Protein AF-A0A7I8V8T7-F1 (afdb_monomer)

Foldseek 3Di:
DDDDDDDPPPPPPPPPPPPDDPFKDWLDLQVCPQPQVQKDKPAFDPCVVPVLADSNQLAAPRPDQHFHFGNDQDLQIKMKGFSLFKFFFFWKKKAARNPFFKEFQKWWKWFALPVPDIDTQAAPVRHRDIDGIDPTHGDIDIGTRPGTDIHRMMMIRGHGMGRGYTMHMTTIGDGFFWAWLQDPPQKDKQKPAWDADDPPDDPDATLGRVQQAPPHLAWNWHDLPDPWIKMKIQSFAFFWWFKKKKAARNDDPDWKAFQKKWKWFARDPPDDIDTDDDPPDGDIDGHDPGHNDMDMHTDSDTDIGRMMMITRPGMPDSTHIMHMIITGDQDPDDGDWQWDAQDPPGGIHGQLLAPFWKFKLDCPQDDPPDQDPDPSGTPPAAAHPDLDQDLVRWDKFKPPHHQKMKMKTFSPFWDWFFWKKWFFHQQPPPPPPDPDPDVQVVQQVQWFKKWKFFAADDDGRDCPPVRPDPVGTQFMDGPVPPQLNDRMHIGGGPDTDIYRMMMIIIHGDPPDPDRIHMTITNHMTTGD

Nearest PDB structures (foldseek):
  4bxs-assembly1_V  TM=7.378E-01  e=4.459E-24  Pseudonaja textilis
  6mf0-assembly1_B  TM=5.450E-01  e=2.405E-25  Sus scrofa
  4pt6-assembly2_B  TM=8.985E-01  e=7.735E-14  Homo sapiens
  7azb-assembly1_A  TM=8.913E-01  e=7.912E-13  Homo sapiens
  4ag4-assembly1_A  TM=4.663E-01  e=6.635E-16  Homo sapiens

Solvent-accessible surface area (backbone atoms only — not comparable to full-atom values): 28378 Å² total; per-residue (Å²): 140,82,86,81,81,81,78,80,79,78,79,75,75,75,73,74,77,72,85,83,66,96,61,72,40,78,71,16,43,69,77,52,74,44,48,59,91,38,42,48,52,75,47,46,36,54,51,93,82,37,77,44,25,30,57,73,32,31,21,41,88,45,72,70,54,27,9,19,25,44,59,56,92,49,58,84,33,33,43,32,41,47,66,62,43,61,21,46,37,37,30,35,39,37,20,18,19,46,70,81,54,25,14,31,39,24,31,35,47,34,37,14,78,77,81,75,64,74,44,64,46,50,44,99,83,70,44,77,34,75,43,81,46,33,93,47,15,66,55,76,38,80,46,76,45,94,67,63,44,79,27,20,29,40,32,46,30,38,59,41,52,41,89,40,48,16,39,10,35,34,46,24,16,44,57,79,53,75,43,79,44,43,40,86,86,68,25,47,54,43,52,72,47,52,30,76,53,71,92,75,90,60,98,55,69,52,14,34,40,79,26,15,33,66,86,47,59,37,14,18,20,38,34,76,85,55,89,76,42,36,43,35,40,33,53,50,49,60,16,42,39,32,31,40,32,34,25,11,27,50,50,89,87,59,74,26,15,32,34,25,30,38,44,35,35,21,66,47,97,89,49,74,77,43,73,48,54,60,96,88,38,84,44,76,43,78,48,33,96,50,33,77,55,78,34,75,46,51,42,95,68,64,44,75,29,13,35,40,33,43,32,64,75,40,55,41,61,92,41,47,18,34,10,41,36,36,20,14,36,77,66,80,77,82,57,56,95,48,35,38,56,90,44,96,90,46,70,50,38,59,23,64,29,43,75,40,59,34,30,46,72,57,59,94,45,65,66,97,84,56,101,57,96,56,88,62,39,49,46,91,52,32,26,67,77,53,81,53,48,49,71,92,40,34,42,76,39,44,44,90,79,33,88,68,22,38,44,36,37,43,52,84,48,75,40,60,36,32,32,39,41,36,32,30,56,72,72,65,84,62,58,97,86,60,93,67,76,57,69,61,63,63,18,36,72,25,35,33,36,43,37,35,31,45,31,74,71,88,84,74,98,85,59,70,72,74,60,74,36,77,91,25,50,37,34,64,52,37,44,71,91,51,46,72,71,37,55,65,37,77,38,54,24,90,54,72,41,72,20,22,30,43,34,43,36,46,38,53,38,86,91,44,95,61,69,59,23,29,48,52,39,12,22,46,39,29,34,100

InterPro domains:
  IPR000421 Coagulation factor 5/8, C-terminal domain [PF00754] (38-171)
  IPR000421 Coagulation factor 5/8, C-terminal domain [PF00754] (190-323)
  IPR000421 Coagulation factor 5/8, C-terminal domain [PS01285] (67-96)
  IPR000421 Coagulation factor 5/8, C-terminal domain [PS01285] (219-248)
  IPR000421 Coagulation factor 5/8, C-terminal domain [PS01286] (312-329)
  IPR000421 Coagulation factor 5/8, C-terminal domain [PS50022] (21-174)
  IPR000421 Coagulation factor 5/8, C-terminal domain [PS50022] (177-329)
  IPR000421 Coagulation factor 5/8, C-terminal domain [SM00231] (20-174)
  IPR000421 Coagulation factor 5/8, C-terminal domain [SM00231] (176-329)
  IPR000421 Coagulation factor 5/8, C-terminal domain [cd00057] (25-173)
  IPR008979 Galactose-binding-like domain superfamily [SSF49785] (21-175)
  IPR008979 Galactose-binding-like domain superfamily [SSF49785] (185-330)
  IPR008979 Galactose-binding-like domain superfamily [SSF49785] (347-527)

Mean predicted aligned error: 11.51 Å

pLDDT: mean 83.61, std 17.34, range [25.92, 98.44]

Radius of gyration: 31.05 Å; Cα contacts (8 Å, |Δi|>4): 1341; chains: 1; bounding box: 83×81×82 Å

Secondary structure (DSSP, 8-state):
---------------------S--EE-SSSSS-S-GGGEEES----TTT-TTB-GGG-BTT-STT-BEE-SSS-TT-EEEEEEEEEEEEEEEEEE--SSSS-EEEEEEEEEESSSSS-EEPB-TTSSBPEEE--SSSS--EEEEEEEEEEEEEEEEEEEEEESS-EEEEEEEEE----EE-S-TTTSEEEES--BPPPSSSS----B-GGGGBTTSSS-EE--TT-SS--EEEEEEEEEEEEEEEEE----SS---EEEEEEEEEESSTTSPPEE-EETTEE--EE--SSSSS-EEEEEEEEEEEEEEEEEEEEEESSS-EEEEEEEEEPPPSSPPTTEEESSTTSPEEE-TTTT-EEEE--GGG--TT--S--GGGB--SS-SS-----GGGSEEEESSS-SS-EEEEEEEEEEEEEEEEEEE--STTS-TT-----HHHHHHHTEEEEEEEEESSPPPTT-GGGT--GGGEEEEEESGGGGGGSSEEEEEEEEEEEEEEEEEEEEE-TTSS----EEEEEEEEEE-

Organism: NCBI:txid2664684

Sequence (528 aa):
MSCARITLILMLFSSSKAWHCSRSEPLGLITEDIRSWQISASSSYPNRWDRYCSTNYARVYETGTKAWCAKRKSPSEWIQVDLGVAASISGVMTQGRCDGREWVTSFKISYSHDAFHWKYVNDAYDNHRLFEGNIDSCSVRHSYIDKPVIGRFLRFHTISWKGHPSMRVEILGCQPCKQPLALPPYAKTTASSESSPNKRNSPSISGTAQDSYLLTKGAWCAQKSDKQPWLQIDVGPPTILTAVSTKGLGEFRKKRWVTHFNISYANSTTGPWYNYSESGNDYSFTANTDKYTERRHYFASPFKARFIRFYPTKWKGKQPCMRAGVFGCPQNGICQKGYLRVAEDSPCVENIAYGRKSYVNNKRHFKRHVGEWSGSNQAQRAVDGDENQSIHHCTILDNFYVSRPFWMVDLGHSTPISGVVIVTWQGKNLKTNSPVKSSYYDYMRNLRKLTVYVSSEKRRSKKVEKIAKESNKCGYVTSVNEALFQRRIHIECMKPMNGRYLYIEAEGAEDRWSKVFSAVLCEVMAYS

Structure (mmCIF, N/CA/C/O backbone):
data_AF-A0A7I8V8T7-F1
#
_entry.id   AF-A0A7I8V8T7-F1
#
loop_
_atom_site.group_PDB
_atom_site.id
_atom_site.type_symbol
_atom_site.label_atom_id
_atom_site.label_alt_id
_atom_site.label_comp_id
_atom_site.label_asym_id
_atom_site.label_entity_id
_atom_site.label_seq_id
_atom_site.pdbx_PDB_ins_code
_atom_site.Cartn_x
_atom_site.Cartn_y
_atom_site.Cartn_z
_atom_site.occupancy
_atom_site.B_iso_or_equiv
_atom_site.auth_seq_id
_atom_site.auth_comp_id
_atom_site.auth_asym_id
_atom_site.auth_atom_id
_atom_site.pdbx_PDB_model_num
ATOM 1 N N . MET A 1 1 ? -15.351 -61.390 -12.505 1.00 35.72 1 MET A N 1
ATOM 2 C CA . MET A 1 1 ? -14.767 -60.379 -13.415 1.00 35.72 1 MET A CA 1
ATOM 3 C C . MET A 1 1 ? -15.515 -59.074 -13.191 1.00 35.72 1 MET A C 1
ATOM 5 O O . MET A 1 1 ? -16.643 -58.947 -13.642 1.00 35.72 1 MET A O 1
ATOM 9 N N . SER A 1 2 ? -14.958 -58.181 -12.368 1.00 26.83 2 SER A N 1
ATOM 10 C CA . SER A 1 2 ? -15.607 -56.933 -11.944 1.00 26.83 2 SER A CA 1
ATOM 11 C C . SER A 1 2 ? -14.996 -55.765 -12.712 1.00 26.83 2 SER A C 1
ATOM 13 O O . SER A 1 2 ? -13.783 -55.566 -12.677 1.00 26.83 2 SER A O 1
ATOM 15 N N . CYS A 1 3 ? -15.831 -55.041 -13.453 1.00 27.02 3 CYS A N 1
ATOM 16 C CA . CYS A 1 3 ? -15.436 -53.912 -14.284 1.00 27.02 3 CYS A CA 1
ATOM 17 C C . CYS A 1 3 ? -15.387 -52.649 -13.410 1.00 27.02 3 CYS A C 1
ATOM 19 O O . CYS A 1 3 ? -16.426 -52.101 -13.040 1.00 27.02 3 CYS A O 1
ATOM 21 N N . ALA A 1 4 ? -14.185 -52.199 -13.045 1.00 29.31 4 ALA A N 1
ATOM 22 C CA . ALA A 1 4 ? -13.990 -50.963 -12.295 1.00 29.31 4 ALA A CA 1
ATOM 23 C C . ALA A 1 4 ? -14.262 -49.747 -13.199 1.00 29.31 4 ALA A C 1
ATOM 25 O O . ALA A 1 4 ? -13.554 -49.508 -14.177 1.00 29.31 4 ALA A O 1
ATOM 26 N N . ARG A 1 5 ? -15.298 -48.968 -12.870 1.00 30.55 5 ARG A N 1
ATOM 27 C CA . ARG A 1 5 ? -15.533 -47.639 -13.448 1.00 30.55 5 ARG A CA 1
ATOM 28 C C . ARG A 1 5 ? -14.485 -46.674 -12.893 1.00 30.55 5 ARG A C 1
ATOM 30 O O . ARG A 1 5 ? -14.544 -46.297 -11.726 1.00 30.55 5 ARG A O 1
ATOM 37 N N . ILE A 1 6 ? -13.533 -46.280 -13.732 1.00 30.00 6 ILE A N 1
ATOM 38 C CA . ILE A 1 6 ? -12.607 -45.180 -13.453 1.00 30.00 6 ILE A CA 1
ATOM 39 C C . ILE A 1 6 ? -13.384 -43.877 -13.656 1.00 30.00 6 ILE A C 1
ATOM 41 O O . ILE A 1 6 ? -13.611 -43.437 -14.781 1.00 30.00 6 ILE A O 1
ATOM 45 N N . THR A 1 7 ? -13.835 -43.274 -12.559 1.00 27.88 7 THR A N 1
ATOM 46 C CA . THR A 1 7 ? -14.384 -41.917 -12.568 1.00 27.88 7 THR A CA 1
ATOM 47 C C . THR A 1 7 ? -13.218 -40.942 -12.702 1.00 27.88 7 THR A C 1
ATOM 49 O O . THR A 1 7 ? -12.490 -40.692 -11.743 1.00 27.88 7 THR A O 1
ATOM 52 N N . LEU A 1 8 ? -13.019 -40.418 -13.911 1.00 28.06 8 LEU A N 1
ATOM 53 C CA . LEU A 1 8 ? -12.062 -39.354 -14.190 1.00 28.06 8 LEU A CA 1
ATOM 54 C C . LEU A 1 8 ? -12.538 -38.080 -13.468 1.00 28.06 8 LEU A C 1
ATOM 56 O O . LEU A 1 8 ? -13.461 -37.403 -13.920 1.00 28.06 8 LEU A O 1
ATOM 60 N N . ILE A 1 9 ? -11.947 -37.770 -12.313 1.00 30.27 9 ILE A N 1
ATOM 61 C CA . ILE A 1 9 ? -12.146 -36.480 -11.646 1.00 30.27 9 ILE A CA 1
ATOM 62 C C . ILE A 1 9 ? -11.435 -35.438 -12.510 1.00 30.27 9 ILE A C 1
ATOM 64 O O . ILE A 1 9 ? -10.222 -35.253 -12.419 1.00 30.27 9 ILE A O 1
ATOM 68 N N . LEU A 1 10 ? -12.196 -34.776 -13.382 1.00 27.17 10 LEU A N 1
ATOM 69 C CA . LEU A 1 10 ? -11.792 -33.522 -14.005 1.00 27.17 10 LEU A CA 1
ATOM 70 C C . LEU A 1 10 ? -11.503 -32.527 -12.877 1.00 27.17 10 LEU A C 1
ATOM 72 O O . LEU A 1 10 ? -12.419 -31.959 -12.280 1.00 27.17 10 LEU A O 1
ATOM 76 N N . MET A 1 11 ? -10.220 -32.322 -12.572 1.00 27.72 11 MET A N 1
ATOM 77 C CA . MET A 1 11 ? -9.787 -31.132 -11.858 1.00 27.72 11 MET A CA 1
ATOM 78 C C . MET A 1 11 ? -10.148 -29.939 -12.738 1.00 27.72 11 MET A C 1
ATOM 80 O O . MET A 1 11 ? -9.448 -29.610 -13.695 1.00 27.72 11 MET A O 1
ATOM 84 N N . LEU A 1 12 ? -11.277 -29.308 -12.429 1.00 26.08 12 LEU A N 1
ATOM 85 C CA . LEU A 1 12 ? -11.576 -27.965 -12.886 1.00 26.08 12 LEU A CA 1
ATOM 86 C C . LEU A 1 12 ? -10.472 -27.066 -12.328 1.00 26.08 12 LEU A C 1
ATOM 88 O O . LEU A 1 12 ? -10.529 -26.623 -11.181 1.00 26.08 12 LEU A O 1
ATOM 92 N N . PHE A 1 13 ? -9.447 -26.808 -13.140 1.00 27.56 13 PHE A N 1
ATOM 93 C CA . PHE A 1 13 ? -8.621 -25.629 -12.966 1.00 27.56 13 PHE A CA 1
ATOM 94 C C . PHE A 1 13 ? -9.580 -24.444 -13.025 1.00 27.56 13 PHE A C 1
ATOM 96 O O . PHE A 1 13 ? -10.044 -24.051 -14.093 1.00 27.56 13 PHE A O 1
ATOM 103 N N . SER A 1 14 ? -9.928 -23.913 -11.854 1.00 25.92 14 SER A N 1
ATOM 104 C CA . SER A 1 14 ? -10.534 -22.598 -11.730 1.00 25.92 14 SER A CA 1
ATOM 105 C C . SER A 1 14 ? -9.605 -21.636 -12.456 1.00 25.92 14 SER A C 1
ATOM 107 O O . SER A 1 14 ? -8.581 -21.235 -11.901 1.00 25.92 14 SER A O 1
ATOM 109 N N . SER A 1 15 ? -9.947 -21.276 -13.694 1.00 30.14 15 SER A N 1
ATOM 110 C CA . SER A 1 15 ? -9.340 -20.149 -14.381 1.00 30.14 15 SER A CA 1
ATOM 111 C C . SER A 1 15 ? -9.436 -18.975 -13.417 1.00 30.14 15 SER A C 1
ATOM 113 O O . SER A 1 15 ? -10.538 -18.530 -13.083 1.00 30.14 15 SER A O 1
ATOM 115 N N . SER A 1 16 ? -8.294 -18.532 -12.901 1.00 33.91 16 SER A N 1
ATOM 116 C CA . SER A 1 16 ? -8.187 -17.304 -12.129 1.00 33.91 16 SER A CA 1
ATOM 117 C C . SER A 1 16 ? -8.916 -16.227 -12.921 1.00 33.91 16 SER A C 1
ATOM 119 O O . SER A 1 16 ? -8.462 -15.875 -14.010 1.00 33.91 16 SER A O 1
ATOM 121 N N . LYS A 1 17 ? -10.079 -15.776 -12.433 1.00 35.00 17 LYS A N 1
ATOM 122 C CA . LYS A 1 17 ? -10.824 -14.677 -13.050 1.00 35.00 17 LYS A CA 1
ATOM 123 C C . LYS A 1 17 ? -9.824 -13.548 -13.268 1.00 35.00 17 LYS A C 1
ATOM 125 O O . LYS A 1 17 ? -9.291 -13.013 -12.297 1.00 35.00 17 LYS A O 1
ATOM 130 N N . ALA A 1 18 ? -9.514 -13.267 -14.533 1.00 42.12 18 ALA A N 1
ATOM 131 C CA . ALA A 1 18 ? -8.630 -12.178 -14.898 1.00 42.12 18 ALA A CA 1
ATOM 132 C C . ALA A 1 18 ? -9.197 -10.912 -14.259 1.00 42.12 18 ALA A C 1
ATOM 134 O O . ALA A 1 18 ? -10.388 -10.629 -14.409 1.00 42.12 18 ALA A O 1
ATOM 135 N N . TRP A 1 19 ? -8.365 -10.208 -13.496 1.00 52.81 19 TRP A N 1
ATOM 136 C CA . TRP A 1 19 ? -8.691 -8.927 -12.886 1.00 52.81 19 TRP A CA 1
ATOM 137 C C . TRP A 1 19 ? -9.287 -8.020 -13.970 1.00 52.81 19 TRP A C 1
ATOM 139 O O . TRP A 1 19 ? -8.574 -7.570 -14.861 1.00 52.81 19 TRP A O 1
ATOM 149 N N . HIS A 1 20 ? -10.608 -7.835 -13.958 1.00 50.84 20 HIS A N 1
ATOM 150 C CA . HIS A 1 20 ? -11.289 -7.005 -14.945 1.00 50.84 20 HIS A CA 1
ATOM 151 C C . HIS A 1 20 ? -11.125 -5.556 -14.524 1.00 50.84 20 HIS A C 1
ATOM 153 O O . HIS A 1 20 ? -11.703 -5.111 -13.532 1.00 50.84 20 HIS A O 1
ATOM 159 N N . CYS A 1 21 ? -10.295 -4.837 -15.262 1.00 60.91 21 CYS A N 1
ATOM 160 C CA . CYS A 1 21 ? -10.074 -3.424 -15.036 1.00 60.91 21 CYS A CA 1
ATOM 161 C C . CYS A 1 21 ? -11.045 -2.620 -15.881 1.00 60.91 21 CYS A C 1
ATOM 163 O O . CYS A 1 21 ? -11.159 -2.828 -17.085 1.00 60.91 21 CYS A O 1
ATOM 165 N N . SER A 1 22 ? -11.738 -1.691 -15.237 1.00 66.69 22 SER A N 1
ATOM 166 C CA . SER A 1 22 ? -12.709 -0.807 -15.875 1.00 66.69 22 SER A CA 1
ATOM 167 C C . SER A 1 22 ? -12.056 0.267 -16.754 1.00 66.69 22 SER A C 1
ATOM 169 O O . SER A 1 22 ? -12.744 0.842 -17.593 1.00 66.69 22 SER A O 1
ATOM 171 N N . ARG A 1 23 ? -10.750 0.539 -16.586 1.00 75.75 23 ARG A N 1
ATOM 172 C CA . ARG A 1 23 ? -9.958 1.471 -17.409 1.00 75.75 23 ARG A CA 1
ATOM 173 C C . ARG A 1 23 ? -8.513 1.002 -17.583 1.00 75.75 23 ARG A C 1
ATOM 175 O O . ARG A 1 23 ? -7.972 0.299 -16.730 1.00 75.75 23 ARG A O 1
ATOM 182 N N . SER A 1 24 ? -7.923 1.411 -18.703 1.00 85.69 24 SER A N 1
ATOM 183 C CA . SER A 1 24 ? -6.522 1.203 -19.069 1.00 85.69 24 SER A CA 1
ATOM 184 C C . SER A 1 24 ? -5.754 2.505 -18.849 1.00 85.69 24 SER A C 1
ATOM 186 O O . SER A 1 24 ? -5.989 3.467 -19.572 1.00 85.69 24 SER A O 1
ATOM 188 N N . GLU A 1 25 ? -4.829 2.517 -17.896 1.00 91.50 25 GLU A N 1
ATOM 189 C CA . GLU A 1 25 ? -4.093 3.705 -17.442 1.00 91.50 25 GLU A CA 1
ATOM 190 C C . GLU A 1 25 ? -2.568 3.500 -17.583 1.00 91.50 25 GLU A C 1
ATOM 192 O O . GLU A 1 25 ? -2.113 2.351 -17.671 1.00 91.50 25 GLU A O 1
ATOM 197 N N . PRO A 1 26 ? -1.758 4.577 -17.591 1.00 95.06 26 PRO A N 1
ATOM 198 C CA . PRO A 1 26 ? -0.301 4.487 -17.474 1.00 95.06 26 PRO A CA 1
ATOM 199 C C . PRO A 1 26 ? 0.134 3.713 -16.220 1.00 95.06 26 PRO A C 1
ATOM 201 O O . PRO A 1 26 ? -0.353 3.967 -15.118 1.00 95.06 26 PRO A O 1
ATOM 204 N N . LEU A 1 27 ? 1.069 2.769 -16.367 1.00 94.19 27 LEU A N 1
ATOM 205 C CA . LEU A 1 27 ? 1.514 1.901 -15.267 1.00 94.19 27 LEU A CA 1
ATOM 206 C C . LEU A 1 27 ? 2.687 2.461 -14.456 1.00 94.19 27 LEU A C 1
ATOM 208 O O . LEU A 1 27 ? 3.008 1.894 -13.400 1.00 94.19 27 LEU A O 1
ATOM 212 N N . GLY A 1 28 ? 3.290 3.559 -14.916 1.00 93.75 28 GLY A N 1
ATOM 213 C CA . GLY A 1 28 ? 4.017 4.471 -14.043 1.00 93.75 28 GLY A CA 1
ATOM 214 C C . GLY A 1 28 ? 5.416 4.875 -14.488 1.00 93.75 28 GLY A C 1
ATOM 215 O O . GLY A 1 28 ? 6.216 5.286 -13.645 1.00 93.75 28 GLY A O 1
ATOM 216 N N . LEU A 1 29 ? 5.765 4.750 -15.771 1.00 95.31 29 LEU A N 1
ATOM 217 C CA . LEU A 1 29 ? 7.017 5.334 -16.263 1.00 95.31 29 LEU A CA 1
ATOM 218 C C . LEU A 1 29 ? 6.945 6.865 -16.304 1.00 95.31 29 LEU A C 1
ATOM 220 O O . LEU A 1 29 ? 7.918 7.508 -15.908 1.00 95.31 29 LEU A O 1
ATOM 224 N N . ILE A 1 30 ? 5.801 7.423 -16.703 1.00 93.50 30 ILE A N 1
ATOM 225 C CA . ILE A 1 30 ? 5.504 8.861 -16.746 1.00 93.50 30 ILE A CA 1
ATOM 226 C C . ILE A 1 30 ? 5.320 9.420 -15.329 1.00 93.50 30 ILE A C 1
ATOM 228 O O . ILE A 1 30 ? 5.824 10.496 -15.028 1.00 93.50 30 ILE A O 1
ATOM 232 N N . THR A 1 31 ? 4.640 8.692 -14.435 1.00 91.00 31 THR A N 1
ATOM 233 C CA . THR A 1 31 ? 4.371 9.145 -13.050 1.00 91.00 31 THR A CA 1
ATOM 234 C C . THR A 1 31 ? 5.532 8.905 -12.080 1.00 91.00 31 THR A C 1
ATOM 236 O O . THR A 1 31 ? 5.438 9.252 -10.907 1.00 91.00 31 THR A O 1
ATOM 239 N N . GLU A 1 32 ? 6.617 8.279 -12.544 1.00 90.06 32 GLU A N 1
ATOM 240 C CA . GLU A 1 32 ? 7.743 7.788 -11.736 1.00 90.06 32 GLU A CA 1
ATOM 241 C C . GLU A 1 32 ? 7.411 6.714 -10.681 1.00 90.06 32 GLU A C 1
ATOM 243 O O . GLU A 1 32 ? 8.276 6.352 -9.870 1.00 90.06 32 GLU A O 1
ATOM 248 N N . ASP A 1 33 ? 6.208 6.136 -10.704 1.00 89.94 33 ASP A N 1
ATOM 249 C CA . ASP A 1 33 ? 5.880 4.982 -9.858 1.00 89.94 33 ASP A CA 1
ATOM 250 C C . ASP A 1 33 ? 6.751 3.764 -10.202 1.00 89.94 33 ASP A C 1
ATOM 252 O O . ASP A 1 33 ? 7.115 2.981 -9.318 1.00 89.94 33 ASP A O 1
ATOM 256 N N . ILE A 1 34 ? 7.142 3.623 -11.475 1.00 93.50 34 ILE A N 1
ATOM 257 C CA . ILE A 1 34 ? 8.194 2.703 -11.914 1.00 93.50 34 ILE A CA 1
ATOM 258 C C . ILE A 1 34 ? 9.542 3.393 -11.728 1.00 93.50 34 ILE A C 1
ATOM 260 O O . ILE A 1 34 ? 9.912 4.326 -12.448 1.00 93.50 34 ILE A O 1
ATOM 264 N N . ARG A 1 35 ? 10.313 2.912 -10.754 1.00 92.31 35 ARG A N 1
ATOM 265 C CA . ARG A 1 35 ? 11.612 3.486 -10.390 1.00 92.31 35 ARG A CA 1
ATOM 266 C C . ARG A 1 35 ? 12.711 3.031 -11.344 1.00 92.31 35 ARG A C 1
ATOM 268 O O . ARG A 1 35 ? 12.626 1.974 -11.951 1.00 92.31 35 ARG A O 1
ATOM 275 N N . SER A 1 36 ? 13.792 3.801 -11.431 1.00 92.81 36 SER A N 1
ATOM 276 C CA . SER A 1 36 ? 14.905 3.537 -12.357 1.00 92.81 36 SER A CA 1
ATOM 277 C C . SER A 1 36 ? 15.530 2.144 -12.217 1.00 92.81 36 SER A C 1
ATOM 279 O O . SER A 1 36 ? 15.911 1.545 -13.210 1.00 92.81 36 SER A O 1
ATOM 281 N N . TRP A 1 37 ? 15.572 1.579 -11.005 1.00 91.06 37 TRP A N 1
ATOM 282 C CA . TRP A 1 37 ? 16.083 0.219 -10.774 1.00 91.06 37 TRP A CA 1
ATOM 283 C C . TRP A 1 37 ? 15.199 -0.891 -11.369 1.00 91.06 37 TRP A C 1
ATOM 285 O O . TRP A 1 37 ? 15.642 -2.032 -11.458 1.00 91.06 37 TRP A O 1
ATOM 295 N N . GLN A 1 38 ? 13.965 -0.569 -11.766 1.00 95.06 38 GLN A N 1
ATOM 296 C CA . GLN A 1 38 ? 13.041 -1.473 -12.456 1.00 95.06 38 GLN A CA 1
ATOM 297 C C . GLN A 1 38 ? 13.212 -1.437 -13.981 1.00 95.06 38 GLN A C 1
ATOM 299 O O . GLN A 1 38 ? 12.526 -2.173 -14.687 1.00 95.06 38 GLN A O 1
ATOM 304 N N . ILE A 1 39 ? 14.102 -0.586 -14.501 1.00 97.19 39 ILE A N 1
ATOM 305 C CA . ILE A 1 39 ? 14.359 -0.440 -15.932 1.00 97.19 39 ILE A CA 1
ATOM 306 C C . ILE A 1 39 ? 15.752 -0.998 -16.228 1.00 97.19 39 ILE A C 1
ATOM 308 O O . ILE A 1 39 ? 16.734 -0.666 -15.568 1.00 97.19 39 ILE A O 1
ATOM 312 N N . SER A 1 40 ? 15.845 -1.866 -17.227 1.00 97.06 40 SER A N 1
ATOM 313 C CA . SER A 1 40 ? 17.108 -2.437 -17.707 1.00 97.06 40 SER A CA 1
ATOM 314 C C . SER A 1 40 ? 17.101 -2.489 -19.230 1.00 97.06 40 SER A C 1
ATOM 316 O O . SER A 1 40 ? 16.058 -2.307 -19.843 1.00 97.06 40 SER A O 1
ATOM 318 N N . ALA A 1 41 ? 18.247 -2.691 -19.867 1.00 97.50 41 ALA A N 1
ATOM 319 C CA . ALA A 1 41 ? 18.335 -2.784 -21.322 1.00 97.50 41 ALA A CA 1
ATOM 320 C C . ALA A 1 41 ? 19.412 -3.793 -21.723 1.00 97.50 41 ALA A C 1
ATOM 322 O O . ALA A 1 41 ? 20.311 -4.076 -20.929 1.00 97.50 41 ALA A O 1
ATOM 323 N N . SER A 1 42 ? 19.352 -4.283 -22.960 1.00 97.12 42 SER A N 1
ATOM 324 C CA . SER A 1 42 ? 20.427 -5.064 -23.586 1.00 97.12 42 SER A CA 1
ATOM 325 C C . SER A 1 42 ? 21.743 -4.296 -23.582 1.00 97.12 42 SER A C 1
ATOM 327 O O . SER A 1 42 ? 22.808 -4.846 -23.303 1.00 97.12 42 SER A O 1
ATOM 329 N N . SER A 1 43 ? 21.667 -3.006 -23.899 1.00 96.31 43 SER A N 1
ATOM 330 C CA . SER A 1 43 ? 22.791 -2.091 -23.907 1.00 96.31 43 SER A CA 1
ATOM 331 C C . SER A 1 43 ? 22.304 -0.641 -23.852 1.00 96.31 43 SER A C 1
ATOM 333 O O . SER A 1 43 ? 21.137 -0.348 -24.103 1.00 96.31 43 SER A O 1
ATOM 335 N N . SER A 1 44 ? 23.195 0.287 -23.513 1.00 94.94 44 SER A N 1
ATOM 336 C CA . SER A 1 44 ? 22.919 1.724 -23.554 1.00 94.94 44 SER A CA 1
ATOM 337 C C . SER A 1 44 ? 24.167 2.470 -24.005 1.00 94.94 44 SER A C 1
ATOM 339 O O . SER A 1 44 ? 25.289 2.038 -23.710 1.00 94.94 44 SER A O 1
ATOM 341 N N . TYR A 1 45 ? 23.979 3.606 -24.676 1.00 91.94 45 TYR A N 1
ATOM 342 C CA . TYR A 1 45 ? 25.053 4.567 -24.899 1.00 91.94 45 TYR A CA 1
ATOM 343 C C . TYR A 1 45 ? 25.707 4.925 -23.556 1.00 91.94 45 TYR A C 1
ATOM 345 O O . TYR A 1 45 ? 24.998 5.197 -22.582 1.00 91.94 45 TYR A O 1
ATOM 353 N N . PRO A 1 46 ? 27.046 4.892 -23.461 1.00 88.38 46 PRO A N 1
ATOM 354 C CA . PRO A 1 46 ? 27.752 5.366 -22.284 1.00 88.38 46 PRO A CA 1
ATOM 355 C C . PRO A 1 46 ? 27.476 6.854 -22.057 1.00 88.38 46 PRO A C 1
ATOM 357 O O . PRO A 1 46 ? 27.618 7.652 -22.979 1.00 88.38 46 PRO A O 1
ATOM 360 N N . ASN A 1 47 ? 27.213 7.240 -20.808 1.00 86.81 47 ASN A N 1
ATOM 361 C CA . ASN A 1 47 ? 26.998 8.638 -20.404 1.00 86.81 47 ASN A CA 1
ATOM 362 C C . ASN A 1 47 ? 28.140 9.578 -20.868 1.00 86.81 47 ASN A C 1
ATOM 364 O O . ASN A 1 47 ? 27.912 10.713 -21.265 1.00 86.81 47 ASN A O 1
ATOM 368 N N . ARG A 1 48 ? 29.384 9.077 -20.914 1.00 90.31 48 ARG A N 1
ATOM 369 C CA . ARG A 1 48 ? 30.552 9.820 -21.430 1.00 90.31 48 ARG A CA 1
ATOM 370 C C . ARG A 1 48 ? 30.493 10.165 -22.926 1.00 90.31 48 ARG A C 1
ATOM 372 O O . ARG A 1 48 ? 31.239 11.032 -23.359 1.00 90.31 48 ARG A O 1
ATOM 379 N N . TRP A 1 49 ? 29.705 9.435 -23.716 1.00 90.44 49 TRP A N 1
ATOM 380 C CA . TRP A 1 49 ? 29.519 9.696 -25.148 1.00 90.44 49 TRP A CA 1
ATOM 381 C C . TRP A 1 49 ? 28.334 10.619 -25.369 1.00 90.44 49 TRP A C 1
ATOM 383 O O . TRP A 1 49 ? 28.409 11.535 -26.178 1.00 90.44 49 TRP A O 1
ATOM 393 N N . ASP A 1 50 ? 27.261 10.393 -24.616 1.00 92.50 50 ASP A N 1
ATOM 394 C CA . ASP A 1 50 ? 26.097 11.254 -24.633 1.00 92.50 50 ASP A CA 1
ATOM 395 C C . ASP A 1 50 ? 25.409 11.229 -23.270 1.00 92.50 50 ASP A C 1
ATOM 397 O O . ASP A 1 50 ? 24.839 10.215 -22.856 1.00 92.50 50 ASP A O 1
ATOM 401 N N . ARG A 1 51 ? 25.452 12.365 -22.569 1.00 93.12 51 ARG A N 1
ATOM 402 C CA . ARG A 1 51 ? 24.890 12.476 -21.219 1.00 93.12 51 ARG A CA 1
ATOM 403 C C . ARG A 1 51 ? 23.368 12.407 -21.172 1.00 93.12 51 ARG A C 1
ATOM 405 O O . ARG A 1 51 ? 22.794 12.257 -20.097 1.00 93.12 51 ARG A O 1
ATOM 412 N N . TYR A 1 52 ? 22.715 12.548 -22.322 1.00 94.69 52 TYR A N 1
ATOM 413 C CA . TYR A 1 52 ? 21.266 12.470 -22.454 1.00 94.69 52 TYR A CA 1
ATOM 414 C C . TYR A 1 52 ? 20.801 11.054 -22.819 1.00 94.69 52 TYR A C 1
ATOM 416 O O . TYR A 1 52 ? 19.601 10.798 -22.860 1.00 94.69 52 TYR A O 1
ATOM 424 N N . CYS A 1 53 ? 21.723 10.111 -23.020 1.00 94.81 53 CYS A N 1
ATOM 425 C CA . CYS A 1 53 ? 21.394 8.711 -23.236 1.00 94.81 53 CYS A CA 1
ATOM 426 C C . CYS A 1 53 ? 21.575 7.901 -21.948 1.00 94.81 53 CYS A C 1
ATOM 428 O O . CYS A 1 53 ? 22.673 7.775 -21.405 1.00 94.81 53 CYS A O 1
ATOM 430 N N . SER A 1 54 ? 20.480 7.330 -21.451 1.00 95.25 54 SER A N 1
ATOM 431 C CA . SER A 1 54 ? 20.490 6.417 -20.308 1.00 95.25 54 SER A CA 1
ATOM 432 C C . SER A 1 54 ? 19.241 5.554 -20.314 1.00 95.25 54 SER A C 1
ATOM 434 O O . SER A 1 54 ? 18.149 6.036 -20.604 1.00 95.25 54 SER A O 1
ATOM 436 N N . THR A 1 55 ? 19.370 4.300 -19.889 1.00 95.69 55 THR A N 1
ATOM 437 C CA . THR A 1 55 ? 18.227 3.409 -19.642 1.00 95.69 55 THR A CA 1
ATOM 438 C C . THR A 1 55 ? 17.170 4.052 -18.734 1.00 95.69 55 THR A C 1
ATOM 440 O O . THR A 1 55 ? 15.977 3.859 -18.937 1.00 95.69 55 THR A O 1
ATOM 443 N N . ASN A 1 56 ? 17.588 4.887 -17.776 1.00 94.38 56 ASN A N 1
ATOM 444 C CA . ASN A 1 56 ? 16.680 5.541 -16.826 1.00 94.38 56 ASN A CA 1
ATOM 445 C C . ASN A 1 56 ? 15.797 6.631 -17.455 1.00 94.38 56 ASN A C 1
ATOM 447 O O . ASN A 1 56 ? 14.799 7.014 -16.847 1.00 94.38 56 ASN A O 1
ATOM 451 N N . TYR A 1 57 ? 16.170 7.123 -18.640 1.00 96.00 57 TYR A N 1
ATOM 452 C CA . TYR A 1 57 ? 15.468 8.180 -19.371 1.00 96.00 57 TYR A CA 1
ATOM 453 C C . TYR A 1 57 ? 14.449 7.642 -20.378 1.00 96.00 57 TYR A C 1
ATOM 455 O O . TYR A 1 57 ? 13.899 8.403 -21.168 1.00 96.00 57 TYR A O 1
ATOM 463 N N . ALA A 1 58 ? 14.180 6.337 -20.378 1.00 96.62 58 ALA A N 1
ATOM 464 C CA . ALA A 1 58 ? 13.220 5.714 -21.282 1.00 96.62 58 ALA A CA 1
ATOM 465 C C . ALA A 1 58 ? 11.754 5.970 -20.894 1.00 96.62 58 ALA A C 1
ATOM 467 O O . ALA A 1 58 ? 10.941 5.049 -20.874 1.00 96.62 58 ALA A O 1
ATOM 468 N N . ARG A 1 59 ? 11.412 7.213 -20.564 1.00 97.50 59 ARG A N 1
ATOM 469 C CA . ARG A 1 59 ? 10.104 7.621 -20.051 1.00 97.50 59 ARG A CA 1
ATOM 470 C C . ARG A 1 59 ? 9.475 8.583 -21.041 1.00 97.50 59 ARG A C 1
ATOM 472 O O . ARG A 1 59 ? 10.120 9.543 -21.460 1.00 97.50 59 ARG A O 1
ATOM 479 N N . VAL A 1 60 ? 8.245 8.311 -21.464 1.00 96.81 60 VAL A N 1
ATOM 480 C CA . VAL A 1 60 ? 7.506 9.250 -22.325 1.00 96.81 60 VAL A CA 1
ATOM 481 C C . VAL A 1 60 ? 7.384 10.600 -21.605 1.00 96.81 60 VAL A C 1
ATOM 483 O O . VAL A 1 60 ? 7.279 10.643 -20.383 1.00 96.81 60 VAL A O 1
ATOM 486 N N . TYR A 1 61 ? 7.463 11.697 -22.360 1.00 95.56 61 TYR A N 1
ATOM 487 C CA . TYR A 1 61 ? 7.516 13.075 -21.849 1.00 95.56 61 TYR A CA 1
ATOM 488 C C . TYR A 1 61 ? 8.741 13.428 -20.994 1.00 95.56 61 TYR A C 1
ATOM 490 O O . TYR A 1 61 ? 8.761 14.484 -20.365 1.00 95.56 61 TYR A O 1
ATOM 498 N N . GLU A 1 62 ? 9.800 12.614 -21.014 1.00 94.62 62 GLU A N 1
ATOM 499 C CA . GLU A 1 62 ? 11.060 13.000 -20.382 1.00 94.62 62 GLU A CA 1
ATOM 500 C C . GLU A 1 62 ? 11.599 14.328 -20.956 1.00 94.62 62 GLU A C 1
ATOM 502 O O . GLU A 1 62 ? 11.449 14.666 -22.136 1.00 94.62 62 GLU A O 1
ATOM 507 N N . THR A 1 63 ? 12.234 15.099 -20.080 1.00 91.06 63 THR A N 1
ATOM 508 C CA . THR A 1 63 ? 12.708 16.458 -20.333 1.00 91.06 63 THR A CA 1
ATOM 509 C C . THR A 1 63 ? 13.824 16.529 -21.382 1.00 91.06 63 THR A C 1
ATOM 511 O O . THR A 1 63 ? 14.810 15.787 -21.341 1.00 91.06 63 THR A O 1
ATOM 514 N N . GLY A 1 64 ? 13.716 17.495 -22.299 1.00 91.25 64 GLY A N 1
ATOM 515 C CA . GLY A 1 64 ? 14.740 17.773 -23.310 1.00 91.25 64 GLY A CA 1
ATOM 516 C C . GLY A 1 64 ? 14.956 16.605 -24.273 1.00 91.25 64 GLY A C 1
ATOM 517 O O . GLY A 1 64 ? 13.998 15.975 -24.712 1.00 91.25 64 GLY A O 1
ATOM 518 N N . THR A 1 65 ? 16.221 16.309 -24.585 1.00 93.50 65 THR A N 1
ATOM 519 C CA . THR A 1 65 ? 16.635 15.260 -25.538 1.00 93.50 65 THR A CA 1
ATOM 520 C C . THR A 1 65 ? 17.024 13.938 -24.866 1.00 93.50 65 THR A C 1
ATOM 522 O O . THR A 1 65 ? 17.768 13.129 -25.429 1.00 93.50 65 THR A O 1
ATOM 525 N N . LYS A 1 66 ? 16.578 13.727 -23.622 1.00 96.00 66 LYS A N 1
ATOM 526 C CA . LYS A 1 66 ? 16.898 12.530 -22.839 1.00 96.00 66 LYS A CA 1
ATOM 527 C C . LYS A 1 66 ? 16.103 11.318 -23.324 1.00 96.00 66 LYS A C 1
ATOM 529 O O . LYS A 1 66 ? 14.901 11.428 -23.528 1.00 96.00 66 LYS A O 1
ATOM 534 N N . ALA A 1 67 ? 16.737 10.168 -23.500 1.00 97.12 67 ALA A N 1
ATOM 535 C CA . ALA A 1 67 ? 16.058 8.918 -23.849 1.00 97.12 67 ALA A CA 1
ATOM 536 C C . ALA A 1 67 ? 16.930 7.711 -23.487 1.00 97.12 67 ALA A C 1
ATOM 538 O O . ALA A 1 67 ? 18.110 7.861 -23.152 1.00 97.12 67 ALA A O 1
ATOM 539 N N . TRP A 1 68 ? 16.381 6.501 -23.602 1.00 97.44 68 TRP A N 1
ATOM 540 C CA . TRP A 1 68 ? 17.250 5.348 -23.807 1.00 97.44 68 TRP A CA 1
ATOM 541 C C . TRP A 1 68 ? 17.726 5.341 -25.256 1.00 97.44 68 TRP A C 1
ATOM 543 O O . TRP A 1 68 ? 16.922 5.488 -26.174 1.00 97.44 68 TRP A O 1
ATOM 553 N N . CYS A 1 69 ? 19.030 5.161 -25.436 1.00 96.88 69 CYS A N 1
ATOM 554 C CA . CYS A 1 69 ? 19.678 5.017 -26.731 1.00 96.88 69 CYS A CA 1
ATOM 555 C C . CYS A 1 69 ? 20.509 3.734 -26.669 1.00 96.88 69 CYS A C 1
ATOM 557 O O . CYS A 1 69 ? 21.368 3.607 -25.789 1.00 96.88 69 CYS A O 1
ATOM 559 N N . ALA A 1 70 ? 20.264 2.780 -27.561 1.00 97.12 70 ALA A N 1
ATOM 560 C CA . ALA A 1 70 ? 20.967 1.500 -27.557 1.00 97.12 70 ALA A CA 1
ATOM 561 C C . ALA A 1 70 ? 22.465 1.680 -27.846 1.00 97.12 70 ALA A C 1
ATOM 563 O O . ALA A 1 70 ? 22.849 2.552 -28.603 1.00 97.12 70 ALA A O 1
ATOM 564 N N . LYS A 1 71 ? 23.366 0.859 -27.303 1.00 95.88 71 LYS A N 1
ATOM 565 C CA . LYS A 1 71 ? 24.808 0.991 -27.606 1.00 95.88 71 LYS A CA 1
ATOM 566 C C . LYS A 1 71 ? 25.128 0.723 -29.079 1.00 95.88 71 LYS A C 1
ATOM 568 O O . LYS A 1 71 ? 26.096 1.272 -29.601 1.00 95.88 71 LYS A O 1
ATOM 573 N N . ARG A 1 72 ? 24.384 -0.185 -29.715 1.00 94.38 72 ARG A N 1
ATOM 574 C CA . ARG A 1 72 ? 24.616 -0.627 -31.092 1.00 94.38 72 ARG A CA 1
ATOM 575 C C . ARG A 1 72 ? 23.374 -0.370 -31.935 1.00 94.38 72 ARG A C 1
ATOM 577 O O . ARG A 1 72 ? 22.253 -0.495 -31.460 1.00 94.38 72 ARG A O 1
ATOM 584 N N . LYS A 1 73 ? 23.580 -0.089 -33.220 1.00 95.25 73 LYS A N 1
ATOM 585 C CA . LYS A 1 73 ? 22.518 -0.049 -34.231 1.00 95.25 73 LYS A CA 1
ATOM 586 C C . LYS A 1 73 ? 22.167 -1.480 -34.660 1.00 95.25 73 LYS A C 1
ATOM 588 O O . LYS A 1 73 ? 22.575 -1.910 -35.733 1.00 95.25 73 LYS A O 1
ATOM 593 N N . SER A 1 74 ? 21.496 -2.234 -33.790 1.00 95.19 74 SER A N 1
ATOM 594 C CA . SER A 1 74 ? 21.166 -3.649 -34.010 1.00 95.19 74 SER A CA 1
ATOM 595 C C . SER A 1 74 ?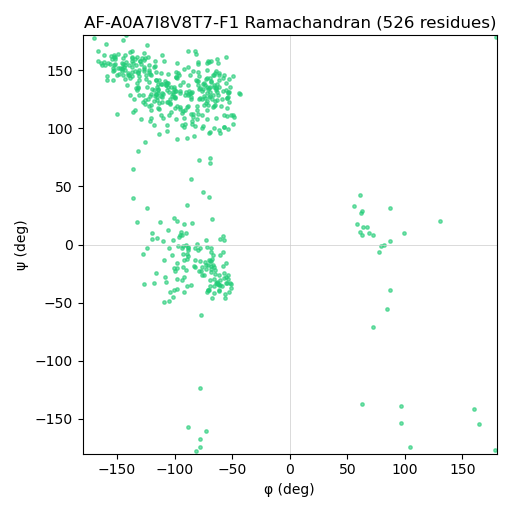 19.685 -3.937 -33.733 1.00 95.19 74 SER A C 1
ATOM 597 O O . SER A 1 74 ? 19.155 -3.425 -32.747 1.00 95.19 74 SER A O 1
ATOM 599 N N . PRO A 1 75 ? 19.024 -4.807 -34.526 1.00 93.31 75 PRO A N 1
ATOM 600 C CA . PRO A 1 75 ? 17.648 -5.238 -34.268 1.00 93.31 75 PRO A CA 1
ATOM 601 C C . PRO A 1 75 ? 17.512 -6.183 -33.056 1.00 93.31 75 PRO A C 1
ATOM 603 O O . PRO A 1 75 ? 16.418 -6.623 -32.718 1.00 93.31 75 PRO A O 1
ATOM 606 N N . SER A 1 76 ? 18.628 -6.531 -32.407 1.00 92.19 76 SER A N 1
ATOM 607 C CA . SER A 1 76 ? 18.666 -7.343 -31.184 1.00 92.19 76 SER A CA 1
ATOM 608 C C . SER A 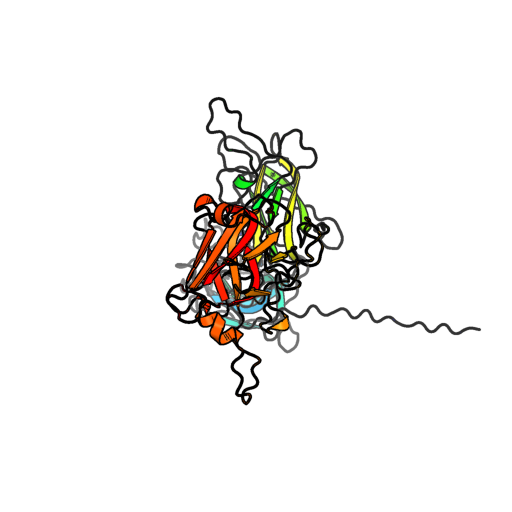1 76 ? 18.601 -6.516 -29.894 1.00 92.19 76 SER A C 1
ATOM 610 O O . SER A 1 76 ? 18.717 -7.078 -28.804 1.00 92.19 76 SER A O 1
ATOM 612 N N . GLU A 1 77 ? 18.529 -5.189 -29.998 1.00 97.75 77 GLU A N 1
ATOM 613 C CA . GLU A 1 77 ? 18.511 -4.300 -28.840 1.00 97.75 77 GLU A CA 1
ATOM 614 C C . GLU A 1 77 ? 17.116 -4.251 -28.215 1.00 97.75 77 GLU A C 1
ATOM 616 O O . GLU A 1 77 ? 16.093 -4.240 -28.904 1.00 97.75 77 GLU A O 1
ATOM 621 N N . TRP A 1 78 ? 17.073 -4.224 -26.888 1.00 97.81 78 TRP A N 1
ATOM 622 C CA . TRP A 1 78 ? 15.836 -4.171 -26.137 1.00 97.81 78 TRP A CA 1
ATOM 623 C C . TRP A 1 78 ? 15.957 -3.327 -24.879 1.00 97.81 78 TRP A C 1
ATOM 625 O O . TRP A 1 78 ? 17.012 -3.250 -24.247 1.00 97.81 78 TRP A O 1
ATOM 635 N N . ILE A 1 79 ? 14.826 -2.765 -24.466 1.00 97.88 79 ILE A N 1
ATOM 636 C CA . ILE A 1 79 ? 14.640 -2.212 -23.128 1.00 97.88 79 ILE A CA 1
ATOM 637 C C . ILE A 1 79 ? 13.585 -3.014 -22.374 1.00 97.88 79 ILE A C 1
ATOM 639 O O . ILE A 1 79 ? 12.554 -3.382 -22.931 1.00 97.88 79 ILE A O 1
ATOM 643 N N . GLN A 1 80 ? 13.867 -3.320 -21.112 1.00 97.94 80 GLN A N 1
ATOM 644 C CA . GLN A 1 80 ? 13.036 -4.108 -20.220 1.00 97.94 80 GLN A CA 1
ATOM 645 C C . GLN A 1 80 ? 12.518 -3.266 -19.061 1.00 97.94 80 GLN A C 1
ATOM 647 O O . GLN A 1 80 ? 13.271 -2.526 -18.427 1.00 97.94 80 GLN A O 1
ATOM 652 N N . VAL A 1 81 ? 11.248 -3.470 -18.728 1.00 98.19 81 VAL A N 1
ATOM 653 C CA . VAL A 1 81 ? 10.571 -2.833 -17.601 1.00 98.19 81 VAL A CA 1
ATOM 654 C C . VAL A 1 81 ? 10.000 -3.912 -16.680 1.00 98.19 81 VAL A C 1
ATOM 656 O O . VAL A 1 81 ? 9.254 -4.779 -17.132 1.00 98.19 81 VAL A O 1
ATOM 659 N N . ASP A 1 82 ? 10.360 -3.866 -15.396 1.00 96.56 82 ASP A N 1
ATOM 660 C CA . ASP A 1 82 ? 9.741 -4.648 -14.319 1.00 96.56 82 ASP A CA 1
ATOM 661 C C . ASP A 1 82 ? 8.598 -3.839 -13.688 1.00 96.56 82 ASP A C 1
ATOM 663 O O . ASP A 1 82 ? 8.828 -2.875 -12.959 1.00 96.56 82 ASP A O 1
ATOM 667 N N . LEU A 1 83 ? 7.350 -4.244 -13.916 1.00 95.06 83 LEU A N 1
ATOM 668 C CA . LEU A 1 83 ? 6.169 -3.592 -13.336 1.00 95.06 83 LEU A CA 1
ATOM 669 C C . LEU A 1 83 ? 6.045 -3.812 -11.815 1.00 95.06 83 LEU A C 1
ATOM 671 O O . LEU A 1 83 ? 5.280 -3.124 -11.129 1.00 95.06 83 LEU A O 1
ATOM 675 N N . GLY A 1 84 ? 6.823 -4.748 -11.269 1.00 92.62 84 GLY A N 1
ATOM 676 C CA . GLY A 1 84 ? 6.818 -5.178 -9.880 1.00 92.62 84 GLY A CA 1
ATOM 677 C C . GLY A 1 84 ? 5.759 -6.238 -9.605 1.00 92.62 84 GLY A C 1
ATOM 678 O O . GLY A 1 84 ? 6.079 -7.337 -9.169 1.00 92.62 84 GLY A O 1
ATOM 679 N N . VAL A 1 85 ? 4.503 -5.938 -9.921 1.00 90.56 85 VAL A N 1
ATOM 680 C CA . VAL A 1 85 ? 3.382 -6.884 -9.829 1.00 90.56 85 VAL A CA 1
ATOM 681 C C . VAL A 1 85 ? 2.904 -7.198 -11.241 1.00 90.56 85 VAL A C 1
ATOM 683 O O . VAL A 1 85 ? 2.982 -6.340 -12.119 1.00 90.56 85 VAL A O 1
ATOM 686 N N . ALA A 1 86 ? 2.422 -8.420 -11.475 1.00 91.81 86 ALA A N 1
ATOM 687 C CA . ALA A 1 86 ? 1.821 -8.763 -12.757 1.00 91.81 86 ALA A CA 1
ATOM 688 C C . ALA A 1 86 ? 0.644 -7.824 -13.070 1.00 91.81 86 ALA A C 1
ATOM 690 O O . ALA A 1 86 ? -0.228 -7.593 -12.228 1.00 91.81 86 ALA A O 1
ATOM 691 N N . ALA A 1 87 ? 0.636 -7.299 -14.288 1.00 92.44 87 ALA A N 1
ATOM 692 C CA . ALA A 1 87 ? -0.366 -6.385 -14.803 1.00 92.44 87 ALA A CA 1
ATOM 693 C C . ALA A 1 87 ? -1.082 -7.013 -15.998 1.00 92.44 87 ALA A C 1
ATOM 695 O O . ALA A 1 87 ? -0.496 -7.819 -16.723 1.00 92.44 87 ALA A O 1
ATOM 696 N N . SER A 1 88 ? -2.330 -6.609 -16.219 1.00 94.12 88 SER A N 1
ATOM 697 C CA . SER A 1 88 ? -2.997 -6.797 -17.504 1.00 94.12 88 SER A CA 1
ATOM 698 C C . SER A 1 88 ? -2.590 -5.643 -18.411 1.00 94.12 88 SER A C 1
ATOM 700 O O . SER A 1 88 ? -2.946 -4.496 -18.148 1.00 94.12 88 SER A O 1
ATOM 702 N N . ILE A 1 89 ? -1.826 -5.945 -19.453 1.00 95.62 89 ILE A N 1
ATOM 703 C CA . ILE A 1 89 ? -1.232 -4.987 -20.384 1.00 95.62 89 ILE A CA 1
ATOM 704 C C . ILE A 1 89 ? -2.117 -4.918 -21.624 1.00 95.62 89 ILE A C 1
ATOM 706 O O . ILE A 1 89 ? -2.292 -5.914 -22.322 1.00 95.62 89 ILE A O 1
ATOM 710 N N . SER A 1 90 ? -2.659 -3.739 -21.903 1.00 95.50 90 SER A N 1
ATOM 711 C CA . SER A 1 90 ? -3.586 -3.466 -23.012 1.00 95.50 90 SER A CA 1
ATOM 712 C C . SER A 1 90 ? -2.956 -2.623 -24.119 1.00 95.50 90 SER A C 1
ATOM 714 O O . SER A 1 90 ? -3.524 -2.508 -25.202 1.00 95.50 90 SER A O 1
ATOM 716 N N . GLY A 1 91 ? -1.799 -2.010 -23.874 1.00 96.00 91 GLY A N 1
ATOM 717 C CA . GLY A 1 91 ? -1.140 -1.164 -24.858 1.00 96.00 91 GLY A CA 1
ATOM 718 C C . GLY A 1 91 ? 0.142 -0.538 -24.342 1.00 96.00 91 GLY A C 1
ATOM 719 O O . GLY A 1 91 ? 0.578 -0.790 -23.220 1.00 96.00 91 GLY A O 1
ATOM 720 N N . VAL A 1 92 ? 0.746 0.291 -25.181 1.00 97.94 92 VAL A N 1
ATOM 721 C CA . VAL A 1 92 ? 1.964 1.042 -24.883 1.00 97.94 92 VAL A CA 1
ATOM 722 C C . VAL A 1 92 ? 1.921 2.413 -25.550 1.00 97.94 92 VAL A C 1
ATOM 724 O O . VAL A 1 92 ? 1.254 2.601 -26.571 1.00 97.94 92 VAL A O 1
ATOM 727 N N . MET A 1 93 ? 2.667 3.358 -24.991 1.00 98.19 93 MET A N 1
ATOM 728 C CA . MET A 1 93 ? 3.014 4.613 -25.648 1.00 98.19 93 MET A CA 1
ATOM 729 C C . MET A 1 93 ? 4.511 4.622 -25.943 1.00 98.19 93 MET A C 1
ATOM 731 O O . MET A 1 93 ? 5.310 4.229 -25.090 1.00 98.19 93 MET A O 1
ATOM 735 N N . THR A 1 94 ? 4.899 5.093 -27.124 1.00 98.31 94 THR A N 1
ATOM 736 C CA . THR A 1 94 ? 6.305 5.285 -27.492 1.00 98.31 94 THR A CA 1
ATOM 737 C C . THR A 1 94 ? 6.559 6.716 -27.934 1.00 98.31 94 THR A C 1
ATOM 739 O O . THR A 1 94 ? 5.713 7.358 -28.557 1.00 98.31 94 THR A O 1
ATOM 742 N N . GLN A 1 95 ? 7.742 7.228 -27.629 1.00 98.12 95 GLN A N 1
ATOM 743 C CA . GLN A 1 95 ? 8.226 8.524 -28.091 1.00 98.12 95 GLN A CA 1
ATOM 744 C C . GLN A 1 95 ? 9.690 8.377 -28.522 1.00 98.12 95 GLN A C 1
ATOM 746 O O . GLN A 1 95 ? 10.421 7.541 -27.983 1.00 98.12 95 GLN A O 1
ATOM 751 N N . GLY A 1 96 ? 10.114 9.163 -29.511 1.00 97.06 96 GLY A N 1
ATOM 752 C CA . GLY A 1 96 ? 11.522 9.262 -29.889 1.00 97.06 96 GLY A CA 1
ATOM 753 C C . GLY A 1 96 ? 12.349 10.043 -28.863 1.00 97.06 96 GLY A C 1
ATOM 754 O O . GLY A 1 96 ? 11.962 10.219 -27.706 1.00 97.06 96 GLY A O 1
ATOM 755 N N . ARG A 1 97 ? 13.516 10.523 -29.291 1.00 95.25 97 ARG A N 1
ATOM 756 C CA . ARG A 1 97 ? 14.456 11.241 -28.421 1.00 95.25 97 ARG A CA 1
ATOM 757 C C . ARG A 1 97 ? 14.145 12.731 -28.224 1.00 95.25 97 ARG A C 1
ATOM 759 O O . ARG A 1 97 ? 14.697 13.356 -27.324 1.00 95.25 97 ARG A O 1
ATOM 766 N N . CYS A 1 98 ? 13.266 13.293 -29.041 1.00 93.88 98 CYS A N 1
ATOM 767 C CA . CYS A 1 98 ? 12.955 14.719 -29.131 1.00 93.88 98 CYS A CA 1
ATOM 768 C C . CYS A 1 98 ? 14.113 15.634 -29.576 1.00 93.88 98 CYS A C 1
ATOM 770 O O . CYS A 1 98 ? 14.165 16.799 -29.195 1.00 93.88 98 CYS A O 1
ATOM 772 N N . ASP A 1 99 ? 15.048 15.125 -30.380 1.00 92.44 99 ASP A N 1
ATOM 773 C CA . ASP A 1 99 ? 16.215 15.859 -30.898 1.00 92.44 99 ASP A CA 1
ATOM 774 C C . ASP A 1 99 ? 16.151 16.151 -32.413 1.00 92.44 99 ASP A C 1
ATOM 776 O O . ASP A 1 99 ? 17.097 16.682 -32.996 1.00 92.44 99 ASP A O 1
ATOM 780 N N . GLY A 1 100 ? 15.050 15.771 -33.065 1.00 91.19 100 GLY A N 1
ATOM 781 C CA . GLY A 1 100 ? 14.845 15.871 -34.510 1.00 91.19 100 GLY A CA 1
ATOM 782 C C . GLY A 1 100 ? 15.512 14.766 -35.336 1.00 91.19 100 GLY A C 1
ATOM 783 O O . GLY A 1 100 ? 15.373 14.770 -36.560 1.00 91.19 100 GLY A O 1
ATOM 784 N N . ARG A 1 101 ? 16.238 13.821 -34.721 1.00 94.00 101 ARG A N 1
ATOM 785 C CA . ARG A 1 101 ? 17.145 12.910 -35.444 1.00 94.00 101 ARG A CA 1
ATOM 786 C C . ARG A 1 101 ? 16.906 11.433 -35.166 1.00 94.00 101 ARG A C 1
ATOM 788 O O . ARG A 1 101 ? 17.094 10.630 -36.081 1.00 94.00 101 ARG A O 1
ATOM 795 N N . GLU A 1 102 ? 16.511 11.076 -33.946 1.00 96.31 102 GLU A N 1
ATOM 796 C CA . GLU A 1 102 ? 16.538 9.682 -33.494 1.00 96.31 102 GLU A CA 1
ATOM 797 C C . GLU A 1 102 ? 15.189 9.193 -32.955 1.00 96.31 102 GLU A C 1
ATOM 799 O O . GLU A 1 102 ? 14.608 9.778 -32.033 1.00 96.31 102 GLU A O 1
ATOM 804 N N . TRP A 1 103 ? 14.695 8.095 -33.532 1.00 98.12 103 TRP A N 1
ATOM 805 C CA . TRP A 1 103 ? 13.514 7.375 -33.052 1.00 98.12 103 TRP A CA 1
ATOM 806 C C . TRP A 1 103 ? 13.419 5.970 -33.646 1.00 98.12 103 TRP A C 1
ATOM 808 O O . TRP A 1 103 ? 13.919 5.690 -34.737 1.00 98.12 103 TRP A O 1
ATOM 818 N N . VAL A 1 104 ? 12.721 5.081 -32.945 1.00 98.38 104 VAL A N 1
ATOM 819 C CA . VAL A 1 104 ? 12.399 3.731 -33.423 1.00 98.38 104 VAL A CA 1
ATOM 820 C C . VAL A 1 104 ? 11.118 3.761 -34.259 1.00 98.38 104 VAL A C 1
ATOM 822 O O . VAL A 1 104 ? 10.104 4.302 -33.823 1.00 98.38 104 VAL A O 1
ATOM 825 N N . THR A 1 105 ? 11.160 3.160 -35.449 1.00 98.12 105 THR A N 1
ATOM 826 C CA . THR A 1 105 ? 10.057 3.127 -36.425 1.00 98.12 105 THR A CA 1
ATOM 827 C C . THR A 1 105 ? 9.283 1.813 -36.417 1.00 98.12 105 THR A C 1
ATOM 829 O O . THR A 1 105 ? 8.137 1.792 -36.851 1.00 98.12 105 THR A O 1
ATOM 832 N N . SER A 1 106 ? 9.857 0.722 -35.902 1.00 98.12 106 SER A N 1
ATOM 833 C CA . SER A 1 106 ? 9.113 -0.510 -35.615 1.00 98.12 106 SER A CA 1
ATOM 834 C C . SER A 1 106 ? 9.753 -1.315 -34.486 1.00 98.12 106 SER A C 1
ATOM 836 O O . SER A 1 106 ? 10.970 -1.261 -34.270 1.00 98.12 106 SER A O 1
ATOM 838 N N . PHE A 1 107 ? 8.932 -2.051 -33.739 1.00 98.25 107 PHE A N 1
ATOM 839 C CA . PHE A 1 107 ? 9.377 -2.837 -32.590 1.00 98.25 107 PHE A CA 1
ATOM 840 C C . PHE A 1 107 ? 8.474 -4.050 -32.329 1.00 98.25 107 PHE A C 1
ATOM 842 O O . PHE A 1 107 ? 7.344 -4.122 -32.807 1.00 98.25 107 PHE A O 1
ATOM 849 N N . LYS A 1 108 ? 8.969 -5.016 -31.552 1.00 98.00 108 LYS A N 1
ATOM 850 C CA . LYS A 1 108 ? 8.182 -6.140 -31.014 1.00 98.00 108 LYS A CA 1
ATOM 851 C C . LYS A 1 108 ? 8.158 -6.082 -29.493 1.00 98.00 108 LYS A C 1
ATOM 853 O O . LYS A 1 108 ? 9.098 -5.581 -28.880 1.00 98.00 108 LYS A O 1
ATOM 858 N N . ILE A 1 109 ? 7.118 -6.637 -28.877 1.00 98.31 109 ILE A N 1
ATOM 859 C CA . ILE A 1 109 ? 7.017 -6.735 -27.416 1.00 98.31 109 ILE A CA 1
ATOM 860 C C . ILE A 1 109 ? 7.049 -8.202 -27.006 1.00 98.31 109 ILE A C 1
ATOM 862 O O . ILE A 1 109 ? 6.283 -9.009 -27.532 1.00 98.31 109 ILE A O 1
ATOM 866 N N . SER A 1 110 ? 7.898 -8.538 -26.036 1.00 98.06 110 SER A N 1
ATOM 867 C CA . SER A 1 110 ? 7.791 -9.799 -25.299 1.00 98.06 110 SER A CA 1
ATOM 868 C C . SER A 1 110 ? 7.488 -9.543 -23.829 1.00 98.06 110 SER A C 1
ATOM 870 O O . SER A 1 110 ? 7.960 -8.558 -23.266 1.00 98.06 110 SER A O 1
ATOM 872 N N . TYR A 1 111 ? 6.759 -10.446 -23.187 1.00 98.00 111 TYR A N 1
ATOM 873 C CA . TYR A 1 111 ? 6.370 -10.353 -21.787 1.00 98.00 111 TYR A CA 1
ATOM 874 C C . TYR A 1 111 ? 6.679 -11.647 -21.027 1.00 98.00 111 TYR A C 1
ATOM 876 O O . TYR A 1 111 ? 6.838 -12.718 -21.618 1.00 98.00 111 TYR A O 1
ATOM 884 N N . SER A 1 112 ? 6.804 -11.534 -19.706 1.00 96.44 112 SER A N 1
ATOM 885 C CA . SER A 1 112 ? 7.127 -12.648 -18.815 1.00 96.44 112 SER A CA 1
ATOM 886 C C . SER A 1 112 ? 6.564 -12.431 -17.406 1.00 96.44 112 SER A C 1
ATOM 888 O O . SER A 1 112 ? 6.365 -11.294 -16.966 1.00 96.44 112 SER A O 1
ATOM 890 N N . HIS A 1 113 ? 6.326 -13.525 -16.682 1.00 91.75 113 HIS A N 1
ATOM 891 C CA . HIS A 1 113 ? 5.998 -13.504 -15.253 1.00 91.75 113 HIS A CA 1
ATOM 892 C C . HIS A 1 113 ? 7.237 -13.622 -14.352 1.00 91.75 113 HIS A C 1
ATOM 894 O O . HIS A 1 113 ? 7.214 -13.107 -13.237 1.00 91.75 113 HIS A O 1
ATOM 900 N N . ASP A 1 114 ? 8.306 -14.263 -14.833 1.00 88.38 114 ASP A N 1
ATOM 901 C CA . ASP A 1 114 ? 9.477 -14.688 -14.049 1.00 88.38 114 ASP A CA 1
ATOM 902 C C . ASP A 1 114 ? 10.818 -14.137 -14.580 1.00 88.38 114 ASP A C 1
ATOM 904 O O . ASP A 1 114 ? 11.863 -14.365 -13.979 1.00 88.38 114 ASP A O 1
ATOM 908 N N . ALA A 1 115 ? 10.788 -13.398 -15.695 1.00 92.38 115 ALA A N 1
ATOM 909 C CA . ALA A 1 115 ? 11.944 -12.907 -16.451 1.00 92.38 115 ALA A CA 1
ATOM 910 C C . ALA A 1 115 ? 12.844 -14.000 -17.067 1.00 92.38 115 ALA A C 1
ATOM 912 O O . ALA A 1 115 ? 13.879 -13.667 -17.656 1.00 92.38 115 ALA A O 1
ATOM 913 N N . PHE A 1 116 ? 12.436 -15.270 -17.013 1.00 92.19 116 PHE A N 1
ATOM 914 C CA . PHE A 1 116 ? 13.148 -16.408 -17.597 1.00 92.19 116 PHE A CA 1
ATOM 915 C C . PHE A 1 116 ? 12.411 -16.957 -18.823 1.00 92.19 116 PHE A C 1
ATOM 917 O O . PHE A 1 116 ? 13.001 -17.069 -19.898 1.00 92.19 116 PHE A O 1
ATOM 924 N N . HIS A 1 117 ? 11.106 -17.207 -18.703 1.00 94.94 117 HIS A N 1
ATOM 925 C CA . HIS A 1 117 ? 10.259 -17.655 -19.803 1.00 94.94 117 HIS A CA 1
ATOM 926 C C . HIS A 1 117 ? 9.561 -16.460 -20.447 1.00 94.94 117 HIS A C 1
ATOM 928 O O . HIS A 1 117 ? 8.750 -15.778 -19.815 1.00 94.94 117 HIS A O 1
ATOM 934 N N . TRP A 1 118 ? 9.865 -16.210 -21.718 1.00 97.12 118 TRP A N 1
ATOM 935 C CA . TRP A 1 118 ? 9.348 -15.067 -22.466 1.00 97.12 118 TRP A CA 1
ATOM 936 C C . TRP A 1 118 ? 8.376 -15.513 -23.553 1.00 97.12 118 TRP A C 1
ATOM 938 O O . TRP A 1 118 ? 8.626 -16.485 -24.262 1.00 97.12 118 TRP A O 1
ATOM 948 N N . LYS A 1 119 ? 7.279 -14.769 -23.699 1.00 97.56 119 LYS A N 1
ATOM 949 C CA . LYS A 1 119 ? 6.307 -14.913 -24.788 1.00 97.56 119 LYS A CA 1
ATOM 950 C C . LYS A 1 119 ? 6.224 -13.608 -25.563 1.00 97.56 119 LYS A C 1
ATOM 952 O O . LYS A 1 119 ? 6.367 -12.542 -24.968 1.00 97.56 119 LYS A O 1
ATOM 957 N N . TYR A 1 120 ? 6.005 -13.674 -26.869 1.00 97.50 120 TYR A N 1
ATOM 958 C CA . TYR A 1 120 ? 5.736 -12.478 -27.665 1.00 97.50 120 TYR A CA 1
ATOM 959 C C . TYR A 1 120 ? 4.258 -12.109 -27.596 1.00 97.50 120 TYR A C 1
ATOM 961 O O . TYR A 1 120 ? 3.396 -12.968 -27.425 1.00 97.50 120 TYR A O 1
ATOM 969 N N . VAL A 1 121 ? 3.977 -10.812 -27.696 1.00 97.25 121 VAL A N 1
ATOM 970 C CA . VAL A 1 121 ? 2.617 -10.342 -27.952 1.00 97.25 121 VAL A CA 1
ATOM 971 C C . VAL A 1 121 ? 2.255 -10.727 -29.380 1.00 97.25 121 VAL A C 1
ATOM 973 O O . VAL A 1 121 ? 2.995 -10.399 -30.310 1.00 97.25 121 VAL A O 1
ATOM 976 N N . ASN A 1 122 ? 1.120 -11.399 -29.537 1.00 95.38 122 ASN A N 1
ATOM 977 C CA . ASN A 1 122 ? 0.632 -11.831 -30.836 1.00 95.38 122 ASN A CA 1
ATOM 978 C C . ASN A 1 122 ? -0.422 -10.866 -31.388 1.00 95.38 122 ASN A C 1
ATOM 980 O O . ASN A 1 122 ? -1.045 -10.103 -30.643 1.00 95.38 122 ASN A O 1
ATOM 984 N N . ASP A 1 123 ? -0.576 -10.868 -32.705 1.00 92.31 123 ASP A N 1
ATOM 985 C CA . ASP A 1 123 ? -1.667 -10.186 -33.392 1.00 92.31 123 ASP A CA 1
ATOM 986 C C . ASP A 1 123 ? -2.957 -11.028 -33.367 1.00 92.31 123 ASP A C 1
ATOM 988 O O . ASP A 1 123 ? -3.023 -12.109 -32.769 1.00 92.31 123 ASP A O 1
ATOM 992 N N . ALA A 1 124 ? -4.013 -10.527 -34.008 1.00 90.62 124 ALA A N 1
ATOM 993 C CA . ALA A 1 124 ? -5.284 -11.237 -34.130 1.00 90.62 124 ALA A CA 1
ATOM 994 C C . ALA A 1 124 ? -5.174 -12.617 -34.820 1.00 90.62 124 ALA A C 1
ATOM 996 O O . ALA A 1 124 ? -6.067 -13.445 -34.636 1.00 90.62 124 ALA A O 1
ATOM 997 N N . TYR A 1 125 ? -4.088 -12.870 -35.560 1.00 91.12 125 TYR A N 1
ATOM 998 C CA . TYR A 1 125 ? -3.819 -14.081 -36.340 1.00 91.12 125 TYR A CA 1
ATOM 999 C C . TYR A 1 125 ? -2.759 -14.992 -35.697 1.00 91.12 125 TYR A C 1
ATOM 1001 O O . TYR A 1 125 ? -2.275 -15.917 -36.343 1.00 91.12 125 TYR A O 1
ATOM 1009 N N . ASP A 1 126 ? -2.410 -14.740 -34.433 1.00 89.50 126 ASP A N 1
ATOM 1010 C CA . ASP A 1 126 ? -1.446 -15.506 -33.633 1.00 89.50 126 ASP A CA 1
ATOM 1011 C C . ASP A 1 126 ? 0.024 -15.426 -34.098 1.00 89.50 126 ASP A C 1
ATOM 1013 O O . ASP A 1 126 ? 0.878 -16.183 -33.637 1.00 89.50 126 ASP A O 1
ATOM 1017 N N . ASN A 1 127 ? 0.363 -14.458 -34.956 1.00 93.38 127 ASN A N 1
ATOM 1018 C CA . ASN A 1 127 ? 1.753 -14.174 -35.313 1.00 93.38 127 ASN A CA 1
ATOM 1019 C C . ASN A 1 127 ? 2.371 -13.176 -34.331 1.00 93.38 127 ASN A C 1
ATOM 1021 O O . ASN A 1 127 ? 1.680 -12.320 -33.779 1.00 93.38 127 ASN A O 1
ATOM 1025 N N . HIS A 1 128 ? 3.698 -13.222 -34.155 1.00 95.25 128 HIS A N 1
ATOM 1026 C CA . HIS A 1 128 ? 4.416 -12.228 -33.350 1.00 95.25 128 HIS A CA 1
ATOM 1027 C C . HIS A 1 128 ? 4.167 -10.816 -33.889 1.00 95.25 128 HIS A C 1
ATOM 1029 O O . HIS A 1 128 ? 4.693 -10.444 -34.945 1.00 95.25 128 HIS A O 1
ATOM 1035 N N . ARG A 1 129 ? 3.437 -10.009 -33.121 1.00 95.75 129 ARG A N 1
ATOM 1036 C CA . ARG A 1 129 ? 2.983 -8.691 -33.545 1.00 95.75 129 ARG A CA 1
ATOM 1037 C C . ARG A 1 129 ? 4.160 -7.746 -33.761 1.00 95.75 129 ARG A C 1
ATOM 1039 O O . ARG A 1 129 ? 4.951 -7.500 -32.847 1.00 95.75 129 ARG A O 1
ATOM 1046 N N . LEU A 1 130 ? 4.249 -7.191 -34.967 1.00 96.81 130 LEU A N 1
ATOM 1047 C CA . LEU A 1 130 ? 5.121 -6.062 -35.277 1.00 96.81 130 LEU A CA 1
ATOM 1048 C C . LEU A 1 130 ? 4.345 -4.766 -35.028 1.00 96.81 130 LEU A C 1
ATOM 1050 O O . LEU A 1 130 ? 3.314 -4.524 -35.649 1.00 96.81 130 LEU A O 1
ATOM 1054 N N . PHE A 1 131 ? 4.829 -3.946 -34.103 1.00 97.50 131 PHE A N 1
ATOM 1055 C CA . PHE A 1 131 ? 4.254 -2.641 -33.813 1.00 97.50 131 PHE A CA 1
ATOM 1056 C C . PHE A 1 131 ? 4.916 -1.583 -34.686 1.00 97.50 131 PHE A C 1
ATOM 1058 O O . PHE A 1 131 ? 6.145 -1.487 -34.743 1.00 97.50 131 PHE A O 1
ATOM 1065 N N . GLU A 1 132 ? 4.098 -0.756 -35.325 1.00 97.00 132 GLU A N 1
ATOM 1066 C CA . GLU A 1 132 ? 4.569 0.469 -35.953 1.00 97.00 132 GLU A CA 1
ATOM 1067 C C . GLU A 1 132 ? 4.938 1.492 -34.870 1.00 97.00 132 GLU A C 1
ATOM 1069 O O . GLU A 1 132 ? 4.129 1.836 -34.008 1.00 97.00 132 GLU A O 1
ATOM 1074 N N . GLY A 1 133 ? 6.181 1.960 -34.908 1.00 95.62 133 GLY A N 1
ATOM 1075 C CA . GLY A 1 133 ? 6.750 2.933 -33.982 1.00 95.62 133 GLY A CA 1
ATOM 1076 C C . GLY A 1 133 ? 6.536 4.380 -34.420 1.00 95.62 133 GLY A C 1
ATOM 1077 O O . GLY A 1 133 ? 5.611 4.711 -35.163 1.00 95.62 133 GLY A O 1
ATOM 1078 N N . ASN A 1 134 ? 7.389 5.272 -33.932 1.00 98.19 134 ASN A N 1
ATOM 1079 C CA . ASN A 1 134 ? 7.255 6.708 -34.141 1.00 98.19 134 ASN A CA 1
ATOM 1080 C C . ASN A 1 134 ? 7.582 7.114 -35.590 1.00 98.19 134 ASN A C 1
ATOM 1082 O O . ASN A 1 134 ? 8.406 6.489 -36.261 1.00 98.19 134 ASN A O 1
ATOM 1086 N N . ILE A 1 135 ? 6.938 8.185 -36.062 1.00 96.88 135 ILE A N 1
ATOM 1087 C CA . ILE A 1 135 ? 7.187 8.787 -37.386 1.00 96.88 135 ILE A CA 1
ATOM 1088 C C . ILE A 1 135 ? 8.125 9.997 -37.313 1.00 96.88 135 ILE A C 1
ATOM 1090 O O . ILE A 1 135 ? 8.694 10.401 -38.324 1.00 96.88 135 ILE A O 1
ATOM 1094 N N . ASP A 1 136 ? 8.314 10.543 -36.113 1.00 95.88 136 ASP A N 1
ATOM 1095 C CA . ASP A 1 136 ? 9.204 11.654 -35.810 1.00 95.88 136 ASP A CA 1
ATOM 1096 C C . ASP A 1 136 ? 9.831 11.477 -34.412 1.00 95.88 136 ASP A C 1
ATOM 1098 O O . ASP A 1 136 ? 9.538 10.519 -33.690 1.00 95.88 136 ASP A O 1
ATOM 1102 N N . SER A 1 137 ? 10.732 12.384 -34.027 1.00 94.44 137 SER A N 1
ATOM 1103 C CA . SER A 1 137 ? 11.456 12.271 -32.759 1.00 94.44 137 SER A CA 1
ATOM 1104 C C . SER A 1 137 ? 10.635 12.649 -31.524 1.00 94.44 137 SER A C 1
ATOM 1106 O O . SER A 1 137 ? 11.055 12.299 -30.426 1.00 94.44 137 SER A O 1
ATOM 1108 N N . CYS A 1 138 ? 9.537 13.399 -31.657 1.00 94.81 138 CYS A N 1
ATOM 1109 C CA . CYS A 1 138 ? 8.869 14.091 -30.549 1.00 94.81 138 CYS A CA 1
ATOM 1110 C C . CYS A 1 138 ? 7.431 13.641 -30.278 1.00 94.81 138 CYS A C 1
ATOM 1112 O O . CYS A 1 138 ? 6.996 13.678 -29.127 1.00 94.81 138 CYS A O 1
ATOM 1114 N N . SER A 1 139 ? 6.670 13.259 -31.298 1.00 96.44 139 SER A N 1
ATOM 1115 C CA . SER A 1 139 ? 5.275 12.867 -31.152 1.00 96.44 139 SER A CA 1
ATOM 1116 C C . SER A 1 139 ? 5.163 11.551 -30.388 1.00 96.44 139 SER A C 1
ATOM 1118 O O . SER A 1 139 ? 5.968 10.627 -30.545 1.00 96.44 139 SER A O 1
ATOM 1120 N N . VAL A 1 140 ? 4.159 11.478 -29.516 1.00 97.62 140 VAL A N 1
ATOM 1121 C CA . VAL A 1 140 ? 3.838 10.258 -28.776 1.00 97.62 140 VAL A CA 1
ATOM 1122 C C . VAL A 1 140 ? 2.917 9.404 -29.631 1.00 97.62 140 VAL A C 1
ATOM 1124 O O . VAL A 1 140 ? 1.860 9.861 -30.065 1.00 97.62 140 VAL A O 1
ATOM 1127 N N . ARG A 1 141 ? 3.292 8.143 -29.836 1.00 97.31 141 ARG A N 1
ATOM 1128 C CA . ARG A 1 141 ? 2.475 7.157 -30.538 1.00 97.31 141 ARG A CA 1
ATOM 1129 C C . ARG A 1 141 ? 1.857 6.183 -29.548 1.00 97.31 141 ARG A C 1
ATOM 1131 O O . ARG A 1 141 ? 2.562 5.614 -28.723 1.00 97.31 141 ARG A O 1
ATOM 1138 N N . HIS A 1 142 ? 0.554 5.956 -29.677 1.00 96.94 142 HIS A N 1
ATOM 1139 C CA . HIS A 1 142 ? -0.173 4.936 -28.925 1.00 96.94 142 HIS A CA 1
ATOM 1140 C C . HIS A 1 142 ? -0.272 3.657 -29.754 1.00 96.94 142 HIS A C 1
ATOM 1142 O O . HIS A 1 142 ? -0.531 3.709 -30.955 1.00 96.94 142 HIS A O 1
ATOM 1148 N N . SER A 1 143 ? -0.065 2.509 -29.117 1.00 96.19 143 SER A N 1
ATOM 1149 C CA . SER A 1 143 ? -0.212 1.191 -29.733 1.00 96.19 143 SER A CA 1
ATOM 1150 C C . SER A 1 143 ? -0.962 0.260 -28.790 1.00 96.19 143 SER A C 1
ATOM 1152 O O . SER A 1 143 ? -0.455 -0.083 -27.724 1.00 96.19 143 SER A O 1
ATOM 1154 N N . TYR A 1 144 ? -2.166 -0.152 -29.178 1.00 94.62 144 TYR A N 1
ATOM 1155 C CA . TYR A 1 144 ? -3.005 -1.057 -28.390 1.00 94.62 144 TYR A CA 1
ATOM 1156 C C . TYR A 1 144 ? -2.768 -2.513 -28.769 1.00 94.62 144 TYR A C 1
ATOM 1158 O O . TYR A 1 144 ? -2.421 -2.806 -29.908 1.00 94.62 144 TYR A O 1
ATOM 1166 N N . ILE A 1 145 ? -2.959 -3.414 -27.813 1.00 94.06 145 ILE A N 1
ATOM 1167 C CA . ILE A 1 145 ? -2.859 -4.860 -27.990 1.00 94.06 145 ILE A CA 1
ATOM 1168 C C . ILE A 1 145 ? -4.278 -5.419 -28.113 1.00 94.06 145 ILE A C 1
ATOM 1170 O O . ILE A 1 145 ? -5.104 -5.183 -27.236 1.00 94.06 145 ILE A O 1
ATOM 1174 N N . ASP A 1 146 ? -4.544 -6.186 -29.173 1.00 88.50 146 ASP A N 1
ATOM 1175 C CA . ASP A 1 146 ? -5.898 -6.673 -29.495 1.00 88.50 146 ASP A CA 1
ATOM 1176 C C . ASP A 1 146 ? -6.462 -7.556 -28.375 1.00 88.50 146 ASP A C 1
ATOM 1178 O O . ASP A 1 146 ? -7.639 -7.479 -28.028 1.00 88.50 146 ASP A O 1
ATOM 1182 N N . LYS A 1 147 ? -5.592 -8.383 -27.784 1.00 89.81 147 LYS A N 1
ATOM 1183 C CA . LYS A 1 147 ? -5.884 -9.225 -26.624 1.00 89.81 147 LYS A CA 1
ATOM 1184 C C . LYS A 1 147 ? -4.935 -8.851 -25.487 1.00 89.81 147 LYS A C 1
ATOM 1186 O O . LYS A 1 147 ? -3.748 -9.168 -25.590 1.00 89.81 147 LYS A O 1
ATOM 1191 N N . PRO A 1 148 ? -5.416 -8.199 -24.413 1.00 92.44 148 PRO A N 1
ATOM 1192 C CA . PRO A 1 148 ? -4.567 -7.856 -23.284 1.00 92.44 148 PRO A CA 1
ATOM 1193 C C . PRO A 1 148 ? -3.803 -9.070 -22.753 1.00 92.44 148 PRO A C 1
ATOM 1195 O O . PRO A 1 148 ? -4.367 -10.153 -22.589 1.00 92.44 148 PRO A O 1
ATOM 1198 N N . VAL A 1 149 ? -2.514 -8.885 -22.483 1.00 94.56 149 VAL A N 1
ATOM 1199 C CA . VAL A 1 149 ? -1.632 -9.946 -21.983 1.00 94.56 149 VAL A CA 1
ATOM 1200 C C . VAL A 1 149 ? -1.346 -9.735 -20.506 1.00 94.56 149 VAL A C 1
ATOM 1202 O O . VAL A 1 149 ? -1.255 -8.602 -20.042 1.00 94.56 149 VAL A O 1
ATOM 1205 N N . ILE A 1 150 ? -1.181 -10.819 -19.750 1.00 93.69 150 ILE A N 1
ATOM 1206 C CA . ILE A 1 150 ? -0.817 -10.732 -18.334 1.00 93.69 150 ILE A CA 1
ATOM 1207 C C . ILE A 1 150 ? 0.684 -10.980 -18.203 1.00 93.69 150 ILE A C 1
ATOM 1209 O O . ILE A 1 150 ? 1.193 -11.996 -18.673 1.00 93.69 150 ILE A O 1
ATOM 1213 N N . GLY A 1 151 ? 1.397 -10.054 -17.567 1.00 93.88 151 GLY A N 1
ATOM 1214 C CA . GLY A 1 151 ? 2.839 -10.163 -17.358 1.00 93.88 151 GLY A CA 1
ATOM 1215 C C . GLY A 1 151 ? 3.354 -9.157 -16.337 1.00 93.88 151 GLY A C 1
ATOM 1216 O O . GLY A 1 151 ? 2.715 -8.145 -16.063 1.00 93.88 151 GLY A O 1
ATOM 1217 N N . ARG A 1 152 ? 4.514 -9.445 -15.745 1.00 94.56 152 ARG A N 1
ATOM 1218 C CA . ARG A 1 152 ? 5.223 -8.536 -14.829 1.00 94.56 152 ARG A CA 1
ATOM 1219 C C . ARG A 1 152 ? 6.365 -7.816 -15.537 1.00 94.56 152 ARG A C 1
ATOM 1221 O O . ARG A 1 152 ? 6.602 -6.640 -15.286 1.00 94.56 152 ARG A O 1
ATOM 1228 N N . PHE A 1 153 ? 7.076 -8.525 -16.403 1.00 97.44 153 PHE A N 1
ATOM 1229 C CA . PHE A 1 153 ? 8.205 -7.994 -17.148 1.00 97.44 153 PHE A CA 1
ATOM 1230 C C . PHE A 1 153 ? 7.805 -7.801 -18.603 1.00 97.44 153 PHE A C 1
ATOM 1232 O O . PHE A 1 153 ? 7.188 -8.689 -19.189 1.00 97.44 153 PHE A O 1
ATOM 1239 N N . LEU A 1 154 ? 8.198 -6.676 -19.194 1.00 98.12 154 LEU A N 1
ATOM 1240 C CA . LEU A 1 154 ? 8.051 -6.411 -20.624 1.00 98.12 154 LEU A CA 1
ATOM 1241 C C . LEU A 1 154 ? 9.404 -6.067 -21.219 1.00 98.12 154 LEU A C 1
ATOM 1243 O O . LEU A 1 154 ? 10.181 -5.366 -20.580 1.00 98.12 154 LEU A O 1
ATOM 1247 N N . ARG A 1 155 ? 9.661 -6.519 -22.445 1.00 98.31 155 ARG A N 1
ATOM 1248 C CA . ARG A 1 155 ? 10.788 -6.112 -23.285 1.00 98.31 155 ARG A CA 1
ATOM 1249 C C . ARG A 1 155 ? 10.273 -5.515 -24.582 1.00 98.31 155 ARG A C 1
ATOM 1251 O O . ARG A 1 155 ? 9.479 -6.151 -25.271 1.00 98.31 155 ARG A O 1
ATOM 1258 N N . PHE A 1 156 ? 10.780 -4.339 -24.918 1.00 98.44 156 PHE A N 1
ATOM 1259 C CA . PHE A 1 156 ? 10.583 -3.672 -26.198 1.00 98.44 156 PHE A CA 1
ATOM 1260 C C . PHE A 1 156 ? 11.810 -3.941 -27.060 1.00 98.44 156 PHE A C 1
ATOM 1262 O O . PHE A 1 156 ? 12.881 -3.418 -26.769 1.00 98.44 156 PHE A O 1
ATOM 1269 N N . HIS A 1 157 ? 11.660 -4.772 -28.085 1.00 98.06 157 HIS A N 1
ATOM 1270 C CA . HIS A 1 157 ? 12.720 -5.144 -29.021 1.00 98.06 157 HIS A CA 1
ATOM 1271 C C . HIS A 1 157 ? 12.682 -4.208 -30.222 1.00 98.06 157 HIS A C 1
ATOM 1273 O O . HIS A 1 157 ? 11.701 -4.211 -30.968 1.00 98.06 157 HIS A O 1
ATOM 1279 N N . THR A 1 158 ? 13.719 -3.399 -30.412 1.00 97.25 158 THR A N 1
ATOM 1280 C CA . THR A 1 158 ? 13.783 -2.439 -31.521 1.00 97.25 158 THR A CA 1
ATOM 1281 C C . THR A 1 158 ? 14.097 -3.166 -32.821 1.00 97.25 158 THR A C 1
ATOM 1283 O O . THR A 1 158 ? 15.109 -3.852 -32.882 1.00 97.25 158 THR A O 1
ATOM 1286 N N . ILE A 1 159 ? 13.278 -3.004 -33.864 1.00 97.56 159 ILE A N 1
ATOM 1287 C CA . ILE A 1 159 ? 13.461 -3.712 -35.143 1.00 97.56 159 ILE A CA 1
ATOM 1288 C C . ILE A 1 159 ? 14.013 -2.778 -36.220 1.00 97.56 159 ILE A C 1
ATOM 1290 O O . ILE A 1 159 ? 15.003 -3.106 -36.869 1.00 97.56 159 ILE A O 1
ATOM 1294 N N . SER A 1 160 ? 13.417 -1.595 -36.380 1.00 98.00 160 SER A N 1
ATOM 1295 C CA . SER A 1 160 ? 13.887 -0.561 -37.309 1.00 98.00 160 SER A CA 1
ATOM 1296 C C . SER A 1 160 ? 13.832 0.822 -36.664 1.00 98.00 160 SER A C 1
ATOM 1298 O O . SER A 1 160 ? 13.018 1.070 -35.775 1.00 98.00 160 SER A O 1
ATOM 1300 N N . TRP A 1 161 ? 14.692 1.742 -37.098 1.00 98.19 161 TRP A N 1
ATOM 1301 C CA . TRP A 1 161 ? 14.818 3.087 -36.528 1.00 98.19 161 TRP A CA 1
ATOM 1302 C C . TRP A 1 161 ? 15.303 4.091 -37.573 1.00 98.19 161 TRP A C 1
ATOM 1304 O O . TRP A 1 161 ? 15.908 3.717 -38.579 1.00 98.19 161 TRP A O 1
ATOM 1314 N N . LYS A 1 162 ? 15.093 5.381 -37.303 1.00 97.88 162 LYS A N 1
ATOM 1315 C CA . LYS A 1 162 ? 15.739 6.479 -38.024 1.00 97.88 162 LYS A CA 1
ATOM 1316 C C . LYS A 1 162 ? 16.913 7.008 -37.207 1.00 97.88 162 LYS A C 1
ATOM 1318 O O . LYS A 1 162 ? 16.779 7.246 -36.011 1.00 97.88 162 LYS A O 1
ATOM 1323 N N . GLY A 1 163 ? 18.063 7.182 -37.860 1.00 96.19 163 GLY A N 1
ATOM 1324 C CA . GLY A 1 163 ? 19.292 7.688 -37.241 1.00 96.19 163 GLY A CA 1
ATOM 1325 C C . GLY A 1 163 ? 19.947 6.659 -36.318 1.00 96.19 163 GLY A C 1
ATOM 1326 O O . GLY A 1 163 ? 20.989 6.087 -36.662 1.00 96.19 163 GLY A O 1
ATOM 1327 N N . HIS A 1 164 ? 19.323 6.398 -35.171 1.00 95.94 164 HIS A N 1
ATOM 1328 C CA . HIS A 1 164 ? 19.809 5.512 -34.120 1.00 95.94 164 HIS A CA 1
ATOM 1329 C C . HIS A 1 164 ? 18.637 4.931 -33.292 1.00 95.94 164 HIS A C 1
ATOM 1331 O O . HIS A 1 164 ? 17.616 5.611 -33.163 1.00 95.94 164 HIS A O 1
ATOM 1337 N N . PRO A 1 165 ? 18.734 3.700 -32.737 1.00 97.38 165 PRO A N 1
ATOM 1338 C CA . PRO A 1 165 ? 17.684 3.150 -31.885 1.00 97.38 165 PRO A CA 1
ATOM 1339 C C . PRO A 1 165 ? 17.630 3.912 -30.557 1.00 97.38 165 PRO A C 1
ATOM 1341 O O . PRO A 1 165 ? 18.392 3.639 -29.626 1.00 97.38 165 PRO A O 1
ATOM 1344 N N . SER A 1 166 ? 16.717 4.877 -30.499 1.00 97.12 166 SER A N 1
ATOM 1345 C CA . SER A 1 166 ? 16.456 5.711 -29.330 1.00 97.12 166 SER A CA 1
ATOM 1346 C C . SER A 1 166 ? 14.948 5.738 -29.065 1.00 97.12 166 SER A C 1
ATOM 1348 O O . SER A 1 166 ? 14.157 5.961 -29.986 1.00 97.12 166 SER A O 1
ATOM 1350 N N . MET A 1 167 ? 14.531 5.451 -27.831 1.00 96.62 167 MET A N 1
ATOM 1351 C CA . MET A 1 167 ? 13.115 5.299 -27.479 1.00 96.62 167 MET A CA 1
ATOM 1352 C C . MET A 1 167 ? 12.837 5.692 -26.022 1.00 96.62 167 MET A C 1
ATOM 1354 O O . MET A 1 167 ? 13.634 5.457 -25.111 1.00 96.62 167 MET A O 1
ATOM 1358 N N . ARG A 1 168 ? 11.651 6.256 -25.812 1.00 98.12 168 ARG A N 1
ATOM 1359 C CA . ARG A 1 168 ? 10.970 6.458 -24.534 1.00 98.12 168 ARG A CA 1
ATOM 1360 C C . ARG A 1 168 ? 9.683 5.642 -24.534 1.00 98.12 168 ARG A C 1
ATOM 1362 O O . ARG A 1 168 ? 9.019 5.585 -25.570 1.00 98.12 168 ARG A O 1
ATOM 1369 N N . VAL A 1 169 ? 9.322 5.038 -23.403 1.00 98.19 169 VAL A N 1
ATOM 1370 C CA . VAL A 1 169 ? 8.155 4.148 -23.327 1.00 98.19 169 VAL A CA 1
ATOM 1371 C C . VAL A 1 169 ? 7.265 4.443 -22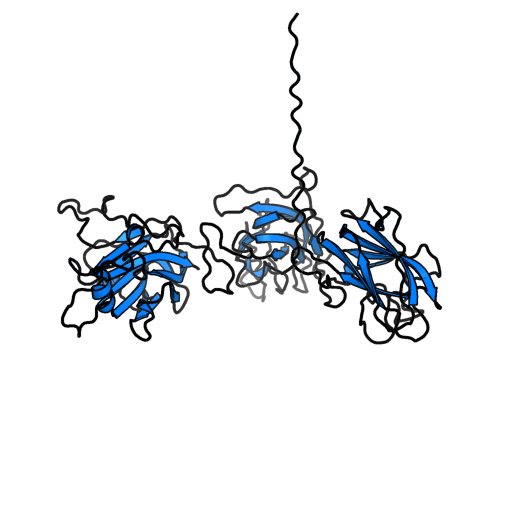.119 1.00 98.19 169 VAL A C 1
ATOM 1373 O O . VAL A 1 169 ? 7.709 4.993 -21.113 1.00 98.19 169 VAL A O 1
ATOM 1376 N N . GLU A 1 170 ? 5.989 4.097 -22.246 1.00 98.00 170 GLU A N 1
ATOM 1377 C CA . GLU A 1 170 ? 5.023 3.940 -21.157 1.00 98.00 170 GLU A CA 1
ATOM 1378 C C . GLU A 1 170 ? 4.171 2.702 -21.446 1.00 98.00 170 GLU A C 1
ATOM 1380 O O . GLU A 1 170 ? 3.847 2.416 -22.600 1.00 98.00 170 GLU A O 1
ATOM 1385 N N . ILE A 1 171 ? 3.820 1.954 -20.404 1.00 97.94 171 ILE A N 1
ATOM 1386 C CA . ILE A 1 171 ? 2.962 0.775 -20.508 1.00 97.94 171 ILE A CA 1
ATOM 1387 C C . ILE A 1 171 ? 1.552 1.169 -20.083 1.00 97.94 171 ILE A C 1
ATOM 1389 O O . ILE A 1 171 ? 1.368 1.810 -19.051 1.00 97.94 171 ILE A O 1
ATOM 1393 N N . LEU A 1 172 ? 0.559 0.755 -20.866 1.00 96.69 172 LEU A N 1
ATOM 1394 C CA . LEU A 1 172 ? -0.855 0.959 -20.582 1.00 96.69 172 LEU A CA 1
ATOM 1395 C C . LEU A 1 172 ? -1.492 -0.344 -20.126 1.00 96.69 172 LEU A C 1
ATOM 1397 O O . LEU A 1 172 ? -1.239 -1.421 -20.680 1.00 96.69 172 LEU A O 1
ATOM 1401 N N . GLY A 1 173 ? -2.346 -0.235 -19.121 1.00 94.25 173 GLY A N 1
ATOM 1402 C CA . GLY A 1 173 ? -3.102 -1.367 -18.635 1.00 94.25 173 GLY A CA 1
ATOM 1403 C C . GLY A 1 173 ? -3.616 -1.135 -17.238 1.00 94.25 173 GLY A C 1
ATOM 1404 O O . GLY A 1 173 ? -4.024 -0.037 -16.868 1.00 94.25 173 GLY A O 1
ATOM 1405 N N . CYS A 1 174 ? -3.588 -2.191 -16.447 1.00 89.69 174 CYS A N 1
ATOM 1406 C CA . CYS A 1 174 ? -3.913 -2.101 -15.043 1.00 89.69 174 CYS A CA 1
ATOM 1407 C C . CYS A 1 174 ? -3.141 -3.135 -14.235 1.00 89.69 174 CYS A C 1
ATOM 1409 O O . CYS A 1 174 ? -2.796 -4.217 -14.711 1.00 89.69 174 CYS A O 1
ATOM 1411 N N . GLN A 1 175 ? -2.896 -2.802 -12.979 1.00 88.06 175 GLN A N 1
ATOM 1412 C CA . GLN A 1 175 ? -2.170 -3.648 -12.046 1.00 88.06 175 GLN A CA 1
ATOM 1413 C C . GLN A 1 175 ? -2.796 -3.520 -10.657 1.00 88.06 175 GLN A C 1
ATOM 1415 O O . GLN A 1 175 ? -3.370 -2.469 -10.345 1.00 88.06 175 GLN A O 1
ATOM 1420 N N . PRO A 1 176 ? -2.666 -4.542 -9.794 1.00 83.56 176 PRO A N 1
ATOM 1421 C CA . PRO A 1 176 ? -2.897 -4.363 -8.371 1.00 83.56 176 PRO A CA 1
ATOM 1422 C C . PRO A 1 176 ? -2.051 -3.197 -7.854 1.00 83.56 176 PRO A C 1
ATOM 1424 O O . PRO A 1 176 ? -0.913 -2.986 -8.280 1.00 83.56 176 PRO A O 1
ATOM 1427 N N . CYS A 1 177 ? -2.607 -2.419 -6.938 1.00 82.44 177 CYS A N 1
ATOM 1428 C CA . CYS A 1 177 ? -1.939 -1.225 -6.457 1.00 82.44 177 CYS A CA 1
ATOM 1429 C C . CYS A 1 177 ? -0.719 -1.544 -5.565 1.00 82.44 177 CYS A C 1
ATOM 1431 O O . CYS A 1 177 ? -0.557 -2.633 -5.006 1.00 82.44 177 CYS A O 1
ATOM 1433 N N . LYS A 1 178 ? 0.182 -0.563 -5.474 1.00 87.00 178 LYS A N 1
ATOM 1434 C CA . LYS A 1 178 ? 1.495 -0.659 -4.813 1.00 87.00 178 LYS A CA 1
ATOM 1435 C C . LYS A 1 178 ? 1.648 0.418 -3.734 1.00 87.00 178 LYS A C 1
ATOM 1437 O O . LYS A 1 178 ? 2.743 0.935 -3.519 1.00 87.00 178 LYS A O 1
ATOM 1442 N N . GLN A 1 179 ? 0.540 0.802 -3.100 1.00 87.38 179 GLN A N 1
ATOM 1443 C CA . GLN A 1 179 ? 0.523 1.885 -2.120 1.00 87.38 179 GLN A CA 1
ATOM 1444 C C . GLN A 1 179 ? 1.203 1.433 -0.823 1.00 87.38 179 GLN A C 1
ATOM 1446 O O . GLN A 1 179 ? 1.050 0.274 -0.435 1.00 87.38 179 GLN A O 1
ATOM 1451 N N . PRO A 1 180 ? 1.964 2.305 -0.143 1.00 88.69 180 PRO A N 1
ATOM 1452 C CA . PRO A 1 180 ? 2.530 1.979 1.159 1.00 88.69 180 PRO A CA 1
ATOM 1453 C C . PRO A 1 180 ? 1.411 1.834 2.204 1.00 88.69 180 PRO A C 1
ATOM 1455 O O . PRO A 1 180 ? 0.696 2.788 2.488 1.00 88.69 180 PRO A O 1
ATOM 1458 N N . LEU A 1 181 ? 1.281 0.641 2.790 1.00 87.69 181 LEU A N 1
ATOM 1459 C CA . LEU A 1 181 ? 0.320 0.323 3.856 1.00 87.69 181 LEU A CA 1
ATOM 1460 C C . LEU A 1 181 ? 0.937 0.487 5.253 1.00 87.69 181 LEU A C 1
ATOM 1462 O O . LEU A 1 181 ? 0.252 0.832 6.208 1.00 87.69 181 LEU A O 1
ATOM 1466 N N . ALA A 1 182 ? 2.249 0.259 5.378 1.00 77.94 182 ALA A N 1
ATOM 1467 C CA . ALA A 1 182 ? 2.981 0.352 6.641 1.00 77.94 182 ALA A CA 1
ATOM 1468 C C . ALA A 1 182 ? 3.447 1.786 6.957 1.00 77.94 182 ALA A C 1
ATOM 1470 O O . ALA A 1 182 ? 4.647 2.030 7.103 1.00 77.94 182 ALA A O 1
ATOM 1471 N N . LEU A 1 183 ? 2.520 2.745 7.014 1.00 77.06 183 LEU A N 1
ATOM 1472 C CA . LEU A 1 183 ? 2.814 4.130 7.394 1.00 77.06 183 LEU A CA 1
ATOM 1473 C C . LEU A 1 183 ? 2.143 4.489 8.731 1.00 77.06 183 LEU A C 1
ATOM 1475 O O . LEU A 1 183 ? 1.000 4.085 8.965 1.00 77.06 183 LEU A O 1
ATOM 1479 N N . PRO A 1 184 ? 2.812 5.263 9.607 1.00 71.00 184 PRO A N 1
ATOM 1480 C CA . PRO A 1 184 ? 2.161 5.842 10.778 1.00 71.00 184 PRO A CA 1
ATOM 1481 C C . PRO A 1 184 ? 1.027 6.796 10.358 1.00 71.00 184 PRO A C 1
ATOM 1483 O O . PRO A 1 184 ? 1.178 7.480 9.344 1.00 71.00 184 PRO A O 1
ATOM 1486 N N . PRO A 1 185 ? -0.069 6.913 11.132 1.00 64.69 185 PRO A N 1
ATOM 1487 C CA . PRO A 1 185 ? -0.392 6.161 12.351 1.00 64.69 185 PRO A CA 1
ATOM 1488 C C . PRO A 1 185 ? -1.150 4.842 12.095 1.00 64.69 185 PRO A C 1
ATOM 1490 O O . PRO A 1 185 ? -1.480 4.139 13.046 1.00 64.69 185 PRO A O 1
ATOM 1493 N N . TYR A 1 186 ? -1.468 4.526 10.838 1.00 68.19 186 TYR A N 1
ATOM 1494 C CA . TYR A 1 186 ? -2.409 3.459 10.485 1.00 68.19 186 TYR A CA 1
ATOM 1495 C C . TYR A 1 186 ? -1.859 2.060 10.744 1.00 68.19 186 TYR A C 1
ATOM 1497 O O . TYR A 1 186 ? -2.584 1.189 11.222 1.00 68.19 186 TYR A O 1
ATOM 1505 N N . ALA A 1 187 ? -0.576 1.851 10.455 1.00 81.19 187 ALA A N 1
ATOM 1506 C CA . ALA A 1 187 ? 0.068 0.584 10.738 1.00 81.19 187 ALA A CA 1
ATOM 1507 C C . ALA A 1 187 ? 0.568 0.537 12.181 1.00 81.19 187 ALA A C 1
ATOM 1509 O O . ALA A 1 187 ? 1.250 1.454 12.633 1.00 81.19 187 ALA A O 1
ATOM 1510 N N . LYS A 1 188 ? 0.261 -0.546 12.900 1.00 87.69 188 LYS A N 1
ATOM 1511 C CA . LYS A 1 188 ? 0.766 -0.775 14.262 1.00 87.69 188 LYS A CA 1
ATOM 1512 C C . LYS A 1 188 ? 1.896 -1.791 14.212 1.00 87.69 188 LYS A C 1
ATOM 1514 O O . LYS A 1 188 ? 1.740 -2.876 13.653 1.00 87.69 188 LYS A O 1
ATOM 1519 N N . THR A 1 189 ? 3.030 -1.447 14.807 1.00 91.38 189 THR A N 1
ATOM 1520 C CA . THR A 1 189 ? 4.213 -2.305 14.842 1.00 91.38 189 THR A CA 1
ATOM 1521 C C . THR A 1 189 ? 4.398 -2.910 16.228 1.00 91.38 189 THR A C 1
ATOM 1523 O O . THR A 1 189 ? 4.272 -2.232 17.247 1.00 91.38 189 THR A O 1
ATOM 1526 N N . THR A 1 190 ? 4.700 -4.202 16.273 1.00 93.44 190 THR A N 1
ATOM 1527 C CA . THR A 1 190 ? 5.101 -4.916 17.492 1.00 93.44 190 THR A CA 1
ATOM 1528 C C . THR A 1 190 ? 6.273 -5.828 17.172 1.00 93.44 190 THR A C 1
ATOM 1530 O O . THR A 1 190 ? 6.530 -6.132 16.008 1.00 93.44 190 THR A O 1
ATOM 1533 N N . ALA A 1 191 ? 7.017 -6.261 18.181 1.00 95.00 191 ALA A N 1
ATOM 1534 C CA . ALA A 1 191 ? 8.162 -7.135 17.978 1.00 95.00 191 ALA A CA 1
ATOM 1535 C C . ALA A 1 191 ? 8.294 -8.163 19.100 1.00 95.00 191 ALA A C 1
ATOM 1537 O O . ALA A 1 191 ? 7.735 -7.989 20.182 1.00 95.00 191 ALA A O 1
ATOM 1538 N N . SER A 1 192 ? 9.068 -9.217 18.842 1.00 95.31 192 SER A N 1
ATOM 1539 C CA . SER A 1 192 ? 9.427 -10.236 19.836 1.00 95.31 192 SER A CA 1
ATOM 1540 C C . SER A 1 192 ? 10.214 -9.661 21.011 1.00 95.31 192 SER A C 1
ATOM 1542 O O . SER A 1 192 ? 10.017 -10.050 22.160 1.00 95.31 192 SER A O 1
ATOM 1544 N N . SER A 1 193 ? 11.129 -8.742 20.713 1.00 93.00 193 SER A N 1
ATOM 1545 C CA . SER A 1 193 ? 12.001 -8.087 21.674 1.00 93.00 193 SER A CA 1
ATOM 1546 C C . SER A 1 193 ? 12.505 -6.762 21.113 1.00 93.00 193 SER A C 1
ATOM 1548 O O . SER A 1 193 ? 12.581 -6.565 19.899 1.00 93.00 193 SER A O 1
ATOM 1550 N N . GLU A 1 194 ? 12.880 -5.845 22.000 1.00 91.44 194 GLU A N 1
ATOM 1551 C CA . GLU A 1 194 ? 13.339 -4.508 21.629 1.00 91.44 194 GLU A CA 1
ATOM 1552 C C . GLU A 1 194 ? 14.631 -4.165 22.362 1.00 91.44 194 GLU A C 1
ATOM 1554 O O . GLU A 1 194 ? 14.778 -4.399 23.569 1.00 91.44 194 GLU A O 1
ATOM 1559 N N . SER A 1 195 ? 15.596 -3.603 21.637 1.00 84.56 195 SER A N 1
ATOM 1560 C CA . SER A 1 195 ? 16.844 -3.165 22.242 1.00 84.56 195 SER A CA 1
ATOM 1561 C C . SER A 1 195 ? 16.642 -1.817 22.934 1.00 84.56 195 SER A C 1
ATOM 1563 O O . SER A 1 195 ? 16.441 -0.797 22.271 1.00 84.56 195 SER A O 1
ATOM 1565 N N . SER A 1 196 ? 16.720 -1.814 24.264 1.00 66.00 196 SER A N 1
ATOM 1566 C CA . SER A 1 196 ? 16.554 -0.606 25.075 1.00 66.00 196 SER A CA 1
ATOM 1567 C C . SER A 1 196 ? 17.799 0.298 25.004 1.00 66.00 196 SER A C 1
ATOM 1569 O O . SER A 1 196 ? 18.926 -0.216 25.041 1.00 66.00 196 SER A O 1
ATOM 1571 N N . PRO A 1 197 ? 17.653 1.631 24.893 1.00 59.09 197 PRO A N 1
ATOM 1572 C CA . PRO A 1 197 ? 18.784 2.545 24.981 1.00 59.09 197 PRO A CA 1
ATOM 1573 C C . PRO A 1 197 ? 19.308 2.633 26.425 1.00 59.09 197 PRO A C 1
ATOM 1575 O O . PRO A 1 197 ? 18.553 2.846 27.373 1.00 59.09 197 PRO A O 1
ATOM 1578 N N . ASN A 1 198 ? 20.625 2.488 26.610 1.00 52.97 198 ASN A N 1
ATOM 1579 C CA . ASN A 1 198 ? 21.259 2.735 27.908 1.00 52.97 198 ASN A CA 1
ATOM 1580 C C . ASN A 1 198 ? 21.107 4.224 28.266 1.00 52.97 198 ASN A C 1
ATOM 1582 O O . ASN A 1 198 ? 21.635 5.080 27.561 1.00 52.97 198 ASN A O 1
ATOM 1586 N N . LYS A 1 199 ? 20.447 4.529 29.393 1.00 50.78 199 LYS A N 1
ATOM 1587 C CA . LYS A 1 199 ? 20.149 5.891 29.896 1.00 50.78 199 LYS A CA 1
ATOM 1588 C C . LYS A 1 199 ? 21.369 6.787 30.204 1.00 50.78 199 LYS A C 1
ATOM 1590 O O . LYS A 1 199 ? 21.192 7.877 30.732 1.00 50.78 199 LYS A O 1
ATOM 1595 N N . ARG A 1 200 ? 22.607 6.366 29.922 1.00 48.19 200 ARG A N 1
ATOM 1596 C CA . ARG A 1 200 ? 23.822 7.122 30.273 1.00 48.19 200 ARG A CA 1
ATOM 1597 C C . ARG A 1 200 ? 24.445 7.749 29.017 1.00 48.19 200 ARG A C 1
ATOM 1599 O O . ARG A 1 200 ? 25.171 7.092 28.281 1.00 48.19 200 ARG A O 1
ATOM 1606 N N . ASN A 1 201 ? 24.133 9.028 28.797 1.00 43.12 201 ASN A N 1
ATOM 1607 C CA . ASN A 1 201 ? 24.881 10.005 27.988 1.00 43.12 201 ASN A CA 1
ATOM 1608 C C . ASN A 1 201 ? 25.086 9.737 26.486 1.00 43.12 201 ASN A C 1
ATOM 1610 O O . ASN A 1 201 ? 26.142 10.023 25.924 1.00 43.12 201 ASN A O 1
ATOM 1614 N N . SER A 1 202 ? 24.063 9.279 25.770 1.00 45.34 202 SER A N 1
ATOM 1615 C CA . SER A 1 202 ? 24.017 9.459 24.312 1.00 45.34 202 SER A CA 1
ATOM 1616 C C . SER A 1 202 ? 22.579 9.676 23.855 1.00 45.34 202 SER A C 1
ATOM 1618 O O . SER A 1 202 ? 21.690 9.039 24.426 1.00 45.34 202 SER A O 1
ATOM 1620 N N . PRO A 1 203 ? 22.328 10.490 22.808 1.00 48.84 203 PRO A N 1
ATOM 1621 C CA . PRO A 1 203 ? 21.049 10.502 22.103 1.00 48.84 203 PRO A CA 1
ATOM 1622 C C . PRO A 1 203 ? 20.933 9.171 21.344 1.00 48.84 203 PRO A C 1
ATOM 1624 O O . PRO A 1 203 ? 21.144 9.078 20.138 1.00 48.84 203 PRO A O 1
ATOM 1627 N N . SER A 1 204 ? 20.756 8.085 22.093 1.00 52.47 204 SER A N 1
ATOM 1628 C CA . SER A 1 204 ? 20.787 6.725 21.583 1.00 52.47 204 SER A CA 1
ATOM 1629 C C . SER A 1 204 ? 19.369 6.341 21.201 1.00 52.47 204 SER A C 1
ATOM 1631 O O . SER A 1 204 ? 18.507 6.123 22.044 1.00 52.47 204 SER A O 1
ATOM 1633 N N . ILE A 1 205 ? 19.150 6.353 19.891 1.00 57.03 205 ILE A N 1
ATOM 1634 C CA . ILE A 1 205 ? 17.927 5.955 19.201 1.00 57.03 205 ILE A CA 1
ATOM 1635 C C . ILE A 1 205 ? 17.375 4.663 19.814 1.00 57.03 205 ILE A C 1
ATOM 1637 O O . ILE A 1 205 ? 18.112 3.686 19.989 1.00 57.03 205 ILE A O 1
ATOM 1641 N N . SER A 1 206 ? 16.085 4.689 20.149 1.00 66.25 206 SER A N 1
ATOM 1642 C CA . SER A 1 206 ? 15.360 3.537 20.669 1.00 66.25 206 SER A CA 1
ATOM 1643 C C . SER A 1 206 ? 15.326 2.442 19.593 1.00 66.25 206 SER A C 1
ATOM 1645 O O . SER A 1 206 ? 15.152 2.724 18.415 1.00 66.25 206 SER A O 1
ATOM 1647 N N . GLY A 1 207 ? 15.595 1.186 19.951 1.00 81.62 207 GLY A N 1
ATOM 1648 C CA . GLY A 1 207 ? 15.495 0.060 19.013 1.00 81.62 207 GLY A CA 1
ATOM 1649 C C . GLY A 1 207 ? 14.099 -0.553 19.002 1.00 81.62 207 GLY A C 1
ATOM 1650 O O . GLY A 1 207 ? 13.991 -1.777 18.928 1.00 81.62 207 GLY A O 1
ATOM 1651 N N . THR A 1 208 ? 13.065 0.268 19.188 1.00 89.38 208 THR A N 1
ATOM 1652 C CA . THR A 1 208 ? 11.682 -0.173 19.415 1.00 89.38 208 THR A CA 1
ATOM 1653 C C . THR A 1 208 ? 10.989 -0.530 18.104 1.00 89.38 208 THR A C 1
ATOM 1655 O O . THR A 1 208 ? 11.450 -0.169 17.016 1.00 89.38 208 THR A O 1
ATOM 1658 N N . ALA A 1 209 ? 9.869 -1.249 18.176 1.00 90.50 209 ALA A N 1
ATOM 1659 C CA . ALA A 1 209 ? 9.088 -1.592 16.992 1.00 90.50 209 ALA A CA 1
ATOM 1660 C C . ALA A 1 209 ? 8.574 -0.343 16.249 1.00 90.50 209 ALA A C 1
ATOM 1662 O O . ALA A 1 209 ? 8.443 -0.357 15.022 1.00 90.50 209 ALA A O 1
ATOM 1663 N N . GLN A 1 210 ? 8.307 0.760 16.951 1.00 88.44 210 GLN A N 1
ATOM 1664 C CA . GLN A 1 210 ? 7.812 2.015 16.373 1.00 88.44 210 GLN A CA 1
ATOM 1665 C C . GLN A 1 210 ? 8.860 2.710 15.499 1.00 88.44 210 GLN A C 1
ATOM 1667 O O . GLN A 1 210 ? 8.507 3.435 14.574 1.00 88.44 210 GLN A O 1
ATOM 1672 N N . ASP A 1 211 ? 10.146 2.440 15.715 1.00 88.44 211 ASP A N 1
ATOM 1673 C CA . ASP A 1 211 ? 11.218 2.971 14.876 1.00 88.44 211 ASP A CA 1
ATOM 1674 C C . ASP A 1 211 ? 11.406 2.182 13.567 1.00 88.44 211 ASP A C 1
ATOM 1676 O O . ASP A 1 211 ? 12.259 2.537 12.753 1.00 88.44 211 ASP A O 1
ATOM 1680 N N . SER A 1 212 ? 10.613 1.132 13.320 1.00 91.00 212 SER A N 1
ATOM 1681 C CA . SER A 1 212 ? 10.764 0.243 12.160 1.00 91.00 212 SER A CA 1
ATOM 1682 C C . SER A 1 212 ? 10.206 0.766 10.833 1.00 91.00 212 SER A C 1
ATOM 1684 O O . SER A 1 212 ? 10.410 0.114 9.816 1.00 91.00 212 SER A O 1
ATOM 1686 N N . TYR A 1 213 ? 9.537 1.916 10.764 1.00 90.81 213 TYR A N 1
ATOM 1687 C CA . TYR A 1 213 ? 9.014 2.400 9.477 1.00 90.81 213 TYR A CA 1
ATOM 1688 C C . TYR A 1 213 ? 10.138 2.783 8.496 1.00 90.81 213 TYR A C 1
ATOM 1690 O O . TYR A 1 213 ? 11.167 3.321 8.894 1.00 90.81 213 TYR A O 1
ATOM 1698 N N . LEU A 1 214 ? 9.947 2.577 7.186 1.00 89.06 214 LEU A N 1
ATOM 1699 C CA . LEU A 1 214 ?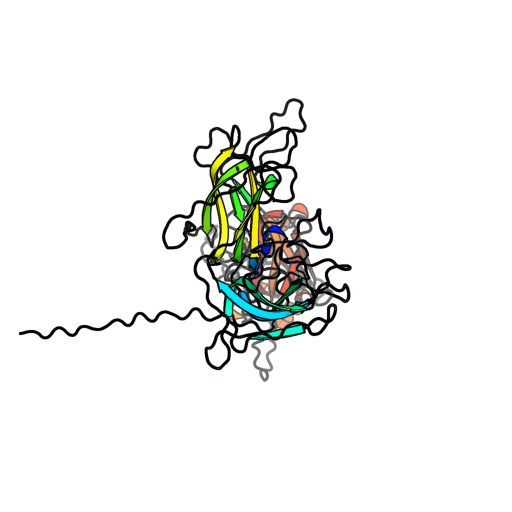 10.985 2.844 6.165 1.00 89.06 214 LEU A CA 1
ATOM 1700 C C . LEU A 1 214 ? 11.570 4.265 6.187 1.00 89.06 214 LEU A C 1
ATOM 1702 O O . LEU A 1 214 ? 12.745 4.448 5.858 1.00 89.06 214 LEU A O 1
ATOM 1706 N N . LEU A 1 215 ? 10.752 5.258 6.537 1.00 85.25 215 LEU A N 1
ATOM 1707 C CA . LEU A 1 215 ? 11.105 6.678 6.477 1.00 85.25 215 LEU A CA 1
ATOM 1708 C C . LEU A 1 215 ? 11.767 7.198 7.763 1.00 85.25 215 LEU A C 1
ATOM 1710 O O . LEU A 1 215 ? 12.292 8.311 7.767 1.00 85.25 215 LEU A O 1
ATOM 1714 N N . THR A 1 216 ? 11.779 6.421 8.850 1.00 85.12 216 THR A N 1
ATOM 1715 C CA . THR A 1 216 ? 12.394 6.852 10.115 1.00 85.12 216 THR A CA 1
ATOM 1716 C C . THR A 1 216 ? 13.919 6.870 9.999 1.00 85.12 216 THR A C 1
ATOM 1718 O O . THR A 1 216 ? 14.522 6.171 9.179 1.00 85.12 216 THR A O 1
ATOM 1721 N N . LYS A 1 217 ? 14.575 7.670 10.850 1.00 82.12 217 LYS A N 1
ATOM 1722 C CA . LYS A 1 217 ? 16.037 7.609 11.035 1.00 82.12 217 LYS A CA 1
ATOM 1723 C C . LYS A 1 217 ? 16.457 6.398 11.883 1.00 82.12 217 LYS A C 1
ATOM 1725 O O . LYS A 1 217 ? 17.591 5.931 11.751 1.00 82.12 217 LYS A O 1
ATOM 1730 N N . GLY A 1 218 ? 15.558 5.926 12.751 1.00 86.94 218 GLY A N 1
ATOM 1731 C CA . GLY A 1 218 ? 15.755 4.757 13.601 1.00 86.94 218 GLY A CA 1
ATOM 1732 C C . GLY A 1 218 ? 15.572 3.428 12.873 1.00 86.94 218 GLY A C 1
ATOM 1733 O O . GLY A 1 218 ? 15.605 3.364 11.646 1.00 86.94 218 GLY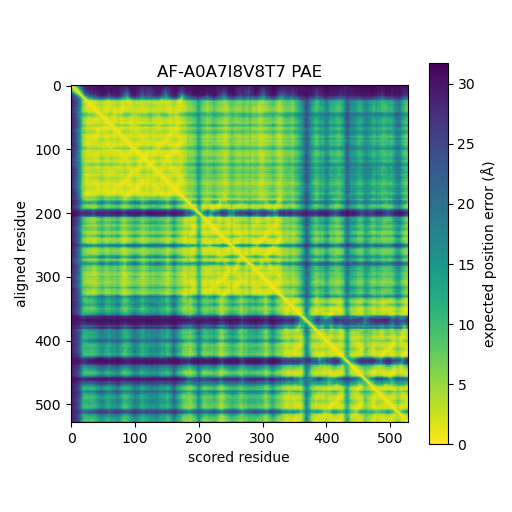 A O 1
ATOM 1734 N N . ALA A 1 219 ? 15.486 2.352 13.645 1.00 91.06 219 ALA A N 1
ATOM 1735 C CA . ALA A 1 219 ? 15.081 1.028 13.188 1.00 91.06 219 ALA A CA 1
ATOM 1736 C C . ALA A 1 219 ? 14.637 0.215 14.403 1.00 91.06 219 ALA A C 1
ATOM 1738 O O . ALA A 1 219 ? 15.172 0.410 15.497 1.00 91.06 219 ALA A O 1
ATOM 1739 N N . TRP A 1 220 ? 13.766 -0.769 14.190 1.00 93.62 220 TRP A N 1
ATOM 1740 C CA . TRP A 1 220 ? 13.621 -1.820 15.186 1.00 93.62 220 TRP A CA 1
ATOM 1741 C C . TRP A 1 220 ? 14.918 -2.616 15.262 1.00 93.62 220 TRP A C 1
ATOM 1743 O O . TRP A 1 220 ? 15.522 -2.937 14.234 1.00 93.62 220 TRP A O 1
ATOM 1753 N N . CYS A 1 221 ? 15.338 -2.937 16.479 1.00 93.25 221 CYS A N 1
ATOM 1754 C CA . CYS A 1 221 ? 16.477 -3.793 16.743 1.00 93.25 221 CYS A CA 1
ATOM 1755 C C . CYS A 1 221 ? 16.108 -4.800 17.832 1.00 93.25 221 CYS A C 1
ATOM 1757 O O . CYS A 1 221 ? 15.766 -4.401 18.944 1.00 93.25 221 CYS A O 1
ATOM 1759 N N . ALA A 1 222 ? 16.271 -6.092 17.555 1.00 94.12 222 ALA A N 1
ATOM 1760 C CA . ALA A 1 222 ? 15.999 -7.129 18.546 1.00 94.12 222 ALA A CA 1
ATOM 1761 C C . ALA A 1 222 ? 17.013 -7.100 19.704 1.00 94.12 222 ALA A C 1
ATOM 1763 O O . ALA A 1 222 ? 18.148 -6.612 19.566 1.00 94.12 222 ALA A O 1
ATOM 1764 N N . GLN A 1 223 ? 16.623 -7.666 20.846 1.00 91.62 223 GLN A N 1
ATOM 1765 C CA . GLN A 1 223 ? 17.560 -7.963 21.926 1.00 91.62 223 GLN A CA 1
ATOM 1766 C C . GLN A 1 223 ? 18.556 -9.036 21.482 1.00 91.62 223 GLN A C 1
ATOM 1768 O O . GLN A 1 223 ? 18.221 -9.958 20.750 1.00 91.62 223 GLN A O 1
ATOM 1773 N N . LYS A 1 224 ? 19.804 -8.947 21.952 1.00 89.00 224 LYS A N 1
ATOM 1774 C CA . LYS A 1 224 ? 20.856 -9.914 21.580 1.00 89.00 224 LYS A CA 1
ATOM 1775 C C . LYS A 1 224 ? 20.584 -11.337 22.074 1.00 89.00 224 LYS A C 1
ATOM 1777 O O . LYS A 1 224 ? 21.131 -12.277 21.516 1.00 89.00 224 LYS A O 1
ATOM 1782 N N . SER A 1 225 ? 19.810 -11.471 23.148 1.00 90.88 225 SER A N 1
ATOM 1783 C CA . SER A 1 225 ? 19.393 -12.748 23.731 1.00 90.88 225 SER A CA 1
ATOM 1784 C C . SER A 1 225 ? 18.251 -13.412 22.960 1.00 90.88 225 SER A C 1
ATOM 1786 O O . SER A 1 225 ? 17.976 -14.587 23.195 1.00 90.88 225 SER A O 1
ATOM 1788 N N . ASP A 1 226 ? 17.585 -12.681 22.064 1.00 93.25 226 ASP A N 1
ATOM 1789 C CA . ASP A 1 226 ? 16.463 -13.193 21.291 1.00 93.25 226 ASP A CA 1
ATOM 1790 C C . ASP A 1 226 ? 16.962 -14.104 20.165 1.00 93.25 226 ASP A C 1
ATOM 1792 O O . ASP A 1 226 ? 17.618 -13.665 19.217 1.00 93.25 226 ASP A O 1
ATOM 1796 N N . LYS A 1 227 ? 16.665 -15.399 20.298 1.00 92.50 227 LYS A N 1
ATOM 1797 C CA . LYS A 1 227 ? 17.071 -16.434 19.341 1.00 92.50 227 LYS A CA 1
ATOM 1798 C C . LYS A 1 227 ? 16.143 -16.521 18.129 1.00 92.50 227 LYS A C 1
ATOM 1800 O O . LYS A 1 227 ? 16.545 -17.098 17.124 1.00 92.50 227 LYS A O 1
ATOM 1805 N N . GLN A 1 228 ? 14.919 -15.996 18.221 1.00 94.06 228 GLN A N 1
ATOM 1806 C CA . GLN A 1 228 ? 13.912 -16.062 17.157 1.00 94.06 228 GLN A CA 1
ATOM 1807 C C . GLN A 1 228 ? 13.224 -14.699 17.000 1.00 94.06 228 GLN A C 1
ATOM 1809 O O . GLN A 1 228 ? 12.023 -14.565 17.260 1.00 94.06 228 GLN A O 1
ATOM 1814 N N . PRO A 1 229 ? 13.987 -13.672 16.586 1.00 96.19 229 PRO A N 1
ATOM 1815 C CA . PRO A 1 229 ? 13.472 -12.323 16.517 1.00 96.19 229 PRO A CA 1
ATOM 1816 C C . PRO A 1 229 ? 12.414 -12.200 15.421 1.00 96.19 229 PRO A C 1
ATOM 1818 O O . PRO A 1 229 ? 12.580 -12.730 14.321 1.00 96.19 229 PRO A O 1
ATOM 1821 N N . TRP A 1 230 ? 11.348 -11.453 15.693 1.00 96.94 230 TRP A N 1
ATOM 1822 C CA . TRP A 1 230 ? 10.357 -11.091 14.685 1.00 96.94 230 TRP A CA 1
ATOM 1823 C C . TRP A 1 230 ? 9.881 -9.650 14.848 1.00 96.94 230 TRP A C 1
ATOM 1825 O O . TRP A 1 230 ? 9.777 -9.135 15.961 1.00 96.94 230 TRP A O 1
ATOM 1835 N N . LEU A 1 231 ? 9.560 -9.022 13.718 1.00 96.81 231 LEU A N 1
ATOM 1836 C CA . LEU A 1 231 ? 8.868 -7.736 13.630 1.00 96.81 231 LEU A CA 1
ATOM 1837 C C . LEU A 1 231 ? 7.515 -7.961 12.971 1.00 96.81 231 LEU A C 1
ATOM 1839 O O . LEU A 1 231 ? 7.449 -8.487 11.864 1.00 96.81 231 LEU A O 1
ATOM 1843 N N . GLN A 1 232 ? 6.445 -7.549 13.633 1.00 95.69 232 GLN A N 1
ATOM 1844 C CA . GLN A 1 232 ? 5.078 -7.639 13.144 1.00 95.69 232 GLN A CA 1
ATOM 1845 C C . GLN A 1 232 ? 4.569 -6.259 12.749 1.00 95.69 232 GLN A C 1
ATOM 1847 O O . GLN A 1 232 ? 4.769 -5.279 13.466 1.00 95.69 232 GLN A O 1
ATOM 1852 N N . ILE A 1 233 ? 3.853 -6.212 11.631 1.00 94.19 233 ILE A N 1
ATOM 1853 C CA . ILE A 1 233 ? 3.124 -5.041 11.161 1.00 94.19 233 ILE A CA 1
ATOM 1854 C C . ILE A 1 233 ? 1.656 -5.444 11.006 1.00 94.19 233 ILE A C 1
ATOM 1856 O O . ILE A 1 233 ? 1.336 -6.358 10.246 1.00 94.19 233 ILE A O 1
ATOM 1860 N N . ASP A 1 234 ? 0.775 -4.787 11.758 1.00 91.12 234 ASP A N 1
ATOM 1861 C CA . ASP A 1 234 ? -0.673 -4.784 11.529 1.00 91.12 234 ASP A CA 1
ATOM 1862 C C . ASP A 1 234 ? -0.971 -3.685 10.508 1.00 91.12 234 ASP A C 1
ATOM 1864 O O . ASP A 1 234 ? -0.768 -2.508 10.806 1.00 91.12 234 ASP A O 1
ATOM 1868 N N . VAL A 1 235 ? -1.395 -4.065 9.303 1.00 87.69 235 VAL A N 1
ATOM 1869 C CA . VAL A 1 235 ? -1.744 -3.127 8.224 1.00 87.69 235 VAL A CA 1
ATOM 1870 C C . VAL A 1 235 ? -3.226 -2.724 8.241 1.00 87.69 235 VAL A C 1
ATOM 1872 O O . VAL A 1 235 ? -3.696 -2.079 7.305 1.00 87.69 235 VAL A O 1
ATOM 1875 N N . GLY A 1 236 ? -3.967 -3.081 9.297 1.00 82.69 236 GLY A N 1
ATOM 1876 C CA . GLY A 1 236 ? -5.378 -2.743 9.468 1.00 82.69 236 GLY A CA 1
ATOM 1877 C C . GLY A 1 236 ? -6.310 -3.873 9.015 1.00 82.69 236 GLY A C 1
ATOM 1878 O O . GLY A 1 236 ? -6.070 -5.032 9.326 1.00 82.69 236 GLY A O 1
ATOM 1879 N N . PRO A 1 237 ? -7.430 -3.606 8.330 1.00 79.06 237 PRO A N 1
ATOM 1880 C CA . PRO A 1 237 ? -8.279 -4.666 7.779 1.00 79.06 237 PRO A CA 1
ATOM 1881 C C . PRO A 1 237 ? -7.513 -5.629 6.861 1.00 79.06 237 PRO A C 1
ATOM 1883 O O . PRO A 1 237 ? -6.456 -5.268 6.349 1.00 79.06 237 PRO A O 1
ATOM 1886 N N . PRO A 1 238 ? -8.036 -6.838 6.588 1.00 82.69 238 PRO A N 1
ATOM 1887 C CA . PRO A 1 238 ? -7.454 -7.714 5.582 1.00 82.69 238 PRO A CA 1
ATOM 1888 C C . PRO A 1 238 ? -7.342 -6.991 4.233 1.00 82.69 238 PRO A C 1
ATOM 1890 O O . PRO A 1 238 ? -8.340 -6.686 3.579 1.00 82.69 238 PRO A O 1
ATOM 1893 N N . THR A 1 239 ? -6.110 -6.710 3.827 1.00 85.00 239 THR A N 1
ATOM 1894 C CA . THR A 1 239 ? -5.754 -5.959 2.619 1.00 85.00 239 THR A CA 1
ATOM 1895 C C . THR A 1 239 ? -4.976 -6.856 1.669 1.00 85.00 239 THR A C 1
ATOM 1897 O O . THR A 1 239 ? -4.419 -7.875 2.078 1.00 85.00 239 THR A O 1
ATOM 1900 N N . ILE A 1 240 ? -4.967 -6.522 0.378 1.00 89.31 240 ILE A N 1
ATOM 1901 C CA . ILE A 1 240 ? -4.164 -7.266 -0.598 1.00 89.31 240 ILE A CA 1
ATOM 1902 C C . ILE A 1 240 ? -2.732 -6.763 -0.488 1.00 89.31 240 ILE A C 1
ATOM 1904 O O . ILE A 1 240 ? -2.476 -5.605 -0.804 1.00 89.31 240 ILE A O 1
ATOM 1908 N N . LEU A 1 241 ? -1.809 -7.627 -0.077 1.00 92.56 241 LEU A N 1
ATOM 1909 C CA . LEU A 1 241 ? -0.385 -7.333 -0.019 1.00 92.56 241 LEU A CA 1
ATOM 1910 C C . LEU A 1 241 ? 0.268 -7.672 -1.356 1.00 92.56 241 LEU A C 1
ATOM 1912 O O . LEU A 1 241 ? 0.113 -8.777 -1.874 1.00 92.56 241 LEU A O 1
ATOM 1916 N N . THR A 1 242 ? 1.015 -6.721 -1.908 1.00 93.88 242 THR A N 1
ATOM 1917 C CA . THR A 1 242 ? 1.682 -6.851 -3.210 1.00 93.88 242 THR A CA 1
ATOM 1918 C C . THR A 1 242 ? 3.199 -6.798 -3.110 1.00 93.88 242 THR A C 1
ATOM 1920 O O . THR A 1 242 ? 3.888 -7.352 -3.968 1.00 93.88 242 THR A O 1
ATOM 1923 N N . ALA A 1 243 ? 3.741 -6.169 -2.065 1.00 93.88 243 ALA A N 1
ATOM 1924 C CA . ALA A 1 243 ? 5.178 -6.117 -1.847 1.00 93.88 243 ALA A CA 1
ATOM 1925 C C . ALA A 1 243 ? 5.542 -5.913 -0.377 1.00 93.88 243 ALA A C 1
ATOM 1927 O O . ALA A 1 243 ? 4.764 -5.392 0.424 1.00 93.88 243 ALA A O 1
ATOM 1928 N N . VAL A 1 244 ? 6.794 -6.218 -0.064 1.00 95.19 244 VAL A N 1
ATOM 1929 C CA . VAL A 1 244 ? 7.473 -5.779 1.154 1.00 95.19 244 VAL A CA 1
ATOM 1930 C C . VAL A 1 244 ? 8.768 -5.077 0.805 1.00 95.19 244 VAL A C 1
ATOM 1932 O O . VAL A 1 244 ? 9.316 -5.232 -0.285 1.00 95.19 244 VAL A O 1
ATOM 1935 N N . SER A 1 245 ? 9.278 -4.291 1.736 1.00 95.19 245 SER A N 1
ATOM 1936 C CA . SER A 1 245 ? 10.546 -3.612 1.561 1.00 95.19 245 SER A CA 1
ATOM 1937 C C . SER A 1 245 ? 11.295 -3.509 2.870 1.00 95.19 245 SER A C 1
ATOM 1939 O O . SER A 1 245 ? 10.679 -3.414 3.931 1.00 95.19 245 SER A O 1
ATOM 1941 N N . THR A 1 246 ? 12.620 -3.512 2.802 1.00 95.81 246 THR A N 1
ATOM 1942 C CA . THR A 1 246 ? 13.486 -3.427 3.973 1.00 95.81 246 THR A CA 1
ATOM 1943 C C . THR A 1 246 ? 14.570 -2.369 3.800 1.00 95.81 246 THR A C 1
ATOM 1945 O O . THR A 1 246 ? 15.043 -2.088 2.694 1.00 95.81 246 THR A O 1
ATOM 1948 N N . LYS A 1 247 ? 14.992 -1.782 4.920 1.00 94.56 247 LYS A N 1
ATOM 1949 C CA . LYS A 1 247 ? 16.190 -0.943 5.060 1.00 94.56 247 LYS A CA 1
ATOM 1950 C C . LYS A 1 247 ? 16.927 -1.304 6.345 1.00 94.56 247 LYS A C 1
ATOM 1952 O O . LYS A 1 247 ? 16.338 -1.810 7.297 1.00 94.56 247 LYS A O 1
ATOM 1957 N N . GLY A 1 248 ? 18.216 -0.991 6.402 1.00 92.69 248 GLY A N 1
ATOM 1958 C CA . GLY A 1 248 ? 18.981 -1.068 7.645 1.00 92.69 248 GLY A CA 1
ATOM 1959 C C . GLY A 1 248 ? 18.734 0.108 8.584 1.00 92.69 248 GLY A C 1
ATOM 1960 O O . GLY A 1 248 ? 17.912 0.988 8.320 1.00 92.69 248 GLY A O 1
ATOM 1961 N N . LEU A 1 249 ? 19.502 0.146 9.671 1.00 90.25 249 LEU A N 1
ATOM 1962 C CA . LEU A 1 249 ? 19.525 1.256 10.622 1.00 90.25 249 LEU A CA 1
ATOM 1963 C C . LEU A 1 249 ? 20.016 2.546 9.943 1.00 90.25 249 LEU A C 1
ATOM 1965 O O . LEU A 1 249 ? 21.114 2.569 9.390 1.00 90.25 249 LEU A O 1
ATOM 1969 N N . GLY A 1 250 ? 19.225 3.621 10.001 1.00 79.62 250 GLY A N 1
ATOM 1970 C CA . GLY A 1 250 ? 19.538 4.884 9.318 1.00 79.62 250 GLY A CA 1
ATOM 1971 C C . GLY A 1 250 ? 20.680 5.701 9.940 1.00 79.62 250 GLY A C 1
ATOM 1972 O O . GLY A 1 250 ? 21.287 6.520 9.254 1.00 79.62 250 GLY A O 1
ATOM 1973 N N . GLU A 1 251 ? 21.013 5.478 11.214 1.00 77.06 251 GLU A N 1
ATOM 1974 C CA . GLU A 1 251 ? 22.023 6.251 11.955 1.00 77.06 251 GLU A CA 1
ATOM 1975 C C . GLU A 1 251 ? 23.441 6.113 11.369 1.00 77.06 251 GLU A C 1
ATOM 1977 O O . GLU A 1 251 ? 23.899 5.011 11.066 1.00 77.06 251 GLU A O 1
ATOM 1982 N N . PHE A 1 252 ? 24.196 7.213 11.289 1.00 63.66 252 PHE A N 1
ATOM 1983 C CA . PHE A 1 252 ? 25.491 7.273 10.599 1.00 63.66 252 PHE A CA 1
ATOM 1984 C C . PHE A 1 252 ? 26.587 6.365 11.182 1.00 63.66 252 PHE A C 1
ATOM 1986 O O . PHE A 1 252 ? 27.361 5.799 10.410 1.00 63.66 252 PHE A O 1
ATOM 1993 N N . ARG A 1 253 ? 26.633 6.131 12.501 1.00 74.38 253 ARG A N 1
ATOM 1994 C CA . ARG A 1 253 ? 27.785 5.459 13.140 1.00 74.38 253 ARG A CA 1
ATOM 1995 C C . ARG A 1 253 ? 27.732 3.931 13.135 1.00 74.38 253 ARG A C 1
ATOM 1997 O O . ARG A 1 253 ? 28.767 3.281 13.012 1.00 74.38 253 ARG A O 1
ATOM 2004 N N . LYS A 1 254 ? 26.550 3.323 13.255 1.00 80.19 254 LYS A N 1
ATOM 2005 C CA . LYS A 1 254 ? 26.413 1.861 13.382 1.00 80.19 254 LYS A CA 1
ATOM 2006 C C . LYS A 1 254 ? 26.052 1.228 12.038 1.00 80.19 254 LYS A C 1
ATOM 2008 O O . LYS A 1 254 ? 25.155 1.684 11.337 1.00 80.19 254 LYS A O 1
ATOM 2013 N N . LYS A 1 255 ? 26.760 0.159 11.669 1.00 88.06 255 LYS A N 1
ATOM 2014 C CA . LYS A 1 255 ? 26.512 -0.634 10.454 1.00 88.06 255 LYS A CA 1
ATOM 2015 C C . LYS A 1 255 ? 25.692 -1.872 10.826 1.00 88.06 255 LYS A C 1
ATOM 2017 O O . LYS A 1 255 ? 26.268 -2.875 11.244 1.00 88.06 255 LYS A O 1
ATOM 2022 N N . ARG A 1 256 ? 24.359 -1.760 10.769 1.00 91.31 256 ARG A N 1
ATOM 2023 C CA . ARG A 1 256 ? 23.425 -2.847 11.110 1.00 91.31 256 ARG A CA 1
ATOM 2024 C C . ARG A 1 256 ? 22.263 -2.920 10.128 1.00 91.31 256 ARG A C 1
ATOM 2026 O O . ARG A 1 256 ? 21.626 -1.897 9.877 1.00 91.31 256 ARG A O 1
ATOM 2033 N N . TRP A 1 257 ? 22.008 -4.107 9.593 1.00 95.00 257 TRP A N 1
ATOM 2034 C CA . TRP A 1 257 ? 20.891 -4.388 8.690 1.00 95.00 257 TRP A CA 1
ATOM 2035 C C . TRP A 1 257 ? 20.646 -5.892 8.591 1.00 95.00 257 TRP A C 1
ATOM 2037 O O . TRP A 1 257 ? 21.562 -6.693 8.793 1.00 95.00 257 TRP A O 1
ATOM 2047 N N . VAL A 1 258 ? 19.418 -6.270 8.258 1.00 96.88 258 VAL A N 1
ATOM 2048 C CA . VAL A 1 258 ? 19.051 -7.650 7.931 1.00 96.88 258 VAL A CA 1
ATOM 2049 C C . VAL A 1 258 ? 19.470 -7.961 6.492 1.00 96.88 258 VAL A C 1
ATOM 2051 O O . VAL A 1 258 ? 19.306 -7.125 5.605 1.00 96.88 258 VAL A O 1
ATOM 2054 N N . THR A 1 259 ? 20.041 -9.147 6.268 1.00 96.88 259 THR A N 1
ATOM 2055 C CA . THR A 1 259 ? 20.464 -9.622 4.938 1.00 96.88 259 THR A CA 1
ATOM 2056 C C . THR A 1 259 ? 19.566 -10.732 4.412 1.00 96.88 259 THR A C 1
ATOM 2058 O O . THR A 1 259 ? 19.431 -10.851 3.201 1.00 96.88 259 THR A O 1
ATOM 2061 N N . HIS A 1 260 ? 18.947 -11.525 5.292 1.00 96.62 260 HIS A N 1
ATOM 2062 C CA . HIS A 1 260 ? 17.965 -12.544 4.919 1.00 96.62 260 HIS A CA 1
ATOM 2063 C C . HIS A 1 260 ? 16.820 -12.589 5.928 1.00 96.62 260 HIS A C 1
ATOM 2065 O O . HIS A 1 260 ? 17.047 -12.367 7.122 1.00 96.62 260 HIS A O 1
ATOM 2071 N N . PHE A 1 261 ? 15.609 -12.875 5.458 1.00 96.38 261 PHE A N 1
ATOM 2072 C CA . PHE A 1 261 ? 14.433 -13.031 6.310 1.00 96.38 261 PHE A CA 1
ATOM 2073 C C . PHE A 1 261 ? 13.371 -13.921 5.666 1.00 96.38 261 PHE A C 1
ATOM 2075 O O . PHE A 1 261 ? 13.325 -14.058 4.446 1.00 96.38 261 PHE A O 1
ATOM 2082 N N . ASN A 1 262 ? 12.487 -14.458 6.503 1.00 95.75 262 ASN A N 1
ATOM 2083 C CA . ASN A 1 262 ? 11.269 -15.145 6.080 1.00 95.75 262 ASN A CA 1
ATOM 2084 C C . ASN A 1 262 ? 10.040 -14.314 6.469 1.00 95.75 262 ASN A C 1
ATOM 2086 O O . ASN A 1 262 ? 10.127 -13.423 7.322 1.00 95.75 262 ASN A O 1
ATOM 2090 N N . ILE A 1 263 ? 8.895 -14.613 5.854 1.00 95.62 263 ILE A N 1
ATOM 2091 C CA . ILE A 1 263 ? 7.621 -13.952 6.146 1.00 95.62 263 ILE A CA 1
ATOM 2092 C C . ILE A 1 263 ? 6.572 -14.970 6.581 1.00 95.62 263 ILE A C 1
ATOM 2094 O O . ILE A 1 263 ? 6.441 -16.028 5.969 1.00 95.62 263 ILE A O 1
ATOM 2098 N N . SER A 1 264 ? 5.766 -14.598 7.575 1.00 95.31 264 SER A N 1
ATOM 2099 C CA . SER A 1 264 ? 4.455 -15.211 7.801 1.00 95.31 264 SER A CA 1
ATOM 2100 C C . SER A 1 264 ? 3.358 -14.151 7.863 1.00 95.31 264 SER A C 1
ATOM 2102 O O . SER A 1 264 ? 3.630 -12.968 8.086 1.00 95.31 264 SER A O 1
ATOM 2104 N N . TYR A 1 265 ? 2.114 -14.555 7.632 1.00 94.81 265 TYR A N 1
ATOM 2105 C CA . TYR A 1 265 ? 0.970 -13.652 7.601 1.00 94.81 265 TYR A CA 1
ATOM 2106 C C . TYR A 1 265 ? -0.279 -14.273 8.228 1.00 94.81 265 TYR A C 1
ATOM 2108 O O . TYR A 1 265 ? -0.415 -15.494 8.306 1.00 94.81 265 TYR A O 1
ATOM 2116 N N . ALA A 1 266 ? -1.199 -13.421 8.677 1.00 92.50 266 ALA A N 1
ATOM 2117 C CA . ALA A 1 266 ? -2.475 -13.832 9.256 1.00 92.50 266 ALA A CA 1
ATOM 2118 C C . ALA A 1 266 ? -3.594 -12.834 8.923 1.00 92.50 266 ALA A C 1
ATOM 2120 O O . ALA A 1 266 ? -3.362 -11.632 8.765 1.00 92.50 266 ALA A O 1
ATOM 2121 N N . ASN A 1 267 ? -4.830 -13.332 8.853 1.00 87.44 267 ASN A N 1
ATOM 2122 C CA . ASN A 1 267 ? -6.021 -12.514 8.579 1.00 87.44 267 ASN A CA 1
ATOM 2123 C C . ASN A 1 267 ? -6.684 -11.960 9.847 1.00 87.44 267 ASN A C 1
ATOM 2125 O O . ASN A 1 267 ? -7.408 -10.972 9.779 1.00 87.44 267 ASN A O 1
ATOM 2129 N N . SER A 1 268 ? -6.448 -12.583 11.000 1.00 78.88 268 SER A N 1
ATOM 2130 C CA . SER A 1 268 ? -7.090 -12.236 12.269 1.00 78.88 268 SER A CA 1
ATOM 2131 C C . SER A 1 268 ? -6.135 -12.436 13.437 1.00 78.88 268 SER A C 1
ATOM 2133 O O . SER A 1 268 ? -5.219 -13.250 13.368 1.00 78.88 268 SER A O 1
ATOM 2135 N N . THR A 1 269 ? -6.386 -11.730 14.538 1.00 76.94 269 THR A N 1
ATOM 2136 C CA . THR A 1 269 ? -5.518 -11.737 15.726 1.00 76.94 269 THR A CA 1
ATOM 2137 C C . THR A 1 269 ? -5.425 -13.121 16.374 1.00 76.94 269 THR A C 1
ATOM 2139 O O . THR A 1 269 ? -4.379 -13.498 16.889 1.00 76.94 269 THR A O 1
ATOM 2142 N N . THR A 1 270 ? -6.514 -13.890 16.326 1.00 75.12 270 THR A N 1
ATOM 2143 C CA . THR A 1 270 ? -6.627 -15.250 16.881 1.00 75.12 270 THR A CA 1
ATOM 2144 C C . THR A 1 270 ? -6.521 -16.350 15.820 1.00 75.12 270 THR A C 1
ATOM 2146 O O . THR A 1 270 ? -6.737 -17.517 16.131 1.00 75.12 270 THR A O 1
ATOM 2149 N N . GLY A 1 271 ? -6.261 -15.988 14.559 1.00 76.31 271 GLY A N 1
ATOM 2150 C CA . GLY A 1 271 ? -6.211 -16.945 13.454 1.00 76.31 271 GLY A CA 1
ATOM 2151 C C . GLY A 1 271 ? -4.867 -17.673 13.358 1.00 76.31 271 GLY A C 1
ATOM 2152 O O . GLY A 1 271 ? -3.886 -17.238 13.967 1.00 76.31 271 GLY A O 1
ATOM 2153 N N . PRO A 1 272 ? -4.798 -18.760 12.570 1.00 91.25 272 PRO A N 1
ATOM 2154 C CA . PRO A 1 272 ? -3.527 -19.392 12.244 1.00 91.25 272 PRO A CA 1
ATOM 2155 C C . PRO A 1 272 ? -2.638 -18.444 11.427 1.00 91.25 272 PRO A C 1
ATOM 2157 O O . PRO A 1 272 ? -3.125 -17.621 10.644 1.00 91.25 272 PRO A O 1
ATOM 2160 N N . TRP A 1 273 ? -1.328 -18.592 11.611 1.00 93.38 273 TRP A N 1
ATOM 2161 C CA . TRP A 1 273 ? -0.311 -17.941 10.791 1.00 93.38 273 TRP A CA 1
ATOM 2162 C C . TRP A 1 273 ? 0.092 -18.861 9.647 1.00 93.38 273 TRP A C 1
ATOM 2164 O O . TRP A 1 273 ? 0.271 -20.061 9.846 1.00 93.38 273 TRP A O 1
ATOM 2174 N N . TYR A 1 274 ? 0.276 -18.282 8.468 1.00 93.06 274 TYR A N 1
ATOM 2175 C CA . TYR A 1 274 ? 0.712 -18.984 7.269 1.00 93.06 274 TYR A CA 1
ATOM 2176 C C . TYR A 1 274 ? 2.091 -18.480 6.864 1.00 93.06 274 TYR A C 1
ATOM 2178 O O . TYR A 1 274 ? 2.315 -17.270 6.808 1.00 93.06 274 TYR A O 1
ATOM 2186 N N . ASN A 1 275 ? 3.015 -19.391 6.571 1.00 92.94 275 ASN A N 1
ATOM 2187 C CA . ASN A 1 275 ? 4.309 -19.019 6.008 1.00 92.94 275 ASN A CA 1
ATOM 2188 C C . ASN A 1 275 ? 4.139 -18.634 4.538 1.00 92.94 275 ASN A C 1
ATOM 2190 O O . ASN A 1 275 ? 3.392 -19.274 3.794 1.00 92.94 275 ASN A O 1
ATOM 2194 N N . TYR A 1 276 ? 4.837 -17.582 4.117 1.00 91.75 276 TYR A N 1
ATOM 2195 C CA . TYR A 1 276 ? 4.920 -17.256 2.703 1.00 91.75 276 TYR A CA 1
ATOM 2196 C C . TYR A 1 276 ? 5.841 -18.257 1.999 1.00 91.75 276 TYR A C 1
ATOM 2198 O O . TYR A 1 276 ? 6.998 -18.436 2.383 1.00 91.75 276 TYR A O 1
ATOM 2206 N N . SER A 1 277 ? 5.321 -18.880 0.949 1.00 87.31 277 SER A N 1
ATOM 2207 C CA . SER A 1 277 ? 6.039 -19.826 0.101 1.00 87.31 277 SER A CA 1
ATOM 2208 C C . SER A 1 277 ? 5.824 -19.467 -1.364 1.00 87.31 277 SER A C 1
ATOM 2210 O O . SER A 1 277 ? 4.766 -18.965 -1.747 1.00 87.31 277 SER A O 1
ATOM 2212 N N . GLU A 1 278 ? 6.829 -19.736 -2.192 1.00 81.38 278 GLU A N 1
ATOM 2213 C CA . GLU A 1 278 ? 6.707 -19.663 -3.648 1.00 81.38 278 GLU A CA 1
ATOM 2214 C C . GLU A 1 278 ? 6.917 -21.066 -4.210 1.00 81.38 278 GLU A C 1
ATOM 2216 O O . GLU A 1 278 ? 7.877 -21.752 -3.860 1.00 81.38 278 GLU A O 1
ATOM 2221 N N . SER A 1 279 ? 5.999 -21.517 -5.069 1.00 73.25 279 SER A N 1
ATOM 2222 C CA . SER A 1 279 ? 6.026 -22.869 -5.653 1.00 73.25 279 SER A CA 1
ATOM 2223 C C . SER A 1 279 ? 6.056 -24.007 -4.616 1.00 73.25 279 SER A C 1
ATOM 2225 O O . SER A 1 279 ? 6.660 -25.049 -4.851 1.00 73.25 279 SER A O 1
ATOM 2227 N N . GLY A 1 280 ? 5.415 -23.809 -3.457 1.00 70.38 280 GLY A N 1
ATOM 2228 C CA . GLY A 1 280 ? 5.292 -24.824 -2.402 1.00 70.38 280 GLY A CA 1
ATOM 2229 C C . GLY A 1 280 ? 6.501 -24.963 -1.471 1.00 70.38 280 GLY A C 1
ATOM 2230 O O . GLY A 1 280 ? 6.439 -25.758 -0.539 1.00 70.38 280 GLY A O 1
ATOM 2231 N N . ASN A 1 281 ? 7.564 -24.179 -1.676 1.00 73.69 281 ASN A N 1
ATOM 2232 C CA . ASN A 1 281 ? 8.738 -24.157 -0.803 1.00 73.69 281 ASN A CA 1
ATOM 2233 C C . ASN A 1 281 ? 8.797 -22.856 0.002 1.00 73.69 281 ASN A C 1
ATOM 2235 O O . ASN A 1 281 ? 8.513 -21.777 -0.530 1.00 73.69 281 ASN A O 1
ATOM 2239 N N . ASP A 1 282 ? 9.204 -22.954 1.270 1.00 74.56 282 ASP A N 1
ATOM 2240 C CA . ASP A 1 282 ? 9.470 -21.789 2.117 1.00 74.56 282 ASP A CA 1
ATOM 2241 C C . ASP A 1 282 ? 10.442 -20.839 1.409 1.00 74.56 282 ASP A C 1
ATOM 2243 O O . ASP A 1 282 ? 11.556 -21.216 1.033 1.00 74.56 282 ASP A O 1
ATOM 2247 N N . TYR A 1 283 ? 10.013 -19.592 1.218 1.00 83.25 283 TYR A N 1
ATOM 2248 C CA . TYR A 1 283 ? 10.794 -18.617 0.470 1.00 83.25 283 TYR A CA 1
ATOM 2249 C C . TYR A 1 283 ? 11.638 -17.756 1.415 1.00 83.25 283 TYR A C 1
ATOM 2251 O O . TYR A 1 283 ? 11.111 -17.010 2.245 1.00 83.25 283 TYR A O 1
ATOM 2259 N N . SER A 1 284 ? 12.963 -17.832 1.265 1.00 90.25 284 SER A N 1
ATOM 2260 C CA . SER A 1 284 ? 13.915 -16.991 1.997 1.00 90.25 284 SER A CA 1
ATOM 2261 C C . SER A 1 284 ? 14.261 -15.745 1.184 1.00 90.25 284 SER A C 1
ATOM 2263 O O . SER A 1 284 ? 14.961 -15.820 0.175 1.00 90.25 284 SER A O 1
ATOM 2265 N N . PHE A 1 285 ? 13.854 -14.575 1.669 1.00 92.81 285 PHE A N 1
ATOM 2266 C CA . PHE A 1 285 ? 14.107 -13.297 1.012 1.00 92.81 285 PHE A CA 1
ATOM 2267 C C . PHE A 1 285 ? 15.538 -12.810 1.251 1.00 92.81 285 PHE A C 1
ATOM 2269 O O . PHE A 1 285 ? 16.004 -12.769 2.390 1.00 92.81 285 PHE A O 1
ATOM 2276 N N . THR A 1 286 ? 16.220 -12.352 0.199 1.00 94.12 286 THR A N 1
ATOM 2277 C CA . THR A 1 286 ? 17.482 -11.599 0.311 1.00 94.12 286 THR A CA 1
ATOM 2278 C C . THR A 1 286 ? 17.193 -10.114 0.536 1.00 94.12 286 THR A C 1
ATOM 2280 O O . THR A 1 286 ? 16.820 -9.422 -0.402 1.00 94.12 286 THR A O 1
ATOM 2283 N N . ALA A 1 287 ? 17.407 -9.612 1.752 1.00 93.00 287 ALA A N 1
ATOM 2284 C CA . ALA A 1 287 ? 17.194 -8.214 2.134 1.00 93.00 287 ALA A CA 1
ATOM 2285 C C . ALA A 1 287 ? 18.334 -7.284 1.664 1.00 93.00 287 ALA A C 1
ATOM 2287 O O . ALA A 1 287 ? 18.624 -7.165 0.475 1.00 93.00 287 ALA A O 1
ATOM 2288 N N . ASN A 1 288 ? 18.969 -6.555 2.584 1.00 95.19 288 ASN A N 1
ATOM 2289 C CA . ASN A 1 288 ? 19.840 -5.440 2.242 1.00 95.19 288 ASN A CA 1
ATOM 2290 C C . ASN A 1 288 ? 21.323 -5.838 2.196 1.00 95.19 288 ASN A C 1
ATOM 2292 O O . ASN A 1 288 ? 21.804 -6.636 3.002 1.00 95.19 288 ASN A O 1
ATOM 2296 N N . THR A 1 289 ? 22.077 -5.208 1.294 1.00 93.75 289 THR A N 1
ATOM 2297 C CA . THR A 1 289 ? 23.551 -5.268 1.233 1.00 93.75 289 THR A CA 1
ATOM 2298 C C . THR A 1 289 ? 24.220 -4.125 2.000 1.00 93.75 289 THR A C 1
ATOM 2300 O O . THR A 1 289 ? 25.383 -4.232 2.382 1.00 93.75 289 THR A O 1
ATOM 2303 N N . ASP A 1 290 ? 23.477 -3.050 2.261 1.00 91.56 290 ASP A N 1
ATOM 2304 C CA . ASP A 1 290 ? 23.889 -1.875 3.024 1.00 91.56 290 ASP A CA 1
ATOM 2305 C C . ASP A 1 290 ? 22.724 -1.348 3.888 1.00 91.56 290 ASP A C 1
ATOM 2307 O O . ASP A 1 290 ? 21.636 -1.920 3.905 1.00 91.56 290 ASP A O 1
ATOM 2311 N N . LYS A 1 291 ? 22.932 -0.271 4.653 1.00 88.62 291 LYS A N 1
ATOM 2312 C CA . LYS A 1 291 ? 21.914 0.231 5.595 1.00 88.62 291 LYS A CA 1
ATOM 2313 C C . LYS A 1 291 ? 20.968 1.305 5.039 1.00 88.62 291 LYS A C 1
ATOM 2315 O O . LYS A 1 291 ? 19.971 1.620 5.689 1.00 88.62 291 LYS A O 1
ATOM 2320 N N . TYR A 1 292 ? 21.277 1.887 3.885 1.00 88.25 292 TYR A N 1
ATOM 2321 C CA . TYR A 1 292 ? 20.604 3.067 3.337 1.00 88.25 292 TYR A CA 1
ATOM 2322 C C . TYR A 1 292 ? 19.648 2.718 2.194 1.00 88.25 292 TYR A C 1
ATOM 2324 O O . TYR A 1 292 ? 18.539 3.268 2.120 1.00 88.25 292 TYR A O 1
ATOM 2332 N N . THR A 1 293 ? 20.078 1.807 1.324 1.00 90.94 293 THR A N 1
ATOM 2333 C CA . THR A 1 293 ? 19.364 1.426 0.110 1.00 90.94 293 THR A CA 1
ATOM 2334 C C . THR A 1 293 ? 18.104 0.654 0.466 1.00 90.94 293 THR A C 1
ATOM 2336 O O . THR A 1 293 ? 18.145 -0.327 1.211 1.00 90.94 293 THR A O 1
ATOM 2339 N N . GLU A 1 294 ? 16.969 1.117 -0.059 1.00 92.56 294 GLU A N 1
ATOM 2340 C CA . GLU A 1 294 ? 15.719 0.372 0.020 1.00 92.56 294 GLU A CA 1
ATOM 2341 C C . GLU A 1 294 ? 15.828 -0.906 -0.806 1.00 92.56 294 GLU A C 1
ATOM 2343 O O . GLU A 1 294 ? 16.166 -0.842 -1.988 1.00 92.56 294 GLU A O 1
ATOM 2348 N N . ARG A 1 295 ? 15.494 -2.053 -0.212 1.00 93.00 295 ARG A N 1
ATOM 2349 C CA . ARG A 1 295 ? 15.328 -3.293 -0.962 1.00 93.00 295 ARG A CA 1
ATOM 2350 C C . ARG A 1 295 ? 13.863 -3.695 -0.959 1.00 93.00 295 ARG A C 1
ATOM 2352 O O . ARG A 1 295 ? 13.350 -4.092 0.080 1.00 93.00 295 ARG A O 1
ATOM 2359 N N . ARG A 1 296 ? 13.216 -3.623 -2.123 1.00 93.00 296 ARG A N 1
ATOM 2360 C CA . ARG A 1 296 ? 11.812 -4.003 -2.308 1.00 93.00 296 ARG A CA 1
ATOM 2361 C C . ARG A 1 296 ? 11.692 -5.369 -2.979 1.00 93.00 296 ARG A C 1
ATOM 2363 O O . ARG A 1 296 ? 12.373 -5.633 -3.966 1.00 93.00 296 ARG A O 1
ATOM 2370 N N . HIS A 1 297 ? 10.798 -6.197 -2.452 1.00 92.00 297 HIS A N 1
ATOM 2371 C CA . HIS A 1 297 ? 10.416 -7.496 -2.992 1.00 92.00 297 HIS A CA 1
ATOM 2372 C C . HIS A 1 297 ? 8.924 -7.495 -3.282 1.00 92.00 297 HIS A C 1
ATOM 2374 O O . HIS A 1 297 ? 8.115 -7.308 -2.375 1.00 92.00 297 HIS A O 1
ATOM 2380 N N . TYR A 1 298 ? 8.571 -7.712 -4.542 1.00 91.25 298 TYR A N 1
ATOM 2381 C CA . TYR A 1 298 ? 7.191 -7.937 -4.946 1.00 91.25 298 TYR A CA 1
ATOM 2382 C C . TYR A 1 298 ? 6.864 -9.421 -4.845 1.00 91.25 298 TYR A C 1
ATOM 2384 O O . TYR A 1 298 ? 7.676 -10.250 -5.258 1.00 91.25 298 TYR A O 1
ATOM 2392 N N . PHE A 1 299 ? 5.688 -9.737 -4.315 1.00 89.75 299 PHE A N 1
ATOM 2393 C CA . PHE A 1 299 ? 5.225 -11.115 -4.217 1.00 89.75 299 PHE A CA 1
ATOM 2394 C C . PHE A 1 299 ? 4.858 -11.647 -5.601 1.00 89.75 299 PHE A C 1
ATOM 2396 O O . PHE A 1 299 ? 4.167 -10.965 -6.362 1.00 89.75 299 PHE A O 1
ATOM 2403 N N . ALA A 1 300 ? 5.282 -12.872 -5.918 1.00 82.62 300 ALA A N 1
ATOM 2404 C CA . ALA A 1 300 ? 4.901 -13.533 -7.165 1.00 82.62 300 ALA A CA 1
ATOM 2405 C C . ALA A 1 300 ? 3.373 -13.670 -7.289 1.00 82.62 300 ALA A C 1
ATOM 2407 O O . ALA A 1 300 ? 2.813 -13.521 -8.373 1.00 82.62 300 ALA A O 1
ATOM 2408 N N . SER A 1 301 ? 2.697 -13.908 -6.162 1.00 83.62 301 SER A N 1
ATOM 2409 C CA . SER A 1 301 ? 1.239 -13.930 -6.050 1.00 83.62 301 SER A CA 1
ATOM 2410 C C . SER A 1 301 ? 0.792 -13.042 -4.887 1.00 83.62 301 SER A C 1
ATOM 2412 O O . SER A 1 301 ? 1.003 -13.412 -3.731 1.00 83.62 301 SER A O 1
ATOM 2414 N N . PRO A 1 302 ? 0.185 -11.871 -5.157 1.00 88.81 302 PRO A N 1
ATOM 2415 C CA . PRO A 1 302 ? -0.423 -11.050 -4.117 1.00 88.81 302 PRO A CA 1
ATOM 2416 C C . PRO A 1 302 ? -1.454 -11.834 -3.299 1.00 88.81 302 PRO A C 1
ATOM 2418 O O . PRO A 1 302 ? -2.259 -12.581 -3.856 1.00 88.81 302 PRO A O 1
ATOM 2421 N N . PHE A 1 303 ? -1.469 -11.637 -1.983 1.00 88.25 303 PHE A N 1
ATOM 2422 C CA . PHE A 1 303 ? -2.344 -12.370 -1.063 1.00 88.25 303 PHE A CA 1
ATOM 2423 C C . PHE A 1 303 ? -3.008 -11.431 -0.057 1.00 88.25 303 PHE A C 1
ATOM 2425 O O . PHE A 1 303 ? -2.558 -10.308 0.158 1.00 88.25 303 PHE A O 1
ATOM 2432 N N . LYS A 1 304 ? -4.111 -11.877 0.551 1.00 88.88 304 LYS A N 1
ATOM 2433 C CA . LYS A 1 304 ? -4.824 -11.095 1.567 1.00 88.88 304 LYS A CA 1
ATOM 2434 C C . LYS A 1 304 ? -4.237 -11.363 2.947 1.00 88.88 304 LYS A C 1
ATOM 2436 O O . LYS A 1 304 ? -4.067 -12.526 3.305 1.00 88.88 304 LYS A O 1
ATOM 2441 N N . ALA A 1 305 ? -3.962 -10.305 3.703 1.00 91.12 305 ALA A N 1
ATOM 2442 C CA . ALA A 1 305 ? -3.531 -10.393 5.094 1.00 91.12 305 ALA A CA 1
ATOM 2443 C C . ALA A 1 305 ? -3.848 -9.108 5.870 1.00 91.12 305 ALA A C 1
ATOM 2445 O O . ALA A 1 305 ? -3.954 -8.027 5.293 1.00 91.12 305 ALA A O 1
ATOM 2446 N N . ARG A 1 306 ? -3.975 -9.236 7.193 1.00 89.38 306 ARG A N 1
ATOM 2447 C CA . ARG A 1 306 ? -3.995 -8.110 8.142 1.00 89.38 306 ARG A CA 1
ATOM 2448 C C . ARG A 1 306 ? -2.647 -7.955 8.832 1.00 89.38 306 ARG A C 1
ATOM 2450 O O . ARG A 1 306 ? -2.128 -6.855 8.975 1.00 89.38 306 ARG A O 1
ATOM 2457 N N . PHE A 1 307 ? -2.092 -9.072 9.279 1.00 92.81 307 PHE A N 1
ATOM 2458 C CA . PHE A 1 307 ? -0.814 -9.101 9.962 1.00 92.81 307 PHE A CA 1
ATOM 2459 C C . PHE A 1 307 ? 0.233 -9.706 9.049 1.00 92.81 307 PHE A C 1
ATOM 2461 O O . PHE A 1 307 ? -0.014 -10.719 8.394 1.00 92.81 307 PHE A O 1
ATOM 2468 N N . ILE A 1 308 ? 1.419 -9.115 9.066 1.00 95.31 308 ILE A N 1
ATOM 2469 C CA . ILE A 1 308 ? 2.608 -9.667 8.433 1.00 95.31 308 ILE A CA 1
ATOM 2470 C C . ILE A 1 308 ? 3.767 -9.621 9.423 1.00 95.31 308 ILE A C 1
ATOM 2472 O O . ILE A 1 308 ? 3.970 -8.621 10.114 1.00 95.31 308 ILE A O 1
ATOM 2476 N N . ARG A 1 309 ? 4.514 -10.720 9.519 1.00 96.12 309 ARG A N 1
ATOM 2477 C CA . ARG A 1 309 ? 5.713 -10.843 10.345 1.00 96.12 309 ARG A CA 1
ATOM 2478 C C . ARG A 1 309 ? 6.937 -11.046 9.479 1.00 96.12 309 ARG A C 1
ATOM 2480 O O . ARG A 1 309 ? 6.939 -11.889 8.590 1.00 96.12 309 ARG A O 1
ATOM 2487 N N . PHE A 1 310 ? 7.982 -10.304 9.804 1.00 97.44 310 PHE A N 1
ATOM 2488 C CA . PHE A 1 310 ? 9.326 -10.458 9.278 1.00 97.44 310 PHE A CA 1
ATOM 2489 C C . PHE A 1 310 ? 10.150 -11.233 10.302 1.00 97.44 310 PHE A C 1
ATOM 2491 O O . PHE A 1 310 ? 10.235 -10.814 11.456 1.00 97.44 310 PHE A O 1
ATOM 2498 N N . TYR A 1 311 ? 10.784 -12.319 9.872 1.00 96.94 311 TYR A N 1
ATOM 2499 C CA . TYR A 1 311 ? 11.672 -13.146 10.689 1.00 96.94 311 TYR A CA 1
ATOM 2500 C C . TYR A 1 311 ? 13.099 -13.034 10.156 1.00 96.94 311 TYR A C 1
ATOM 2502 O O . TYR A 1 311 ? 13.439 -13.735 9.199 1.00 96.94 311 TYR A O 1
ATOM 2510 N N . PRO A 1 312 ? 13.947 -12.146 10.706 1.00 96.81 312 PRO A N 1
ATOM 2511 C CA . PRO A 1 312 ? 15.349 -12.073 10.319 1.00 96.81 312 PRO A CA 1
ATOM 2512 C C . PRO A 1 312 ? 16.066 -13.405 10.554 1.00 96.81 312 PRO A C 1
ATOM 2514 O O . PRO A 1 312 ? 16.088 -13.912 11.671 1.00 96.81 312 PRO A O 1
ATOM 2517 N N . THR A 1 313 ? 16.704 -13.941 9.515 1.00 95.50 313 THR A N 1
ATOM 2518 C CA . THR A 1 313 ? 17.475 -15.195 9.587 1.00 95.50 313 THR A CA 1
ATOM 2519 C C . THR A 1 313 ? 18.980 -14.947 9.532 1.00 95.50 313 THR A C 1
ATOM 2521 O O . THR A 1 313 ? 19.754 -15.661 10.165 1.00 95.50 313 THR A O 1
ATOM 2524 N N . LYS A 1 314 ? 19.417 -13.910 8.805 1.00 96.00 314 LYS A N 1
ATOM 2525 C CA . LYS A 1 314 ? 20.820 -13.471 8.732 1.00 96.00 314 LYS A CA 1
ATOM 2526 C C . LYS A 1 314 ? 20.900 -11.946 8.743 1.00 96.00 314 LYS A C 1
ATOM 2528 O O . LYS A 1 314 ? 20.043 -11.265 8.178 1.00 96.00 314 LYS A O 1
ATOM 2533 N N . TRP A 1 315 ? 21.940 -11.386 9.362 1.00 95.75 315 TRP A N 1
ATOM 2534 C CA . TRP A 1 315 ? 22.119 -9.934 9.484 1.00 95.75 315 TRP A CA 1
ATOM 2535 C C . TRP A 1 315 ? 23.587 -9.524 9.611 1.00 95.75 315 TRP A C 1
ATOM 2537 O O . TRP A 1 315 ? 24.458 -10.313 9.975 1.00 95.75 315 TRP A O 1
ATOM 2547 N N . LYS A 1 316 ? 23.862 -8.245 9.339 1.00 94.81 316 LYS A N 1
ATOM 2548 C CA . LYS A 1 316 ? 25.147 -7.599 9.615 1.00 94.81 316 LYS A CA 1
ATOM 2549 C C . LYS A 1 316 ? 25.095 -6.881 10.962 1.00 94.81 316 LYS A C 1
ATOM 2551 O O . LYS A 1 316 ? 24.197 -6.081 11.215 1.00 94.81 316 LYS A O 1
ATOM 2556 N N . GLY A 1 317 ? 26.116 -7.097 11.791 1.00 89.31 317 GLY A N 1
ATOM 2557 C CA . GLY A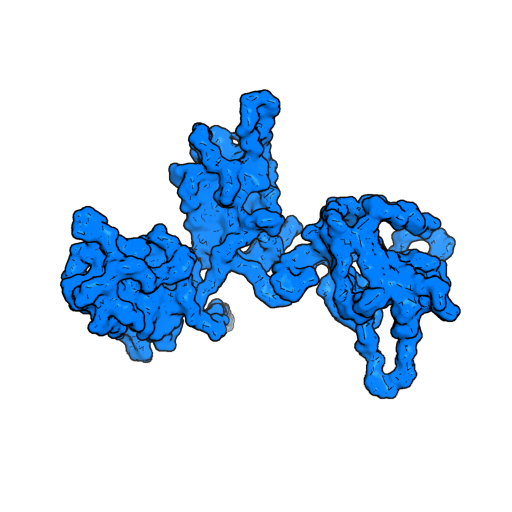 1 317 ? 26.280 -6.444 13.093 1.00 89.31 317 GLY A CA 1
ATOM 2558 C C . GLY A 1 317 ? 25.957 -7.366 14.271 1.00 89.31 317 GLY A C 1
ATOM 2559 O O . GLY A 1 317 ? 25.733 -8.555 14.096 1.00 89.31 317 GLY A O 1
ATOM 2560 N N . LYS A 1 318 ? 25.960 -6.815 15.493 1.00 88.19 318 LYS A N 1
ATOM 2561 C CA . LYS A 1 318 ? 25.826 -7.599 16.741 1.00 88.19 318 LYS A CA 1
ATOM 2562 C C . LYS A 1 318 ? 24.409 -8.139 17.018 1.00 88.19 318 LYS A C 1
ATOM 2564 O O . LYS A 1 318 ? 24.261 -8.946 17.922 1.00 88.19 318 LYS A O 1
ATOM 2569 N N . GLN A 1 319 ? 23.391 -7.637 16.323 1.00 90.69 319 GLN A N 1
ATOM 2570 C CA . GLN A 1 319 ? 21.976 -8.016 16.459 1.00 90.69 319 GLN A CA 1
ATOM 2571 C C . GLN A 1 319 ? 21.227 -7.564 15.193 1.00 90.69 319 GLN A C 1
ATOM 2573 O O . GLN A 1 319 ? 21.714 -6.628 14.536 1.00 90.69 319 GLN A O 1
ATOM 2578 N N . PRO A 1 320 ? 20.079 -8.170 14.846 1.00 93.69 320 PRO A N 1
ATOM 2579 C CA . PRO A 1 320 ? 19.310 -7.737 13.694 1.00 93.69 320 PRO A CA 1
ATOM 2580 C C . PRO A 1 320 ? 18.679 -6.379 13.982 1.00 93.69 320 PRO A C 1
ATOM 2582 O O . PRO A 1 320 ? 18.130 -6.141 15.058 1.00 93.69 320 PRO A O 1
ATOM 2585 N N . CYS A 1 321 ? 18.782 -5.492 13.000 1.00 94.00 321 CYS A N 1
ATOM 2586 C CA . CYS A 1 321 ? 18.056 -4.236 12.976 1.00 94.00 321 CYS A CA 1
ATOM 2587 C C . CYS A 1 321 ? 17.453 -4.058 11.589 1.00 94.00 321 CYS A C 1
ATOM 2589 O O . CYS A 1 321 ? 18.160 -4.251 10.595 1.00 94.00 321 CYS A O 1
ATOM 2591 N N . MET A 1 322 ? 16.188 -3.664 11.512 1.00 94.06 322 MET A N 1
ATOM 2592 C CA . MET A 1 322 ? 15.534 -3.386 10.239 1.00 94.06 322 MET A CA 1
ATOM 2593 C C . MET A 1 322 ? 14.484 -2.292 10.364 1.00 94.06 322 MET A C 1
ATOM 2595 O O . MET A 1 322 ? 13.789 -2.160 11.370 1.00 94.06 322 MET A O 1
ATOM 2599 N N . ARG A 1 323 ? 14.371 -1.532 9.282 1.00 94.44 323 ARG A N 1
ATOM 2600 C CA . ARG A 1 323 ? 13.144 -0.850 8.913 1.00 94.44 323 ARG A CA 1
ATOM 2601 C C . ARG A 1 323 ? 12.430 -1.690 7.865 1.00 94.44 323 ARG A C 1
ATOM 2603 O O . ARG A 1 323 ? 13.089 -2.283 7.010 1.00 94.44 323 ARG A O 1
ATOM 2610 N N . ALA A 1 324 ? 11.113 -1.726 7.924 1.00 95.06 324 ALA A N 1
ATOM 2611 C CA . ALA A 1 324 ? 10.262 -2.504 7.053 1.00 95.06 324 ALA A CA 1
ATOM 2612 C C . ALA A 1 324 ? 9.120 -1.642 6.510 1.00 95.06 324 ALA A C 1
ATOM 2614 O O . ALA A 1 324 ? 8.643 -0.710 7.158 1.00 95.06 324 ALA A O 1
ATOM 2615 N N . GLY A 1 325 ? 8.696 -1.961 5.295 1.00 94.12 325 GLY A N 1
ATOM 2616 C CA . GLY A 1 325 ? 7.498 -1.422 4.676 1.00 94.12 325 GLY A CA 1
ATOM 2617 C C . GLY A 1 325 ? 6.698 -2.535 4.028 1.00 94.12 325 GLY A C 1
ATOM 2618 O O . GLY A 1 325 ? 7.255 -3.529 3.563 1.00 94.12 325 GLY A O 1
ATOM 2619 N N . VAL A 1 326 ? 5.388 -2.347 3.994 1.00 94.69 326 VAL A N 1
ATOM 2620 C CA . VAL A 1 326 ? 4.421 -3.259 3.387 1.00 94.69 326 VAL A CA 1
ATOM 2621 C C . VAL A 1 326 ? 3.635 -2.449 2.375 1.00 94.69 326 VAL A C 1
ATOM 2623 O O . VAL A 1 326 ? 3.261 -1.312 2.669 1.00 94.69 326 VAL A O 1
ATOM 2626 N N . PHE A 1 327 ? 3.421 -3.010 1.191 1.00 93.19 327 PHE A N 1
ATOM 2627 C CA . PHE A 1 327 ? 2.746 -2.352 0.082 1.00 93.19 327 PHE A CA 1
ATOM 2628 C C . PHE A 1 327 ? 1.598 -3.209 -0.418 1.00 93.19 327 PHE A C 1
ATOM 2630 O O . PHE A 1 327 ? 1.658 -4.440 -0.357 1.00 93.19 327 PHE A O 1
ATOM 2637 N N . GLY A 1 328 ? 0.563 -2.555 -0.924 1.00 91.81 328 GLY A N 1
ATOM 2638 C CA . GLY A 1 328 ? -0.651 -3.233 -1.323 1.00 91.81 328 GLY A CA 1
ATOM 2639 C C . GLY A 1 328 ? -1.812 -2.280 -1.511 1.00 91.81 328 GLY A C 1
ATOM 2640 O O . GLY A 1 328 ? -1.606 -1.095 -1.773 1.00 91.81 328 GLY A O 1
ATOM 2641 N N . CYS A 1 329 ? -3.015 -2.827 -1.354 1.00 83.50 329 CYS A N 1
ATOM 2642 C CA . CYS A 1 329 ? -4.276 -2.113 -1.484 1.00 83.50 329 CYS A CA 1
ATOM 2643 C C . CYS A 1 329 ? -5.158 -2.319 -0.263 1.00 83.50 329 CYS A C 1
ATOM 2645 O O . CYS A 1 329 ? -5.464 -3.477 0.060 1.00 83.50 329 CYS A O 1
ATOM 2647 N N . PRO A 1 330 ? -5.665 -1.230 0.340 1.00 75.44 330 PRO A N 1
ATOM 2648 C CA . PRO A 1 330 ? -6.856 -1.304 1.163 1.00 75.44 330 PRO A CA 1
ATOM 2649 C C . PRO A 1 330 ? -7.968 -2.044 0.420 1.00 75.44 330 PRO A C 1
ATOM 2651 O O . PRO A 1 330 ? -8.093 -1.951 -0.804 1.00 75.44 330 PRO A O 1
ATOM 2654 N N . GLN A 1 331 ? -8.778 -2.806 1.147 1.00 68.50 331 GLN A N 1
ATOM 2655 C CA . GLN A 1 331 ? -9.952 -3.410 0.541 1.00 68.50 331 GLN A CA 1
ATOM 2656 C C . GLN A 1 331 ? -10.935 -2.308 0.125 1.00 68.50 331 GLN A C 1
ATOM 2658 O O . GLN A 1 331 ? -11.453 -1.576 0.968 1.00 68.50 331 GLN A O 1
ATOM 2663 N N . ASN A 1 332 ? -11.221 -2.226 -1.174 1.00 61.94 332 ASN A N 1
ATOM 2664 C CA . ASN A 1 332 ? -12.294 -1.388 -1.697 1.00 61.94 332 ASN A CA 1
ATOM 2665 C C . ASN A 1 332 ? -13.655 -2.074 -1.488 1.00 61.94 332 ASN A C 1
ATOM 2667 O O . ASN A 1 332 ? -13.766 -3.297 -1.595 1.00 61.94 332 ASN A O 1
ATOM 2671 N N . GLY A 1 333 ? -14.693 -1.280 -1.211 1.00 69.81 333 GLY A N 1
ATOM 2672 C CA . GLY A 1 333 ? -16.068 -1.754 -1.021 1.00 69.81 333 GLY A CA 1
ATOM 2673 C C . GLY A 1 333 ? -16.482 -1.963 0.443 1.00 69.81 333 GLY A C 1
ATOM 2674 O O . GLY A 1 333 ? -15.982 -1.293 1.352 1.00 69.81 333 GLY A O 1
ATOM 2675 N N . ILE A 1 334 ? -17.447 -2.869 0.649 1.00 75.94 334 ILE A N 1
ATOM 2676 C CA . ILE A 1 334 ? -18.057 -3.170 1.955 1.00 75.94 334 ILE A CA 1
ATOM 2677 C C . ILE A 1 334 ? -16.994 -3.757 2.895 1.00 75.94 334 ILE A C 1
ATOM 2679 O O . ILE A 1 334 ? -16.242 -4.659 2.509 1.00 75.94 334 ILE A O 1
ATOM 2683 N N . CYS A 1 335 ? -16.931 -3.247 4.128 1.00 80.12 335 CYS A N 1
ATOM 2684 C CA . CYS A 1 335 ? -16.021 -3.771 5.142 1.00 80.12 335 CYS A CA 1
ATOM 2685 C C . CYS A 1 335 ? -16.341 -5.235 5.455 1.00 80.12 335 CYS A C 1
ATOM 2687 O O . CYS A 1 335 ? -17.502 -5.639 5.500 1.00 80.12 335 CYS A O 1
ATOM 2689 N N . GLN A 1 336 ? -15.303 -6.045 5.667 1.00 79.44 336 GLN A N 1
ATOM 2690 C CA . GLN A 1 336 ? -15.502 -7.427 6.100 1.00 79.44 336 GLN A CA 1
ATOM 2691 C C . GLN A 1 336 ? -16.161 -7.473 7.479 1.00 79.44 336 GLN A C 1
ATOM 2693 O O . GLN A 1 336 ? -16.085 -6.526 8.261 1.00 79.44 336 GLN A O 1
ATOM 2698 N N . LYS A 1 337 ? -16.766 -8.617 7.800 1.00 82.31 337 LYS A N 1
ATOM 2699 C CA . LYS A 1 337 ? -17.376 -8.857 9.107 1.00 82.31 337 LYS A CA 1
ATOM 2700 C C . LYS A 1 337 ? -16.361 -8.590 10.232 1.00 82.31 337 LYS A C 1
ATOM 2702 O O . LYS A 1 337 ? -15.236 -9.079 10.170 1.00 82.31 337 LYS A O 1
ATOM 2707 N N . GLY A 1 338 ? -16.753 -7.810 11.240 1.00 84.00 338 GLY A N 1
ATOM 2708 C CA . GLY A 1 338 ? -15.855 -7.358 12.313 1.00 84.00 338 GLY A CA 1
ATOM 2709 C C . GLY A 1 338 ? -15.074 -6.075 12.022 1.00 84.00 338 GLY A C 1
ATOM 2710 O O . GLY A 1 338 ? -14.292 -5.638 12.861 1.00 84.00 338 GLY A O 1
ATOM 2711 N N . TYR A 1 339 ? -15.312 -5.439 10.877 1.00 86.69 339 TYR A N 1
ATOM 2712 C CA . TYR A 1 339 ? -14.768 -4.132 10.524 1.00 86.69 339 TYR A CA 1
ATOM 2713 C C . TYR A 1 339 ? -15.903 -3.159 10.215 1.00 86.69 339 TYR A C 1
ATOM 2715 O O . TYR A 1 339 ? -16.953 -3.562 9.722 1.00 86.69 339 TYR A O 1
ATOM 2723 N N . LEU A 1 340 ? -15.675 -1.875 10.473 1.00 87.44 340 LEU A N 1
ATOM 2724 C CA . LEU A 1 340 ? -16.593 -0.797 10.120 1.00 87.44 340 LEU A CA 1
ATOM 2725 C C . LEU A 1 340 ? -15.880 0.279 9.309 1.00 87.44 340 LEU A C 1
ATOM 2727 O O . LEU A 1 340 ? -14.656 0.362 9.310 1.00 87.44 340 LEU A O 1
ATOM 2731 N N . ARG A 1 341 ? -16.648 1.150 8.663 1.00 87.19 341 ARG A N 1
ATOM 2732 C CA . ARG A 1 341 ? -16.122 2.322 7.966 1.00 87.19 341 ARG A CA 1
ATOM 2733 C C . ARG A 1 341 ? -16.588 3.582 8.674 1.00 87.19 341 ARG A C 1
ATOM 2735 O O . ARG A 1 341 ? -17.786 3.788 8.704 1.00 87.19 341 ARG A O 1
ATOM 2742 N N . VAL A 1 342 ? -15.723 4.422 9.242 1.00 88.31 342 VAL A N 1
ATOM 2743 C CA . VAL A 1 342 ? -16.181 5.580 10.050 1.00 88.31 342 VAL A CA 1
ATOM 2744 C C . VAL A 1 342 ? -16.883 6.641 9.192 1.00 88.31 342 VAL A C 1
ATOM 2746 O O . VAL A 1 342 ? -17.985 7.054 9.534 1.00 88.31 342 VAL A O 1
ATOM 2749 N N . ALA A 1 343 ? -16.312 6.993 8.044 1.00 83.12 343 ALA A N 1
ATOM 2750 C CA . ALA A 1 343 ? -16.875 7.890 7.028 1.00 83.12 343 ALA A CA 1
ATOM 2751 C C . ALA A 1 343 ? -16.806 7.251 5.631 1.00 83.12 343 ALA A C 1
ATOM 2753 O O . ALA A 1 343 ? -15.968 6.384 5.407 1.00 83.12 343 ALA A O 1
ATOM 2754 N N . GLU A 1 344 ? -17.636 7.676 4.682 1.00 78.94 344 GLU A N 1
ATOM 2755 C CA . GLU A 1 344 ? -17.774 7.040 3.356 1.00 78.94 344 GLU A CA 1
ATOM 2756 C C . GLU A 1 344 ? -16.434 6.858 2.609 1.00 78.94 344 GLU A C 1
ATOM 2758 O O . GLU A 1 344 ? -16.130 5.762 2.130 1.00 78.94 344 GLU A O 1
ATOM 2763 N N . ASP A 1 345 ? -15.558 7.862 2.672 1.00 76.62 345 ASP A N 1
ATOM 2764 C CA . ASP A 1 345 ? -14.237 7.836 2.027 1.00 76.62 345 ASP A CA 1
ATOM 2765 C C . ASP A 1 345 ? -13.099 7.329 2.932 1.00 76.62 345 ASP A C 1
ATOM 2767 O O . ASP A 1 345 ? -11.949 7.216 2.509 1.00 76.62 345 ASP A O 1
ATOM 2771 N N . SER A 1 346 ? -13.394 6.998 4.192 1.00 78.31 346 SER A N 1
ATOM 2772 C CA . SER A 1 346 ? -12.388 6.478 5.129 1.00 78.31 346 SER A CA 1
ATOM 2773 C C . SER A 1 346 ? -12.105 4.985 4.899 1.00 78.31 346 SER A C 1
ATOM 2775 O O . SER A 1 346 ? -13.012 4.242 4.518 1.00 78.31 346 SER A O 1
ATOM 2777 N N . PRO A 1 347 ? -10.879 4.489 5.153 1.00 77.25 347 PRO A N 1
ATOM 2778 C CA . PRO A 1 347 ? -10.609 3.054 5.146 1.00 77.25 347 PRO A CA 1
ATOM 2779 C C . PRO A 1 347 ? -11.419 2.331 6.232 1.00 77.25 347 PRO A C 1
ATOM 2781 O O . PRO A 1 347 ? -11.805 2.914 7.247 1.00 77.25 347 PRO A O 1
ATOM 2784 N N . CYS A 1 348 ? -11.652 1.031 6.036 1.00 82.81 348 CYS A N 1
ATOM 2785 C CA . CYS A 1 348 ? -12.236 0.210 7.090 1.00 82.81 348 CYS A CA 1
ATOM 2786 C C . CYS A 1 348 ? -11.308 0.188 8.318 1.00 82.81 348 CYS A C 1
ATOM 2788 O O . CYS A 1 348 ? -10.084 0.185 8.195 1.00 82.81 348 CYS A O 1
ATOM 2790 N N . VAL A 1 349 ? -11.896 0.129 9.504 1.00 83.38 349 VAL A N 1
ATOM 2791 C CA . VAL A 1 349 ? -11.215 0.001 10.793 1.00 83.38 349 VAL A CA 1
ATOM 2792 C C . VAL A 1 349 ? -11.839 -1.145 11.575 1.00 83.38 349 VAL A C 1
ATOM 2794 O O . VAL A 1 349 ? -12.977 -1.542 11.323 1.00 83.38 349 VAL A O 1
ATOM 2797 N N . GLU A 1 350 ? -11.078 -1.735 12.490 1.00 85.44 350 GLU A N 1
ATOM 2798 C CA . GLU A 1 350 ? -11.570 -2.833 13.321 1.00 85.44 350 GLU A CA 1
ATOM 2799 C C . GLU A 1 350 ? -12.745 -2.368 14.191 1.00 85.44 350 GLU A C 1
ATOM 2801 O O . GLU A 1 350 ? -12.637 -1.370 14.906 1.00 85.44 350 GLU A O 1
ATOM 2806 N N . ASN A 1 351 ? -13.855 -3.109 14.146 1.00 90.25 351 ASN A N 1
ATOM 2807 C CA . ASN A 1 351 ? -14.964 -2.922 15.071 1.00 90.25 351 ASN A CA 1
ATOM 2808 C C . ASN A 1 351 ? -14.647 -3.673 16.366 1.00 90.25 351 ASN A C 1
ATOM 2810 O O . ASN A 1 351 ? -14.942 -4.860 16.497 1.00 90.25 351 ASN A O 1
ATOM 2814 N N . ILE A 1 352 ? -14.061 -2.986 17.345 1.00 91.12 352 ILE A N 1
ATOM 2815 C CA . ILE A 1 352 ? -13.648 -3.610 18.615 1.00 91.12 352 ILE A CA 1
ATOM 2816 C C . ILE A 1 352 ? -14.840 -4.092 19.463 1.00 91.12 352 ILE A C 1
ATOM 2818 O O . ILE A 1 352 ? -14.667 -4.925 20.360 1.00 91.12 352 ILE A O 1
ATOM 2822 N N . ALA A 1 353 ? -16.046 -3.598 19.167 1.00 91.94 353 ALA A N 1
ATOM 2823 C CA . ALA A 1 353 ? -17.289 -4.025 19.798 1.00 91.94 353 ALA A CA 1
ATOM 2824 C C . ALA A 1 353 ? -17.868 -5.304 19.160 1.00 91.94 353 ALA A C 1
ATOM 2826 O O . ALA A 1 353 ? -18.650 -5.998 19.800 1.00 91.94 353 ALA A O 1
ATOM 2827 N N . TYR A 1 354 ? -17.458 -5.672 17.945 1.00 91.31 354 TYR A N 1
ATOM 2828 C CA . TYR A 1 354 ? -18.051 -6.780 17.197 1.00 91.31 354 TYR A CA 1
ATOM 2829 C C . TYR A 1 354 ? -18.057 -8.113 17.973 1.00 91.31 354 TYR A C 1
ATOM 2831 O O . TYR A 1 354 ? -17.026 -8.596 18.450 1.00 91.31 354 TYR A O 1
ATOM 2839 N N . GLY A 1 355 ? -19.239 -8.721 18.086 1.00 88.25 355 GLY A N 1
ATOM 2840 C CA . GLY A 1 355 ? -19.483 -9.986 18.781 1.00 88.25 355 GLY A CA 1
ATOM 2841 C C . GLY A 1 355 ? -19.330 -9.915 20.304 1.00 88.25 355 GLY A C 1
ATOM 2842 O O . GLY A 1 355 ? -19.294 -10.956 20.966 1.00 88.25 355 GLY A O 1
ATOM 2843 N N . ARG A 1 356 ? -19.196 -8.716 20.885 1.00 89.31 356 ARG A N 1
ATOM 2844 C CA . ARG A 1 356 ? -19.020 -8.535 22.330 1.00 89.31 356 ARG A CA 1
ATOM 2845 C C . ARG A 1 356 ? -20.341 -8.639 23.082 1.00 89.31 356 ARG A C 1
ATOM 2847 O O . ARG A 1 356 ? -21.421 -8.386 22.557 1.00 89.31 356 ARG A O 1
ATOM 2854 N N . LYS A 1 357 ? -20.247 -9.001 24.365 1.00 88.12 357 LYS A N 1
ATOM 2855 C CA . LYS A 1 357 ? -21.414 -9.049 25.252 1.00 88.12 357 LYS A CA 1
ATOM 2856 C C . LYS A 1 357 ? -21.869 -7.628 25.555 1.00 88.12 357 LYS A C 1
ATOM 2858 O O . LYS A 1 357 ? -21.052 -6.785 25.923 1.00 88.12 357 LYS A O 1
ATOM 2863 N N . SER A 1 358 ? -23.166 -7.382 25.466 1.00 87.44 358 SER A N 1
ATOM 2864 C CA . SER A 1 358 ? -23.745 -6.084 25.787 1.00 87.44 358 SER A CA 1
ATOM 2865 C C . SER A 1 358 ? -25.025 -6.226 26.603 1.00 87.44 358 SER A C 1
ATOM 2867 O O . SER A 1 358 ? -25.597 -7.312 26.710 1.00 87.44 358 SER A O 1
ATOM 2869 N N . TYR A 1 359 ? -25.418 -5.151 27.280 1.00 84.81 359 TYR A N 1
ATOM 2870 C CA . TYR A 1 359 ? -26.400 -5.192 28.355 1.00 84.81 359 TYR A CA 1
ATOM 2871 C C . TYR A 1 359 ? -27.140 -3.869 28.513 1.00 84.81 359 TYR A C 1
ATOM 2873 O O . TYR A 1 359 ? -26.564 -2.806 28.291 1.00 84.81 359 TYR A O 1
ATOM 2881 N N . VAL A 1 360 ? -28.375 -3.926 29.001 1.00 82.19 360 VAL A N 1
ATOM 2882 C CA . VAL A 1 360 ? -29.191 -2.742 29.308 1.00 82.19 360 VAL A CA 1
ATOM 2883 C C . VAL A 1 360 ? -29.626 -2.731 30.770 1.00 82.19 360 VAL A C 1
ATOM 2885 O O . VAL A 1 360 ? -29.734 -3.775 31.411 1.00 82.19 360 VAL A O 1
ATOM 2888 N N . ASN A 1 361 ? -29.888 -1.544 31.318 1.00 76.19 361 ASN A N 1
ATOM 2889 C CA . ASN A 1 361 ? -30.322 -1.372 32.712 1.00 76.19 361 ASN A CA 1
ATOM 2890 C C . ASN A 1 361 ? -31.848 -1.277 32.902 1.00 76.19 361 ASN A C 1
ATOM 2892 O O . ASN A 1 361 ? -32.299 -0.973 34.008 1.00 76.19 361 ASN A O 1
ATOM 2896 N N . ASN A 1 362 ? -32.644 -1.514 31.858 1.00 62.34 362 ASN A N 1
ATOM 2897 C CA . ASN A 1 362 ? -34.096 -1.374 31.925 1.00 62.34 362 ASN A CA 1
ATOM 2898 C C . ASN A 1 362 ? -34.759 -2.586 32.620 1.00 62.34 362 ASN A C 1
ATOM 2900 O O . ASN A 1 362 ? -34.447 -3.742 32.333 1.00 62.34 362 ASN A O 1
ATOM 2904 N N . LYS A 1 363 ? -35.699 -2.330 33.542 1.00 51.88 363 LYS A N 1
ATOM 2905 C CA . LYS A 1 363 ? -36.313 -3.326 34.445 1.00 51.88 363 LYS A CA 1
ATOM 2906 C C . LYS A 1 363 ? -37.220 -4.360 33.767 1.00 51.88 363 LYS A C 1
ATOM 2908 O O . LYS A 1 363 ? -37.651 -5.277 34.462 1.00 51.88 363 LYS A O 1
ATOM 2913 N N . ARG A 1 364 ? -37.470 -4.290 32.451 1.00 55.25 364 ARG A N 1
ATOM 2914 C CA . ARG A 1 364 ? -38.209 -5.340 31.709 1.00 55.25 364 ARG A CA 1
ATOM 2915 C C . ARG A 1 364 ? -37.596 -6.747 31.863 1.00 55.25 364 ARG A C 1
ATOM 2917 O O . ARG A 1 364 ? -38.290 -7.727 31.622 1.00 55.25 364 ARG A O 1
ATOM 2924 N N . HIS A 1 365 ? -36.350 -6.857 32.337 1.00 46.19 365 HIS A N 1
ATOM 2925 C CA . HIS A 1 365 ? -35.628 -8.122 32.524 1.00 46.19 365 HIS A CA 1
ATOM 2926 C C . HIS A 1 365 ? -35.185 -8.434 33.972 1.00 46.19 365 HIS A C 1
ATOM 2928 O O . HIS A 1 365 ? -34.443 -9.394 34.209 1.00 46.19 365 HIS A O 1
ATOM 2934 N N . PHE A 1 366 ? -35.643 -7.664 34.966 1.00 40.66 366 PHE A N 1
ATOM 2935 C CA . PHE A 1 366 ? -35.209 -7.802 36.361 1.00 40.66 366 PHE A CA 1
ATOM 2936 C C . PHE A 1 366 ? -36.121 -8.762 37.151 1.00 40.66 366 PHE A C 1
ATOM 2938 O O . PHE A 1 366 ? -37.189 -8.365 37.616 1.00 40.66 366 PHE A O 1
ATOM 2945 N N . LYS A 1 367 ? -35.705 -10.022 37.372 1.00 38.44 367 LYS A N 1
ATOM 2946 C CA . LYS A 1 367 ? -36.325 -10.866 38.414 1.00 38.44 367 LYS A CA 1
ATOM 2947 C C . LYS A 1 367 ? -35.840 -10.389 39.787 1.00 38.44 367 LYS A C 1
ATOM 2949 O O . LYS A 1 367 ? -34.648 -10.405 40.078 1.00 38.44 367 LYS A O 1
ATOM 2954 N N . ARG A 1 368 ? -36.787 -9.969 40.631 1.00 37.56 368 ARG A N 1
ATOM 2955 C CA . ARG A 1 368 ? -36.619 -9.228 41.900 1.00 37.56 368 ARG A CA 1
ATOM 2956 C C . ARG A 1 368 ? -35.739 -9.901 42.979 1.00 37.56 368 ARG A C 1
ATOM 2958 O O . ARG A 1 368 ? -35.454 -9.250 43.976 1.00 37.56 368 ARG A O 1
ATOM 2965 N N . HIS A 1 369 ? -35.281 -11.142 42.781 1.00 40.34 369 HIS A N 1
ATOM 2966 C CA . HIS A 1 369 ? -34.599 -11.957 43.802 1.00 40.34 369 HIS A CA 1
ATOM 2967 C C . HIS A 1 369 ? -33.163 -12.390 43.476 1.00 40.34 369 HIS A C 1
ATOM 2969 O O . HIS A 1 369 ? -32.563 -13.105 44.270 1.00 40.34 369 HIS A O 1
ATOM 2975 N N . VAL A 1 370 ? -32.568 -11.953 42.362 1.00 37.00 370 VAL A N 1
ATOM 2976 C CA . VAL A 1 370 ? -31.177 -12.312 42.038 1.00 37.00 370 VAL A CA 1
ATOM 2977 C C . VAL A 1 370 ? -30.348 -11.035 41.977 1.00 37.00 370 VAL A C 1
ATOM 2979 O O . VAL A 1 370 ? -30.420 -10.272 41.018 1.00 37.00 370 VAL A O 1
ATOM 2982 N N . GLY A 1 371 ? -29.567 -10.774 43.028 1.00 39.28 371 GLY A N 1
ATOM 2983 C CA . GLY A 1 371 ? -28.637 -9.639 43.146 1.00 39.28 371 GLY A CA 1
ATOM 2984 C C . GLY A 1 371 ? -27.436 -9.696 42.191 1.00 39.28 371 GLY A C 1
ATOM 2985 O O . GLY A 1 371 ? -26.415 -9.052 42.431 1.00 39.28 371 GLY A O 1
ATOM 2986 N N . GLU A 1 372 ? -27.553 -10.449 41.103 1.00 38.75 372 GLU A N 1
ATOM 2987 C CA . GLU A 1 372 ? -26.489 -10.766 40.167 1.00 38.75 372 GLU A CA 1
ATOM 2988 C C . GLU A 1 372 ? -27.004 -10.662 38.730 1.00 38.75 372 GLU A C 1
ATOM 2990 O O . GLU A 1 372 ? -28.167 -10.954 38.447 1.00 38.75 372 GLU A O 1
ATOM 2995 N N . TRP A 1 373 ? -26.138 -10.204 37.821 1.00 43.78 373 TRP A N 1
ATOM 2996 C CA . TRP A 1 373 ? -26.421 -10.096 36.388 1.00 43.78 373 TRP A CA 1
ATOM 2997 C C . TRP A 1 373 ? -26.532 -11.504 35.784 1.00 43.78 373 TRP A C 1
ATOM 2999 O O . TRP A 1 373 ? -25.616 -11.980 35.121 1.00 43.78 373 TRP A O 1
ATOM 3009 N N . SER A 1 374 ? -27.640 -12.188 36.061 1.00 37.34 374 SER A N 1
ATOM 3010 C CA . SER A 1 374 ? -28.027 -13.416 35.371 1.00 37.34 374 SER A CA 1
ATOM 3011 C C . SER A 1 374 ? -28.441 -13.082 33.932 1.00 37.34 374 SER A C 1
ATOM 3013 O O . SER A 1 374 ? -28.768 -11.933 33.624 1.00 37.34 374 SER A O 1
ATOM 3015 N N . GLY A 1 375 ? -28.373 -14.063 33.028 1.00 42.94 375 GLY A N 1
ATOM 3016 C CA . GLY A 1 375 ? -28.474 -13.902 31.567 1.00 42.94 375 GLY A CA 1
ATOM 3017 C C . GLY A 1 375 ? -29.744 -13.242 30.999 1.00 42.94 375 GLY A C 1
ATOM 3018 O O . GLY A 1 375 ? -29.886 -13.195 29.784 1.00 42.94 375 GLY A O 1
ATOM 3019 N N . SER A 1 376 ? -30.649 -12.707 31.824 1.00 44.75 376 SER A N 1
ATOM 3020 C CA . SER A 1 376 ? -31.844 -11.976 31.390 1.00 44.75 376 SER A CA 1
ATOM 3021 C C . SER A 1 376 ? -31.575 -10.536 30.925 1.00 44.75 376 SER A C 1
ATOM 3023 O O . SER A 1 376 ? -32.367 -10.023 30.148 1.00 44.75 376 SER A O 1
ATOM 3025 N N . ASN A 1 377 ? -30.477 -9.886 31.342 1.00 51.31 377 ASN A N 1
ATOM 3026 C CA . ASN A 1 377 ? -30.180 -8.471 31.018 1.00 51.31 377 ASN A CA 1
ATOM 3027 C C . ASN A 1 377 ? -29.246 -8.273 29.810 1.00 51.31 377 ASN A C 1
ATOM 3029 O O . ASN A 1 377 ? -28.778 -7.157 29.563 1.00 51.31 377 ASN A O 1
ATOM 3033 N N . GLN A 1 378 ? -28.904 -9.349 29.102 1.00 61.44 378 GLN A N 1
ATOM 3034 C CA . GLN A 1 378 ? -28.101 -9.254 27.890 1.00 61.44 378 GLN A CA 1
ATOM 3035 C C . GLN A 1 378 ? -28.931 -8.541 26.820 1.00 61.44 378 GLN A C 1
ATOM 3037 O O . GLN A 1 378 ? -30.045 -8.968 26.520 1.00 61.44 378 GLN A O 1
ATOM 3042 N N . ALA A 1 379 ? -28.403 -7.458 26.252 1.00 58.06 379 ALA A N 1
ATOM 3043 C CA . ALA A 1 379 ? -28.993 -6.884 25.056 1.00 58.06 379 ALA A CA 1
ATOM 3044 C C . ALA A 1 379 ? -28.839 -7.953 23.968 1.00 58.06 379 ALA A C 1
ATOM 3046 O O . ALA A 1 379 ? -27.728 -8.328 23.598 1.00 58.06 379 ALA A O 1
ATOM 3047 N N . GLN A 1 380 ? -29.955 -8.569 23.577 1.00 51.91 380 GLN A N 1
ATOM 3048 C CA . GLN A 1 380 ? -29.932 -9.802 22.789 1.00 51.91 380 GLN A CA 1
ATOM 3049 C C . GLN A 1 380 ? -29.393 -9.591 21.362 1.00 51.91 380 GLN A C 1
ATOM 3051 O O . GLN A 1 380 ? -29.153 -10.580 20.674 1.00 51.91 380 GLN A O 1
ATOM 3056 N N . ARG A 1 381 ? -29.248 -8.339 20.895 1.00 63.75 381 ARG A N 1
ATOM 3057 C CA . ARG A 1 381 ? -28.946 -7.958 19.501 1.00 63.75 381 ARG A CA 1
ATOM 3058 C C . ARG A 1 381 ? -28.134 -6.651 19.457 1.00 63.75 381 ARG A C 1
ATOM 3060 O O . ARG A 1 381 ? -28.124 -5.933 20.459 1.00 63.75 381 ARG A O 1
ATOM 3067 N N . ALA A 1 382 ? -27.508 -6.356 18.310 1.00 65.62 382 ALA A N 1
ATOM 3068 C CA . ALA A 1 382 ? -26.952 -5.042 17.941 1.00 65.62 382 ALA A CA 1
ATOM 3069 C C . ALA A 1 382 ? -25.506 -4.695 18.382 1.00 65.62 382 ALA A C 1
ATOM 3071 O O . ALA A 1 382 ? -25.169 -3.532 18.622 1.00 65.62 382 ALA A O 1
ATOM 3072 N N . VAL A 1 383 ? -24.635 -5.705 18.474 1.00 83.69 383 VAL A N 1
ATOM 3073 C CA . VAL A 1 383 ? -23.171 -5.503 18.439 1.00 83.69 383 VAL A CA 1
ATOM 3074 C C . VAL A 1 383 ? -22.527 -6.562 17.535 1.00 83.69 383 VAL A C 1
ATOM 3076 O O . VAL A 1 383 ? -21.530 -7.197 17.880 1.00 83.69 383 VAL A O 1
ATOM 3079 N N . ASP A 1 384 ? -23.178 -6.869 16.420 1.00 83.31 384 ASP A N 1
ATOM 3080 C CA . ASP A 1 384 ? -22.843 -7.984 15.526 1.00 83.31 384 ASP A CA 1
ATOM 3081 C C . ASP A 1 384 ? -22.390 -7.519 14.136 1.00 83.31 384 ASP A C 1
ATOM 3083 O O . ASP A 1 384 ? -22.116 -8.352 13.269 1.00 83.31 384 ASP A O 1
ATOM 3087 N N . GLY A 1 385 ? -22.248 -6.206 13.942 1.00 83.25 385 GLY A N 1
ATOM 3088 C CA . GLY A 1 385 ? -21.861 -5.583 12.683 1.00 83.25 385 GLY A CA 1
ATOM 3089 C C . GLY A 1 385 ? -22.940 -5.603 11.599 1.00 83.25 385 GLY A C 1
ATOM 3090 O O . GLY A 1 385 ? -22.616 -5.253 10.464 1.00 83.25 385 GLY A O 1
ATOM 3091 N N . ASP A 1 386 ? -24.176 -6.019 11.897 1.00 84.50 386 ASP A N 1
ATOM 3092 C CA . ASP A 1 386 ? -25.310 -5.913 10.976 1.00 84.50 386 ASP A CA 1
ATOM 3093 C C . ASP A 1 386 ? -26.004 -4.552 11.145 1.00 84.50 386 ASP A C 1
ATOM 3095 O O . ASP A 1 386 ? -26.531 -4.220 12.201 1.00 84.50 386 ASP A O 1
ATOM 3099 N N . GLU A 1 387 ? -26.046 -3.746 10.082 1.00 86.12 387 GLU A N 1
ATOM 3100 C CA . GLU A 1 387 ? -26.712 -2.436 10.101 1.00 86.12 387 GLU A CA 1
ATOM 3101 C C . GLU A 1 387 ? -28.229 -2.514 9.817 1.00 86.12 387 GLU A C 1
ATOM 3103 O O . GLU A 1 387 ? -28.848 -1.518 9.423 1.00 86.12 387 GLU A O 1
ATOM 3108 N N . ASN A 1 388 ? -28.848 -3.689 9.968 1.00 84.12 388 ASN A N 1
ATOM 3109 C CA . ASN A 1 388 ? -30.274 -3.893 9.734 1.00 84.12 388 ASN A CA 1
ATOM 3110 C C . ASN A 1 388 ? -31.142 -3.006 10.642 1.00 84.12 388 ASN A C 1
ATOM 3112 O O . ASN A 1 388 ? -31.154 -3.120 11.865 1.00 84.12 388 ASN A O 1
ATOM 3116 N N . GLN A 1 389 ? -31.946 -2.149 10.015 1.00 82.75 389 GLN A N 1
ATOM 3117 C CA . GLN A 1 389 ? -32.809 -1.186 10.700 1.00 82.75 389 GLN A CA 1
ATOM 3118 C C . GLN A 1 389 ? -34.218 -1.724 10.977 1.00 82.75 389 GLN A C 1
ATOM 3120 O O . GLN A 1 389 ? -35.146 -0.948 11.187 1.00 82.75 389 GLN A O 1
ATOM 3125 N N . SER A 1 390 ? -34.442 -3.035 10.937 1.00 81.38 390 SER A N 1
ATOM 3126 C CA . SER A 1 390 ? -35.704 -3.602 11.406 1.00 81.38 390 SER A CA 1
ATOM 3127 C C . SER A 1 390 ? -35.794 -3.459 12.922 1.00 81.38 390 SER A C 1
ATOM 3129 O O . SER A 1 390 ? -34.875 -3.854 13.632 1.00 81.38 390 SER A O 1
ATOM 3131 N N . ILE A 1 391 ? -36.917 -2.954 13.441 1.00 77.69 391 ILE A N 1
ATOM 3132 C CA . ILE A 1 391 ? -37.099 -2.699 14.881 1.00 77.69 391 ILE A CA 1
ATOM 3133 C C . ILE A 1 391 ? -36.809 -3.930 15.757 1.00 77.69 391 ILE A C 1
ATOM 3135 O O . ILE A 1 391 ? -36.327 -3.794 16.876 1.00 77.69 391 ILE A O 1
ATOM 3139 N N . HIS A 1 392 ? -37.035 -5.139 15.233 1.00 77.88 392 HIS A N 1
ATOM 3140 C CA . HIS A 1 392 ? -36.747 -6.392 15.931 1.00 77.88 392 HIS A CA 1
ATOM 3141 C C . HIS A 1 392 ? -35.248 -6.651 16.134 1.00 77.88 392 HIS A C 1
ATOM 3143 O O . HIS A 1 392 ? -34.892 -7.484 16.963 1.00 77.88 392 HIS A O 1
ATOM 3149 N N . HIS A 1 393 ? -34.373 -5.989 15.382 1.00 79.50 393 HIS A N 1
ATOM 3150 C CA . HIS A 1 393 ? -32.920 -6.081 15.518 1.00 79.50 393 HIS A CA 1
ATOM 3151 C C . HIS A 1 393 ? -32.352 -4.999 16.442 1.00 79.50 393 HIS A C 1
ATOM 3153 O O . HIS A 1 393 ? -31.191 -5.086 16.822 1.00 79.50 393 HIS A O 1
ATOM 3159 N N . CYS A 1 394 ? -33.167 -4.026 16.863 1.00 84.19 394 CYS A N 1
ATOM 3160 C CA . CYS A 1 394 ? -32.701 -2.874 17.621 1.00 84.19 394 CYS A CA 1
ATOM 3161 C C . CYS A 1 394 ? -32.883 -3.031 19.135 1.00 84.19 394 CYS A C 1
ATOM 3163 O O . CYS A 1 394 ? -33.853 -3.610 19.626 1.00 84.19 394 CYS A O 1
ATOM 3165 N N . THR A 1 395 ? -31.956 -2.441 19.884 1.00 86.62 395 THR A N 1
ATOM 3166 C CA . THR A 1 395 ? -32.030 -2.257 21.331 1.00 86.62 395 THR A CA 1
ATOM 3167 C C . THR A 1 395 ? -32.770 -0.957 21.648 1.00 86.62 395 THR A C 1
ATOM 3169 O O . THR A 1 395 ? -32.454 0.106 21.113 1.00 86.62 395 THR A O 1
ATOM 3172 N N . ILE A 1 396 ? -33.761 -1.032 22.538 1.00 85.75 396 ILE A N 1
ATOM 3173 C CA . ILE A 1 396 ? -34.597 0.109 22.933 1.00 85.75 396 ILE A CA 1
ATOM 3174 C C . ILE A 1 396 ? -34.196 0.572 24.335 1.00 85.75 396 ILE A C 1
ATOM 3176 O O . ILE A 1 396 ? -34.255 -0.195 25.298 1.00 85.75 396 ILE A O 1
ATOM 3180 N N . LEU A 1 397 ? -33.811 1.842 24.449 1.00 86.69 397 LEU A N 1
ATOM 3181 C CA . LEU A 1 397 ? -33.554 2.532 25.709 1.00 86.69 397 LEU A CA 1
ATOM 3182 C C . LEU A 1 397 ? -34.714 3.480 25.998 1.00 86.69 397 LEU A C 1
ATOM 3184 O O . LEU A 1 397 ? -34.869 4.476 25.305 1.00 86.69 397 LEU A O 1
ATOM 3188 N N . ASP A 1 398 ? -35.515 3.190 27.016 1.00 84.75 398 ASP A N 1
ATOM 3189 C CA . ASP A 1 398 ? -36.647 4.021 27.430 1.00 84.75 398 ASP A CA 1
ATOM 3190 C C . ASP A 1 398 ? -36.586 4.328 28.927 1.00 84.75 398 ASP A C 1
ATOM 3192 O O . ASP A 1 398 ? -35.896 3.649 29.695 1.00 84.75 398 ASP A O 1
ATOM 3196 N N . ASN A 1 399 ? -37.300 5.372 29.341 1.00 85.62 399 ASN A N 1
ATOM 3197 C CA . ASN A 1 399 ? -37.313 5.820 30.727 1.00 85.62 399 ASN A CA 1
ATOM 3198 C C . ASN A 1 399 ? -38.542 5.364 31.529 1.00 85.62 399 ASN A C 1
ATOM 3200 O O . ASN A 1 399 ? -38.856 5.968 32.554 1.00 85.62 399 ASN A O 1
ATOM 3204 N N . PHE A 1 400 ? -39.225 4.284 31.122 1.00 78.44 400 PHE A N 1
ATOM 3205 C CA . PHE A 1 400 ? -40.420 3.804 31.837 1.00 78.44 400 PHE A CA 1
ATOM 3206 C C . PHE A 1 400 ? -40.121 3.356 33.275 1.00 78.44 400 PHE A C 1
ATOM 3208 O O . PHE A 1 400 ? -40.955 3.505 34.164 1.00 78.44 400 PHE A O 1
ATOM 3215 N N . TYR A 1 401 ? -38.931 2.796 33.516 1.00 73.25 401 TYR A N 1
ATOM 3216 C CA . TYR A 1 401 ? -38.578 2.185 34.805 1.00 73.25 401 TYR A CA 1
ATOM 3217 C C . TYR A 1 401 ? -37.269 2.692 35.421 1.00 73.25 401 TYR A C 1
ATOM 3219 O O . TYR A 1 401 ? -36.941 2.322 36.561 1.00 73.25 401 TYR A O 1
ATOM 3227 N N . VAL A 1 402 ? -36.519 3.494 34.664 1.00 75.75 402 VAL A N 1
ATOM 3228 C CA . VAL A 1 402 ? -35.225 4.083 35.020 1.00 75.75 402 VAL A CA 1
ATOM 3229 C C . VAL A 1 402 ? -35.162 5.505 34.469 1.00 75.75 402 VAL A C 1
ATOM 3231 O O . VAL A 1 402 ? -35.552 5.736 33.335 1.00 75.75 402 VAL A O 1
ATOM 3234 N N . SER A 1 403 ? -34.664 6.466 35.249 1.00 77.06 403 SER A N 1
ATOM 3235 C CA . SER A 1 403 ? -34.573 7.866 34.803 1.00 77.06 403 SER A CA 1
ATOM 3236 C C . SER A 1 403 ? -33.535 8.072 33.696 1.00 77.06 403 SER A C 1
ATOM 3238 O O . SER A 1 403 ? -33.747 8.877 32.796 1.00 77.06 403 SER A O 1
ATOM 3240 N N . ARG A 1 404 ? -32.423 7.327 33.757 1.00 79.62 404 ARG A N 1
ATOM 3241 C CA . ARG A 1 404 ? -31.320 7.363 32.786 1.00 79.62 404 ARG A CA 1
ATOM 3242 C C . ARG A 1 404 ? -31.041 5.950 32.262 1.00 79.62 404 ARG A C 1
ATOM 3244 O O . ARG A 1 404 ? -30.275 5.200 32.888 1.00 79.62 404 ARG A O 1
ATOM 3251 N N . PRO A 1 405 ? -31.725 5.516 31.191 1.00 86.38 405 PRO A N 1
ATOM 3252 C CA . PRO A 1 405 ? -31.444 4.236 30.563 1.00 86.38 405 PRO A CA 1
ATOM 3253 C C . PRO A 1 405 ? -30.086 4.272 29.855 1.00 86.38 405 PRO A C 1
ATOM 3255 O O . PRO A 1 405 ? -29.700 5.283 29.267 1.00 86.38 405 PRO A O 1
ATOM 3258 N N . PHE A 1 406 ? -29.361 3.157 29.902 1.00 87.06 406 PHE A N 1
ATOM 3259 C CA . PHE A 1 406 ? -28.092 3.013 29.201 1.00 87.06 406 PHE A CA 1
ATOM 3260 C C . PHE A 1 406 ? -27.930 1.637 28.561 1.00 87.06 406 PHE A C 1
ATOM 3262 O O . PHE A 1 406 ? -28.459 0.633 29.050 1.00 87.06 406 PHE A O 1
ATOM 3269 N N . TRP A 1 407 ? -27.111 1.602 27.514 1.00 88.38 407 TRP A N 1
ATOM 3270 C CA . TRP A 1 407 ? -26.589 0.393 26.893 1.00 88.38 407 TRP A CA 1
ATOM 3271 C C . TRP A 1 407 ? -25.091 0.280 27.167 1.00 88.38 407 TRP A C 1
ATOM 3273 O O . TRP A 1 407 ? -24.328 1.191 26.859 1.00 88.38 407 TRP A O 1
ATOM 3283 N N . MET A 1 408 ? -24.669 -0.822 27.781 1.00 88.94 408 MET A N 1
ATOM 3284 C CA . MET A 1 408 ? -23.272 -1.122 28.075 1.00 88.94 408 MET A CA 1
ATOM 3285 C C . MET A 1 408 ? -22.741 -2.222 27.152 1.00 88.94 408 MET A C 1
ATOM 3287 O O . MET A 1 408 ? -23.361 -3.278 27.062 1.00 88.94 408 MET A O 1
ATOM 3291 N N . VAL A 1 409 ? -21.562 -2.034 26.561 1.00 91.19 409 VAL A N 1
ATOM 3292 C CA . VAL A 1 409 ? -20.815 -3.065 25.818 1.00 91.19 409 VAL A CA 1
ATOM 3293 C C . VAL A 1 409 ? -19.546 -3.434 26.596 1.00 91.19 409 VAL A C 1
ATOM 3295 O O . VAL A 1 409 ? -18.783 -2.551 26.979 1.00 91.19 409 VAL A O 1
ATOM 3298 N N . ASP A 1 410 ? -19.319 -4.728 26.849 1.00 90.75 410 ASP A N 1
ATOM 3299 C CA . ASP A 1 410 ? -18.094 -5.262 27.468 1.00 90.75 410 ASP A CA 1
ATOM 3300 C C . ASP A 1 410 ? -17.101 -5.697 26.381 1.00 90.75 410 ASP A C 1
ATOM 3302 O O . ASP A 1 410 ? -17.227 -6.780 25.806 1.00 90.75 410 ASP A O 1
ATOM 3306 N N . LEU A 1 411 ? -16.077 -4.877 26.133 1.00 90.88 411 LEU A N 1
ATOM 3307 C CA . LEU A 1 411 ? -15.021 -5.133 25.144 1.00 90.88 411 LEU A CA 1
ATOM 3308 C C . LEU A 1 411 ? -14.096 -6.305 25.540 1.00 90.88 411 LEU A C 1
ATOM 3310 O O . LEU A 1 411 ? -13.252 -6.749 24.761 1.00 90.88 411 LEU A O 1
ATOM 3314 N N . GLY A 1 412 ? -14.252 -6.846 26.751 1.00 90.25 412 GLY A N 1
ATOM 3315 C CA . GLY A 1 412 ? -13.520 -7.997 27.277 1.00 90.25 412 GLY A CA 1
ATOM 3316 C C . GLY A 1 412 ? -12.193 -7.637 27.946 1.00 90.25 412 GLY A C 1
ATOM 3317 O O . GLY A 1 412 ? -11.875 -8.195 28.994 1.00 90.25 412 GLY A O 1
ATOM 3318 N N . HIS A 1 413 ? -11.446 -6.680 27.396 1.00 89.88 413 HIS A N 1
ATOM 3319 C CA . HIS A 1 413 ? -10.205 -6.147 27.968 1.00 89.88 413 HIS A CA 1
ATOM 3320 C C . HIS A 1 413 ? -10.166 -4.621 27.835 1.00 89.88 413 HIS A C 1
ATOM 3322 O O . HIS A 1 413 ? -10.994 -4.038 27.143 1.00 89.88 413 HIS A O 1
ATOM 3328 N N . SER A 1 414 ? -9.245 -3.970 28.550 1.00 92.25 414 SER A N 1
ATOM 3329 C CA . SER A 1 414 ? -9.060 -2.522 28.433 1.00 92.25 414 SER A CA 1
ATOM 3330 C C . SER A 1 414 ? -8.430 -2.196 27.082 1.00 92.25 414 SER A C 1
ATOM 3332 O O . SER A 1 414 ? -7.317 -2.643 26.805 1.00 92.25 414 SER A O 1
ATOM 3334 N N . THR A 1 415 ? -9.119 -1.400 26.274 1.00 90.25 415 THR A N 1
ATOM 3335 C CA . THR A 1 415 ? -8.720 -1.048 24.907 1.00 90.25 415 THR A CA 1
ATOM 3336 C C . THR A 1 415 ? -8.812 0.475 24.737 1.00 90.25 415 THR A C 1
ATOM 3338 O O . THR A 1 415 ? -9.693 1.089 25.344 1.00 90.25 415 THR A O 1
ATOM 3341 N N . PRO A 1 416 ? -7.915 1.112 23.962 1.00 92.69 416 PRO A N 1
ATOM 3342 C CA . PRO A 1 416 ? -8.109 2.494 23.530 1.00 92.69 416 PRO A CA 1
ATOM 3343 C C . PRO A 1 416 ? -9.344 2.609 22.629 1.00 92.69 416 PRO A C 1
ATOM 3345 O O . PRO A 1 416 ? -9.542 1.799 21.727 1.00 92.69 416 PRO A O 1
ATOM 3348 N N . ILE A 1 417 ? -10.171 3.619 22.880 1.00 93.81 417 ILE A N 1
ATOM 3349 C CA . ILE A 1 417 ? -11.404 3.908 22.147 1.00 93.81 417 ILE A CA 1
ATOM 3350 C C . ILE A 1 417 ? -11.319 5.354 21.671 1.00 93.81 417 ILE A C 1
ATOM 3352 O O . ILE A 1 417 ? -11.197 6.267 22.490 1.00 93.81 417 ILE A O 1
ATOM 3356 N N . SER A 1 418 ? -11.389 5.551 20.358 1.00 94.56 418 SER A N 1
ATOM 3357 C CA . SER A 1 418 ? -11.344 6.873 19.722 1.00 94.56 418 SER A CA 1
ATOM 3358 C C . SER A 1 418 ? -12.732 7.382 19.342 1.00 94.56 418 SER A C 1
ATOM 3360 O O . SER A 1 418 ? -12.942 8.586 19.255 1.00 94.56 418 SER A O 1
ATOM 3362 N N . GLY A 1 419 ? -13.710 6.492 19.174 1.00 95.56 419 GLY A N 1
ATOM 3363 C CA . GLY A 1 419 ? -15.090 6.890 18.931 1.00 95.56 419 GLY A CA 1
ATOM 3364 C C . GLY A 1 419 ? -16.040 5.716 18.751 1.00 95.56 419 GLY A C 1
ATOM 3365 O O . GLY A 1 419 ? -15.652 4.544 18.788 1.00 95.56 419 GLY A O 1
ATOM 3366 N N . VAL A 1 420 ? -17.312 6.059 18.562 1.00 95.69 420 VAL A N 1
ATOM 3367 C CA . VAL A 1 420 ? -18.424 5.120 18.412 1.00 95.69 420 VAL A CA 1
ATOM 3368 C C . VAL A 1 420 ? -19.277 5.529 17.223 1.00 95.69 420 VAL A C 1
ATOM 3370 O O . VAL A 1 420 ? -19.567 6.707 17.019 1.00 95.69 420 VAL A O 1
ATOM 3373 N N . VAL A 1 421 ? -19.713 4.539 16.457 1.00 94.88 421 VAL A N 1
ATOM 3374 C CA . VAL A 1 421 ? -20.742 4.679 15.434 1.00 94.88 421 VAL A CA 1
ATOM 3375 C C . VAL A 1 421 ? -21.975 3.929 15.908 1.00 94.88 421 VAL A C 1
ATOM 3377 O O . VAL A 1 421 ? -21.900 2.748 16.240 1.00 94.88 421 VAL A O 1
ATOM 3380 N N . ILE A 1 422 ? -23.113 4.611 15.914 1.00 94.06 422 ILE A N 1
ATOM 3381 C CA . ILE A 1 422 ? -24.395 4.053 16.325 1.00 94.06 422 ILE A CA 1
ATOM 3382 C C . ILE A 1 422 ? -25.340 4.094 15.128 1.00 94.06 422 ILE A C 1
ATOM 3384 O O . ILE A 1 422 ? -25.580 5.159 14.557 1.00 94.06 422 ILE A O 1
ATOM 3388 N N . VAL A 1 423 ? -25.885 2.942 14.747 1.00 92.69 423 VAL A N 1
ATOM 3389 C CA . VAL A 1 423 ? -26.973 2.866 13.767 1.00 92.69 423 VAL A CA 1
ATOM 3390 C C . VAL A 1 423 ? -28.286 3.033 14.514 1.00 92.69 423 VAL A C 1
ATOM 3392 O O . VAL A 1 423 ? -28.521 2.364 15.518 1.00 92.69 423 VAL A O 1
ATOM 3395 N N . THR A 1 424 ? -29.150 3.922 14.042 1.00 90.44 424 THR A N 1
ATOM 3396 C CA . THR A 1 424 ? -30.458 4.187 14.648 1.00 90.44 424 THR A CA 1
ATOM 3397 C C . THR A 1 424 ? -31.584 3.652 13.774 1.00 90.44 424 THR A C 1
ATOM 3399 O O . THR A 1 424 ? -31.443 3.464 12.559 1.00 90.44 424 THR A O 1
ATOM 3402 N N . TRP A 1 425 ? -32.735 3.417 14.396 1.00 87.75 425 TRP A N 1
ATOM 3403 C CA . TRP A 1 425 ? -33.960 3.112 13.670 1.00 87.75 425 TRP A CA 1
ATOM 3404 C C . TRP A 1 425 ? -34.526 4.369 13.002 1.00 87.75 425 TRP A C 1
ATOM 3406 O O . TRP A 1 425 ? -34.584 5.433 13.609 1.00 87.75 425 TRP A O 1
ATOM 3416 N N . GLN A 1 426 ? -34.978 4.232 11.756 1.00 83.12 426 GLN A N 1
ATOM 3417 C CA . GLN A 1 426 ? -35.427 5.350 10.912 1.00 83.12 426 GLN A CA 1
ATOM 3418 C C . GLN A 1 426 ? -36.930 5.318 10.607 1.00 83.12 426 GLN A C 1
ATOM 3420 O O . GLN A 1 426 ? -37.383 5.885 9.618 1.00 83.12 426 GLN A O 1
ATOM 3425 N N . GLY A 1 427 ? -37.727 4.586 11.387 1.00 70.38 427 GLY A N 1
ATOM 3426 C CA . GLY A 1 427 ? -39.170 4.501 11.139 1.00 70.38 427 GLY A CA 1
ATOM 3427 C C . GLY A 1 427 ? -39.586 3.564 9.995 1.00 70.38 427 GLY A C 1
ATOM 3428 O O . GLY A 1 427 ? -40.780 3.335 9.806 1.00 70.38 427 GLY A O 1
ATOM 3429 N N . LYS A 1 428 ? -38.642 2.991 9.229 1.00 57.66 428 LYS A N 1
ATOM 3430 C CA . LYS A 1 428 ? -38.955 2.040 8.147 1.00 57.66 428 LYS A CA 1
ATOM 3431 C C . LYS A 1 428 ? -39.472 0.714 8.731 1.00 57.66 428 LYS A C 1
ATOM 3433 O O . LYS A 1 428 ? -38.906 0.205 9.697 1.00 57.66 428 LYS A O 1
ATOM 3438 N N . ASN A 1 429 ? -40.552 0.200 8.124 1.00 48.06 429 ASN A N 1
ATOM 3439 C CA . ASN A 1 429 ? -41.468 -0.887 8.542 1.00 48.06 429 ASN A CA 1
ATOM 3440 C C . ASN A 1 429 ? -42.809 -0.474 9.178 1.00 48.06 429 ASN A C 1
ATOM 3442 O O . ASN A 1 429 ? -43.572 -1.344 9.596 1.00 48.06 429 ASN A O 1
ATOM 3446 N N . LEU A 1 430 ? -43.190 0.804 9.147 1.00 48.12 430 LEU A N 1
ATOM 3447 C CA . LEU A 1 430 ? -44.615 1.141 9.123 1.00 48.12 430 LEU A CA 1
ATOM 3448 C C . LEU A 1 430 ? -45.067 1.020 7.667 1.00 48.12 430 LEU A C 1
ATOM 3450 O O . LEU A 1 430 ? -44.717 1.864 6.846 1.00 48.12 430 LEU A O 1
ATOM 3454 N N . LYS A 1 431 ? -45.748 -0.083 7.312 1.00 39.72 431 LYS A N 1
ATOM 3455 C CA . LYS A 1 431 ? -46.359 -0.246 5.981 1.00 39.72 431 LYS A CA 1
ATOM 3456 C C . LYS A 1 431 ? -47.061 1.063 5.619 1.00 39.72 431 LYS A C 1
ATOM 3458 O O . LYS A 1 431 ? -47.838 1.572 6.423 1.00 39.72 431 LYS A O 1
ATOM 3463 N N . THR A 1 432 ? -46.795 1.567 4.421 1.00 39.97 432 THR A N 1
ATOM 3464 C CA . THR A 1 432 ? -47.187 2.878 3.877 1.00 39.97 432 THR A CA 1
ATOM 3465 C C . THR A 1 432 ? -48.694 3.183 3.865 1.00 39.97 432 THR A C 1
ATOM 3467 O O . THR A 1 432 ? -49.063 4.260 3.428 1.00 39.97 432 THR A O 1
ATOM 3470 N N . ASN A 1 433 ? -49.546 2.306 4.411 1.00 40.59 433 ASN A N 1
ATOM 3471 C CA . ASN A 1 433 ? -50.995 2.477 4.557 1.00 40.59 433 ASN A CA 1
ATOM 3472 C C . ASN A 1 433 ? -51.532 2.134 5.968 1.00 40.59 433 ASN A C 1
ATOM 3474 O O . ASN A 1 433 ? -52.720 1.864 6.114 1.00 40.59 433 ASN A O 1
ATOM 3478 N N . SER A 1 434 ? -50.697 2.108 7.016 1.00 41.91 434 SER A N 1
ATOM 3479 C CA . SER A 1 434 ? -51.180 1.906 8.393 1.00 41.91 434 SER A CA 1
ATOM 3480 C C . SER A 1 434 ? -51.172 3.231 9.174 1.00 41.91 434 SER A C 1
ATOM 3482 O O . SER A 1 434 ? -50.102 3.823 9.319 1.00 41.91 434 SER A O 1
ATOM 3484 N N . PRO A 1 435 ? -52.313 3.709 9.713 1.00 42.19 435 PRO A N 1
ATOM 3485 C CA . PRO A 1 435 ? -52.418 5.001 10.405 1.00 42.19 435 PRO A CA 1
ATOM 3486 C C . PRO A 1 435 ? -51.765 5.016 11.800 1.00 42.19 435 PRO A C 1
ATOM 3488 O O . PRO A 1 435 ? -51.818 6.019 12.509 1.00 42.19 435 PRO A O 1
ATOM 3491 N N . VAL A 1 436 ? -51.122 3.921 12.211 1.00 44.28 436 VAL A N 1
ATOM 3492 C CA . VAL A 1 436 ? -50.461 3.811 13.512 1.00 44.28 436 VAL A CA 1
ATOM 3493 C C . VAL A 1 436 ? -49.018 4.293 13.383 1.00 44.28 436 VAL A C 1
ATOM 3495 O O . VAL A 1 436 ? -48.112 3.513 13.092 1.00 44.28 436 VAL A O 1
ATOM 3498 N N . LYS A 1 437 ? -48.776 5.585 13.636 1.00 52.16 437 LYS A N 1
ATOM 3499 C CA . LYS A 1 437 ? -47.442 6.030 14.062 1.00 52.16 437 LYS A CA 1
ATOM 3500 C C . LYS A 1 437 ? -47.069 5.199 15.289 1.00 52.16 437 LYS A C 1
ATOM 3502 O O . LYS A 1 437 ? -47.771 5.219 16.294 1.00 52.16 437 LYS A O 1
ATOM 3507 N N . SER A 1 438 ? -46.005 4.408 15.185 1.00 58.97 438 SER A N 1
ATOM 3508 C CA . SER A 1 438 ? -45.468 3.672 16.330 1.00 58.97 438 SER A CA 1
ATOM 3509 C C . SER A 1 438 ? -45.201 4.655 17.473 1.00 58.97 438 SER A C 1
ATOM 3511 O O . SER A 1 438 ? -44.539 5.667 17.244 1.00 58.97 438 SER A O 1
ATOM 3513 N N . SER A 1 439 ? -45.659 4.356 18.693 1.00 64.12 439 SER A N 1
ATOM 3514 C CA . SER A 1 439 ? -45.421 5.195 19.882 1.00 64.12 439 SER A CA 1
ATOM 3515 C C . SER A 1 439 ? -43.933 5.495 20.100 1.00 64.12 439 SER A C 1
ATOM 3517 O O . SER A 1 439 ? -43.571 6.537 20.636 1.00 64.12 439 SER A O 1
ATOM 3519 N N . TYR A 1 440 ? -43.051 4.609 19.622 1.00 70.50 440 TYR A N 1
ATOM 3520 C CA . TYR A 1 440 ? -41.605 4.810 19.634 1.00 70.50 440 TYR A CA 1
ATOM 3521 C C . TYR A 1 440 ? -41.154 6.024 18.819 1.00 70.50 440 TYR A C 1
ATOM 3523 O O . TYR A 1 440 ? -40.215 6.696 19.228 1.00 70.50 440 TYR A O 1
ATOM 3531 N N . TYR A 1 441 ? -41.818 6.337 17.703 1.00 71.56 441 TYR A N 1
ATOM 3532 C CA . TYR A 1 441 ? -41.486 7.506 16.888 1.00 71.56 441 TYR A CA 1
ATOM 3533 C C . TYR A 1 441 ? -41.761 8.810 17.650 1.00 71.56 441 TYR A C 1
ATOM 3535 O O . TYR A 1 441 ? -40.930 9.719 17.652 1.00 71.56 441 TYR A O 1
ATOM 3543 N N . ASP A 1 442 ? -42.883 8.874 18.371 1.00 73.94 442 ASP A N 1
ATOM 3544 C CA . ASP A 1 442 ? -43.230 10.029 19.202 1.00 73.94 442 ASP A CA 1
ATOM 3545 C C . ASP A 1 442 ? -42.307 10.139 20.427 1.00 73.94 442 ASP A C 1
ATOM 3547 O O . ASP A 1 442 ? -41.838 11.228 20.754 1.00 73.94 442 ASP A O 1
ATOM 3551 N N . TYR A 1 443 ? -41.944 9.018 21.059 1.00 82.44 443 TYR A N 1
ATOM 3552 C CA . TYR A 1 443 ? -40.986 9.016 22.171 1.00 82.44 443 TYR A CA 1
ATOM 3553 C C . TYR A 1 443 ? -39.553 9.352 21.742 1.00 82.44 443 TYR A C 1
ATOM 3555 O O . TYR A 1 443 ? -38.812 9.958 22.517 1.00 82.44 443 TYR A O 1
ATOM 3563 N N . MET A 1 444 ? -39.149 9.020 20.513 1.00 81.94 444 MET A N 1
ATOM 3564 C CA . MET A 1 444 ? -37.856 9.440 19.965 1.00 81.94 444 MET A CA 1
ATOM 3565 C C . MET A 1 444 ? -37.773 10.956 19.781 1.00 81.94 444 MET A C 1
ATOM 3567 O O . MET A 1 444 ? -36.696 11.520 19.942 1.00 81.94 444 MET A O 1
ATOM 3571 N N . ARG A 1 445 ? -38.891 11.649 19.527 1.00 82.12 445 ARG A N 1
ATOM 3572 C CA . ARG A 1 445 ? -38.909 13.125 19.474 1.00 82.12 445 ARG A CA 1
ATOM 3573 C C . ARG A 1 445 ? -38.667 13.791 20.828 1.00 82.12 445 ARG A C 1
ATOM 3575 O O . ARG A 1 445 ? -38.264 14.952 20.867 1.00 82.12 445 ARG A O 1
ATOM 3582 N N . ASN A 1 446 ? -38.892 13.061 21.919 1.00 88.12 446 ASN A N 1
ATOM 3583 C CA . ASN A 1 446 ? -38.577 13.515 23.271 1.00 88.12 446 ASN A CA 1
ATOM 3584 C C . ASN A 1 446 ? -37.141 13.168 23.687 1.00 88.12 446 ASN A C 1
ATOM 3586 O O . ASN A 1 446 ? -36.720 13.580 24.766 1.00 88.12 446 ASN A O 1
ATOM 3590 N N . LEU A 1 447 ? -36.376 12.434 22.868 1.00 89.44 447 LEU A N 1
ATOM 3591 C CA . LEU A 1 447 ? -34.957 12.191 23.114 1.00 89.44 447 LEU A CA 1
ATOM 3592 C C . LEU A 1 447 ? -34.167 13.478 22.849 1.00 89.44 447 LEU A C 1
ATOM 3594 O O . LEU A 1 447 ? -34.180 14.018 21.745 1.00 89.44 447 LEU A O 1
ATOM 3598 N N . ARG A 1 448 ? -33.453 13.959 23.866 1.00 90.56 448 ARG A N 1
ATOM 3599 C CA . ARG A 1 448 ? -32.667 15.196 23.800 1.00 90.56 448 ARG A CA 1
ATOM 3600 C C . ARG A 1 448 ? -31.201 14.926 23.517 1.00 90.56 448 ARG A C 1
ATOM 3602 O O . ARG A 1 448 ? -30.562 15.714 22.821 1.00 90.56 448 ARG A O 1
ATOM 3609 N N . LYS A 1 449 ? -30.642 13.861 24.095 1.00 92.25 449 LYS A N 1
ATOM 3610 C CA . LYS A 1 449 ? -29.195 13.636 24.091 1.00 92.25 449 LYS A CA 1
ATOM 3611 C C . LYS A 1 449 ? -28.838 12.159 24.199 1.00 92.25 449 LYS A C 1
ATOM 3613 O O . LYS A 1 449 ? -29.449 11.416 24.966 1.00 92.25 449 LYS A O 1
ATOM 3618 N N . LEU A 1 450 ? -27.799 11.767 23.465 1.00 94.12 450 LEU A N 1
ATOM 3619 C CA . LEU A 1 450 ? -27.067 10.519 23.670 1.00 94.12 450 LEU A CA 1
ATOM 3620 C C . LEU A 1 450 ? -25.641 10.858 24.088 1.00 94.12 450 LEU A C 1
ATOM 3622 O O . LEU A 1 450 ? -24.964 11.625 23.404 1.00 94.12 450 LEU A O 1
ATOM 3626 N N . THR A 1 451 ? -25.184 10.287 25.199 1.00 94.06 451 THR A N 1
ATOM 3627 C CA . THR A 1 451 ? -23.823 10.497 25.711 1.00 94.06 451 THR A CA 1
ATOM 3628 C C . THR A 1 451 ? -23.078 9.176 25.786 1.00 94.06 451 THR A C 1
ATOM 3630 O O . THR A 1 451 ? -23.604 8.187 26.294 1.00 94.06 451 THR A O 1
ATOM 3633 N N . VAL A 1 452 ? -21.841 9.169 25.295 1.00 95.31 452 VAL A N 1
ATOM 3634 C CA . VAL A 1 452 ? -20.947 8.015 25.340 1.00 95.31 452 VAL A CA 1
ATOM 3635 C C . VAL A 1 452 ? -19.940 8.192 26.471 1.00 95.31 452 VAL A C 1
ATOM 3637 O O . VAL A 1 452 ? -19.241 9.206 26.544 1.00 95.31 452 VAL A O 1
ATOM 3640 N N . TYR A 1 453 ? -19.820 7.171 27.315 1.00 93.31 453 TYR A N 1
ATOM 3641 C CA . TYR A 1 453 ? -18.823 7.083 28.375 1.00 93.31 453 TYR A CA 1
ATOM 3642 C C . TYR A 1 453 ? -17.950 5.838 28.217 1.00 93.31 453 TYR A C 1
ATOM 3644 O O . TYR A 1 453 ? -18.421 4.776 27.809 1.00 93.31 453 TYR A O 1
ATOM 3652 N N . VAL A 1 454 ? -16.686 5.959 28.607 1.00 93.25 454 VAL A N 1
ATOM 3653 C CA . VAL A 1 454 ? -15.694 4.880 28.618 1.00 93.25 454 VAL A CA 1
ATOM 3654 C C . VAL A 1 454 ? -15.239 4.639 30.055 1.00 93.25 454 VAL A C 1
ATOM 3656 O O . VAL A 1 454 ? -14.933 5.580 30.785 1.00 93.25 454 VAL A O 1
ATOM 3659 N N . SER A 1 455 ? -15.197 3.377 30.489 1.00 89.25 455 SER A N 1
ATOM 3660 C CA . SER A 1 455 ? -14.757 3.021 31.843 1.00 89.25 455 SER A CA 1
ATOM 3661 C C . SER A 1 455 ? -14.041 1.673 31.902 1.00 89.25 455 SER A C 1
ATOM 3663 O O . SER A 1 455 ? -14.331 0.757 31.136 1.00 89.25 455 SER A O 1
ATOM 3665 N N . SER A 1 456 ? -13.136 1.516 32.865 1.00 87.19 456 SER A N 1
ATOM 3666 C CA . SER A 1 456 ? -12.512 0.227 33.197 1.00 87.19 456 SER A CA 1
ATOM 3667 C C . SER A 1 456 ? -13.295 -0.566 34.248 1.00 87.19 456 SER A C 1
ATOM 3669 O O . SER A 1 456 ? -13.045 -1.756 34.435 1.00 87.19 456 SER A O 1
ATOM 3671 N N . GLU A 1 457 ? -14.264 0.057 34.920 1.00 79.75 457 GLU A N 1
ATOM 3672 C CA . GLU A 1 457 ? -15.022 -0.561 36.006 1.00 79.75 457 GLU A CA 1
ATOM 3673 C C . GLU A 1 457 ? -16.345 -1.161 35.509 1.00 79.75 457 GLU A C 1
ATOM 3675 O O . GLU A 1 457 ? -17.152 -0.507 34.839 1.00 79.75 457 GLU A O 1
ATOM 3680 N N . LYS A 1 458 ? -16.595 -2.424 35.881 1.00 70.19 458 LYS A N 1
ATOM 3681 C CA . LYS A 1 458 ? -17.878 -3.100 35.641 1.00 70.19 458 LYS A CA 1
ATOM 3682 C C . LYS A 1 458 ? -18.884 -2.635 36.682 1.00 70.19 458 LYS A C 1
ATOM 3684 O O . LYS A 1 458 ? -18.629 -2.779 37.877 1.00 70.19 458 LYS A O 1
ATOM 3689 N N . ARG A 1 459 ? -20.048 -2.128 36.279 1.00 67.00 459 ARG A N 1
ATOM 3690 C CA . ARG A 1 459 ? -20.989 -1.550 37.248 1.00 67.00 459 ARG A CA 1
ATOM 3691 C C . ARG A 1 459 ? -22.139 -2.467 37.697 1.00 67.00 459 ARG A C 1
ATOM 3693 O O . ARG A 1 459 ? -22.728 -3.193 36.906 1.00 67.00 459 ARG A O 1
ATOM 3700 N N . ARG A 1 460 ? -22.516 -2.336 38.985 1.00 53.28 460 ARG A N 1
ATOM 3701 C CA . ARG A 1 460 ? -23.759 -2.825 39.633 1.00 53.28 460 ARG A CA 1
ATOM 3702 C C . ARG A 1 460 ? -24.821 -1.700 39.758 1.00 53.28 460 ARG A C 1
ATOM 3704 O O . ARG A 1 460 ? -24.499 -0.521 39.902 1.00 53.28 460 ARG A O 1
ATOM 3711 N N . SER A 1 461 ? -26.104 -2.060 39.698 1.00 50.75 461 SER A N 1
ATOM 3712 C CA . SER A 1 461 ? -27.249 -1.284 39.168 1.00 50.75 461 SER A CA 1
ATOM 3713 C C . SER A 1 461 ? -27.643 0.082 39.781 1.00 50.75 461 SER A C 1
ATOM 3715 O O . SER A 1 461 ? -28.458 0.764 39.171 1.00 50.75 461 SER A O 1
ATOM 3717 N N . LYS A 1 462 ? -27.104 0.560 40.917 1.00 47.53 462 LYS A N 1
ATOM 3718 C CA . LYS A 1 462 ? -27.763 1.652 41.687 1.00 47.53 462 LYS A CA 1
ATOM 3719 C C . LYS A 1 462 ? -27.220 3.097 41.588 1.00 47.53 462 LYS A C 1
ATOM 3721 O O . LYS A 1 462 ? -27.892 3.983 42.089 1.00 47.53 462 LYS A O 1
ATOM 3726 N N . LYS A 1 463 ? -26.058 3.395 40.978 1.00 53.50 463 LYS A N 1
ATOM 3727 C CA . LYS A 1 463 ? -25.484 4.779 40.977 1.00 53.50 463 LYS A CA 1
ATOM 3728 C C . LYS A 1 463 ? -25.014 5.306 39.605 1.00 53.50 463 LYS A C 1
ATOM 3730 O O . LYS A 1 463 ? -23.825 5.203 39.310 1.00 53.50 463 LYS A O 1
ATOM 3735 N N . VAL A 1 464 ? -25.925 5.805 38.748 1.00 53.56 464 VAL A N 1
ATOM 3736 C CA . VAL A 1 464 ? -25.595 6.253 37.363 1.00 53.56 464 VAL A CA 1
ATOM 3737 C C . VAL A 1 464 ? -24.676 7.460 37.342 1.00 53.56 464 VAL A C 1
ATOM 3739 O O . VAL A 1 464 ? -23.697 7.484 36.597 1.00 53.56 464 VAL A O 1
ATOM 3742 N N . GLU A 1 465 ? -24.871 8.341 38.307 1.00 58.69 465 GLU A N 1
ATOM 3743 C CA . GLU A 1 465 ? -24.067 9.540 38.531 1.00 58.69 465 GLU A CA 1
ATOM 3744 C C . GLU A 1 465 ? -22.565 9.263 38.724 1.00 58.69 465 GLU A C 1
ATOM 3746 O O . GLU A 1 465 ? -21.745 10.126 38.436 1.00 58.69 465 GLU A O 1
ATOM 3751 N N . LYS A 1 466 ? -22.155 8.056 39.159 1.00 58.22 466 LYS A N 1
ATOM 3752 C CA . LYS A 1 466 ? -20.725 7.739 39.351 1.00 58.22 466 LYS A CA 1
ATOM 3753 C C . LYS A 1 466 ? -19.949 7.507 38.048 1.00 58.22 466 LYS A C 1
ATOM 3755 O O . LYS A 1 466 ? -18.733 7.688 38.067 1.00 58.22 466 LYS A O 1
ATOM 3760 N N . ILE A 1 467 ? -20.613 7.084 36.964 1.00 61.25 467 ILE A N 1
ATOM 3761 C CA . ILE A 1 467 ? -19.977 6.891 35.642 1.00 61.25 467 ILE A CA 1
ATOM 3762 C C . ILE A 1 467 ? -20.035 8.170 34.822 1.00 61.25 467 ILE A C 1
ATOM 3764 O O . ILE A 1 467 ? -19.059 8.469 34.139 1.00 61.25 467 ILE A O 1
ATOM 3768 N N . ALA A 1 468 ? -21.128 8.930 34.945 1.00 61.66 468 ALA A N 1
ATOM 3769 C CA . ALA A 1 468 ? -21.345 10.217 34.293 1.00 61.66 468 ALA A CA 1
ATOM 3770 C C . ALA A 1 468 ? -20.455 11.344 34.865 1.00 61.66 468 ALA A C 1
ATOM 3772 O O . ALA A 1 468 ? -20.897 12.470 35.068 1.00 61.66 468 ALA A O 1
ATOM 3773 N N . LYS A 1 469 ? -19.188 11.029 35.146 1.00 70.81 469 LYS A N 1
ATOM 3774 C CA . LYS A 1 469 ? -18.132 11.994 35.427 1.00 70.81 469 LYS A CA 1
ATOM 3775 C C . LYS A 1 469 ? -17.600 12.515 34.102 1.00 70.81 469 LYS A C 1
ATOM 3777 O O . LYS A 1 469 ? -17.392 11.732 33.174 1.00 70.81 469 LYS A O 1
ATOM 3782 N N . GLU A 1 470 ? -17.281 13.802 34.051 1.00 71.06 470 GLU A N 1
ATOM 3783 C CA . GLU A 1 470 ? -16.685 14.411 32.857 1.00 71.06 470 GLU A CA 1
ATOM 3784 C C . GLU A 1 470 ? -15.374 13.709 32.451 1.00 71.06 470 GLU A C 1
ATOM 3786 O O . GLU A 1 470 ? -15.088 13.573 31.268 1.00 71.06 470 GLU A O 1
ATOM 3791 N N . SER A 1 471 ? -14.635 13.134 33.412 1.00 76.62 471 SER A N 1
ATOM 3792 C CA . SER A 1 471 ? -13.411 12.356 33.158 1.00 76.62 471 SER A CA 1
ATOM 3793 C C . SER A 1 471 ? -13.609 11.107 32.292 1.00 76.62 471 SER A C 1
ATOM 3795 O O . SER A 1 471 ? -12.658 10.645 31.670 1.00 76.62 471 SER A O 1
ATOM 3797 N N . ASN A 1 472 ? -14.815 10.534 32.290 1.00 84.25 472 ASN A N 1
ATOM 3798 C CA . ASN A 1 472 ? -15.136 9.286 31.593 1.00 84.25 472 ASN A CA 1
ATOM 3799 C C . ASN A 1 472 ? -15.938 9.534 30.313 1.00 84.25 472 ASN A C 1
ATOM 3801 O O . ASN A 1 472 ? -16.285 8.587 29.611 1.00 84.25 472 ASN A O 1
ATOM 3805 N N . LYS A 1 473 ? -16.286 10.789 30.028 1.00 92.25 473 LYS A N 1
ATOM 3806 C CA . LYS A 1 473 ? -17.109 11.167 28.887 1.00 92.25 473 LYS A CA 1
ATOM 3807 C C . LYS A 1 473 ? -16.251 11.216 27.629 1.00 92.25 473 LYS A C 1
ATOM 3809 O O . LYS A 1 473 ? -15.315 12.002 27.539 1.00 92.25 473 LYS A O 1
ATOM 3814 N N . CYS A 1 474 ? -16.610 10.382 26.663 1.00 93.44 474 CYS A N 1
ATOM 3815 C CA . CYS A 1 474 ? -16.004 10.365 25.338 1.00 93.44 474 CYS A CA 1
ATOM 3816 C C . CYS A 1 474 ? -16.561 11.528 24.511 1.00 93.44 474 CYS A C 1
ATOM 3818 O O . CYS A 1 474 ? -15.831 12.451 24.156 1.00 93.44 474 CYS A O 1
ATOM 3820 N N . GLY A 1 475 ? -17.876 11.532 24.300 1.00 94.44 475 GLY A N 1
ATOM 3821 C CA . GLY A 1 475 ? -18.563 12.527 23.489 1.00 94.44 475 GLY A CA 1
ATOM 3822 C C . GLY A 1 475 ? -20.075 12.410 23.635 1.00 94.44 475 GLY A C 1
ATOM 3823 O O . GLY A 1 475 ? -20.584 11.554 24.363 1.00 94.44 475 GLY A O 1
ATOM 3824 N N . TYR A 1 476 ? -20.808 13.293 22.970 1.00 94.31 476 TYR A N 1
ATOM 3825 C CA . TYR A 1 476 ? -22.265 13.269 22.967 1.00 94.31 476 TYR A CA 1
ATOM 3826 C C . TYR A 1 476 ? -22.817 13.873 21.682 1.00 94.31 476 TYR A C 1
ATOM 3828 O O . TYR A 1 476 ? -22.157 14.668 21.020 1.00 94.31 476 TYR A O 1
ATOM 3836 N N . VAL A 1 477 ? -24.061 13.531 21.381 1.00 94.06 477 VAL A N 1
ATOM 3837 C CA . VAL A 1 477 ? -24.868 14.170 20.345 1.00 94.06 477 VAL A CA 1
ATOM 3838 C C . VAL A 1 477 ? -26.183 14.620 20.970 1.00 94.06 477 VAL A C 1
ATOM 3840 O O . VAL A 1 477 ? -26.644 14.045 21.961 1.00 94.06 477 VAL A O 1
ATOM 3843 N N . THR A 1 478 ? -26.786 15.660 20.412 1.00 92.62 478 THR A N 1
ATOM 3844 C CA . THR A 1 478 ? -28.068 16.187 20.884 1.00 92.62 478 THR A CA 1
ATOM 3845 C C . THR A 1 478 ? -29.085 16.211 19.755 1.00 92.62 478 THR A C 1
ATOM 3847 O O . THR A 1 478 ? -28.750 15.983 18.595 1.00 92.62 478 THR A O 1
ATOM 3850 N N . SER A 1 479 ? -30.336 16.506 20.088 1.00 86.69 479 SER A N 1
ATOM 3851 C CA . SER A 1 479 ? -31.403 16.734 19.114 1.00 86.69 479 SER A CA 1
ATOM 3852 C C . SER A 1 479 ? -31.192 17.997 18.269 1.00 86.69 479 SER A C 1
ATOM 3854 O O . SER A 1 479 ? -31.929 18.206 17.308 1.00 86.69 479 SER A O 1
ATOM 3856 N N . VAL A 1 480 ? -30.210 18.845 18.609 1.00 80.38 480 VAL A N 1
ATOM 3857 C CA . VAL A 1 480 ? -29.850 20.033 17.825 1.00 80.38 480 VAL A CA 1
ATOM 3858 C C . VAL A 1 480 ? -29.356 19.584 16.445 1.00 80.38 480 VAL A C 1
ATOM 3860 O O . VAL A 1 480 ? -28.528 18.680 16.343 1.00 80.38 480 VAL A O 1
ATOM 3863 N N . ASN A 1 481 ? -29.882 20.206 15.386 1.00 76.38 481 ASN A N 1
ATOM 3864 C CA . ASN A 1 481 ? -29.614 19.873 13.977 1.00 76.38 481 ASN A CA 1
ATOM 3865 C C . ASN A 1 481 ? -30.043 18.457 13.553 1.00 76.38 481 ASN A C 1
ATOM 3867 O O . ASN A 1 481 ? -29.447 17.873 12.654 1.00 76.38 481 ASN A O 1
ATOM 3871 N N . GLU A 1 482 ? -31.050 17.884 14.216 1.00 80.56 482 GLU A N 1
ATOM 3872 C CA . GLU A 1 482 ? -31.626 16.574 13.876 1.00 80.56 482 GLU A CA 1
ATOM 3873 C C . GLU A 1 482 ? -30.633 15.397 13.898 1.00 80.56 482 GLU A C 1
ATOM 3875 O O . GLU A 1 482 ? -30.922 14.317 13.382 1.00 80.56 482 GLU A O 1
ATOM 3880 N N . ALA A 1 483 ? -29.472 15.559 14.540 1.00 80.75 483 ALA A N 1
ATOM 3881 C CA . ALA A 1 483 ? -28.411 14.556 14.527 1.00 80.75 483 ALA A CA 1
ATOM 3882 C C . ALA A 1 483 ? -28.859 13.211 15.136 1.00 80.75 483 ALA A C 1
ATOM 3884 O O . ALA A 1 483 ? -28.502 12.150 14.630 1.00 80.75 483 ALA A O 1
ATOM 3885 N N . LEU A 1 484 ? -29.713 13.242 16.167 1.00 85.69 484 LEU A N 1
ATOM 3886 C CA . LEU A 1 484 ? -30.322 12.046 16.770 1.00 85.69 484 LEU A CA 1
ATOM 3887 C C . LEU A 1 484 ? -31.284 11.285 15.847 1.00 85.69 484 LEU A C 1
ATOM 3889 O O . LEU A 1 484 ? -31.573 10.117 16.105 1.00 85.69 484 LEU A O 1
ATOM 3893 N N . PHE A 1 485 ? -31.779 11.930 14.790 1.00 82.62 485 PHE A N 1
ATOM 3894 C CA . PHE A 1 485 ? -32.678 11.326 13.810 1.00 82.62 485 PHE A CA 1
ATOM 3895 C C . PHE A 1 485 ? -31.939 10.834 12.568 1.00 82.62 485 PHE A C 1
ATOM 3897 O O . PHE A 1 485 ? -32.563 10.232 11.703 1.00 82.62 485 PHE A O 1
ATOM 3904 N N . GLN A 1 486 ? -30.620 11.021 12.478 1.00 88.25 486 GLN A N 1
ATOM 3905 C CA . GLN A 1 486 ? -29.823 10.468 11.388 1.00 88.25 486 GLN A CA 1
ATOM 3906 C C . GLN A 1 486 ? -29.685 8.953 11.532 1.00 88.25 486 GLN A C 1
ATOM 3908 O O . GLN A 1 486 ? -29.499 8.443 12.639 1.00 88.25 486 GLN A O 1
ATOM 3913 N N . ARG A 1 487 ? -29.703 8.231 10.399 1.00 89.19 487 ARG A N 1
ATOM 3914 C CA . ARG A 1 487 ? -29.497 6.766 10.348 1.00 89.19 487 ARG A CA 1
ATOM 3915 C C . ARG A 1 487 ? -28.244 6.341 11.103 1.00 89.19 487 ARG A C 1
ATOM 3917 O O . ARG A 1 487 ? -28.215 5.265 11.695 1.00 89.19 487 ARG A O 1
ATOM 3924 N N . ARG A 1 488 ? -27.197 7.151 11.011 1.00 91.25 488 ARG A N 1
ATOM 3925 C CA . ARG A 1 488 ? -25.867 6.815 11.484 1.00 91.25 488 ARG A CA 1
ATOM 3926 C C . ARG A 1 488 ? -25.310 7.995 12.254 1.00 91.25 488 ARG A C 1
ATOM 3928 O O . ARG A 1 488 ? -25.102 9.063 11.691 1.00 91.25 488 ARG A O 1
ATOM 3935 N N . ILE A 1 489 ? -25.092 7.780 13.541 1.00 92.56 489 ILE A N 1
ATOM 3936 C CA . ILE A 1 489 ? -24.560 8.775 14.461 1.00 92.56 489 ILE A CA 1
ATOM 3937 C C . ILE A 1 489 ? -23.105 8.421 14.720 1.00 92.56 489 ILE A C 1
ATOM 3939 O O . ILE A 1 489 ? -22.801 7.309 15.147 1.00 92.56 489 ILE A O 1
ATOM 3943 N N . HIS A 1 490 ? -22.210 9.370 14.485 1.00 94.12 490 HIS A N 1
ATOM 3944 C CA . HIS A 1 490 ? -20.802 9.249 14.837 1.00 94.12 490 HIS A CA 1
ATOM 3945 C C . HIS A 1 490 ? -20.509 10.145 16.042 1.00 94.12 490 HIS A C 1
ATOM 3947 O O . HIS A 1 490 ? -20.794 11.339 16.017 1.00 94.12 490 HIS A O 1
ATOM 3953 N N . ILE A 1 491 ? -19.994 9.547 17.118 1.00 94.81 491 ILE A N 1
ATOM 3954 C CA . ILE A 1 491 ? -19.599 10.243 18.345 1.00 94.81 491 ILE A CA 1
ATOM 3955 C C . ILE A 1 491 ? -18.118 9.962 18.579 1.00 94.81 491 ILE A C 1
ATOM 3957 O O . ILE A 1 491 ? -17.737 8.853 18.959 1.00 94.81 491 ILE A O 1
ATOM 3961 N N . GLU A 1 492 ? -17.288 10.967 18.337 1.00 94.81 492 GLU A N 1
ATOM 3962 C CA . GLU A 1 492 ? -15.846 10.903 18.557 1.00 94.81 492 GLU A CA 1
ATOM 3963 C C . GLU A 1 492 ? -15.490 11.279 20.002 1.00 94.81 492 GLU A C 1
ATOM 3965 O O . GLU A 1 492 ? -16.144 12.124 20.622 1.00 94.81 492 GLU A O 1
ATOM 3970 N N . CYS A 1 493 ? -14.455 10.640 20.550 1.00 94.38 493 CYS A N 1
ATOM 3971 C CA . CYS A 1 493 ? -13.895 11.033 21.833 1.00 94.38 493 CYS A CA 1
ATOM 3972 C C . CYS A 1 493 ? -12.959 12.230 21.650 1.00 94.38 493 CYS A C 1
ATOM 3974 O O . CYS A 1 493 ? -12.139 12.233 20.741 1.00 94.38 493 CYS A O 1
ATOM 3976 N N . MET A 1 494 ? -12.973 13.200 22.572 1.00 89.69 494 MET A N 1
ATOM 3977 C CA . MET A 1 494 ? -12.034 14.342 22.512 1.00 89.69 494 MET A CA 1
ATOM 3978 C C . MET A 1 494 ? -10.553 13.920 22.459 1.00 89.69 494 MET A C 1
ATOM 3980 O O . MET A 1 494 ? -9.702 14.645 21.951 1.00 89.69 494 MET A O 1
ATOM 3984 N N . LYS A 1 495 ? -10.238 12.758 23.034 1.00 89.94 495 LYS A N 1
ATOM 3985 C CA . LYS A 1 495 ? -8.954 12.063 22.926 1.00 89.94 495 LYS A CA 1
ATOM 3986 C C . LYS A 1 495 ? -9.195 10.560 23.079 1.00 89.94 495 LYS A C 1
ATOM 3988 O O . LYS A 1 495 ? -10.162 10.202 23.758 1.00 89.94 495 LYS A O 1
ATOM 3993 N N . PRO A 1 496 ? -8.324 9.686 22.5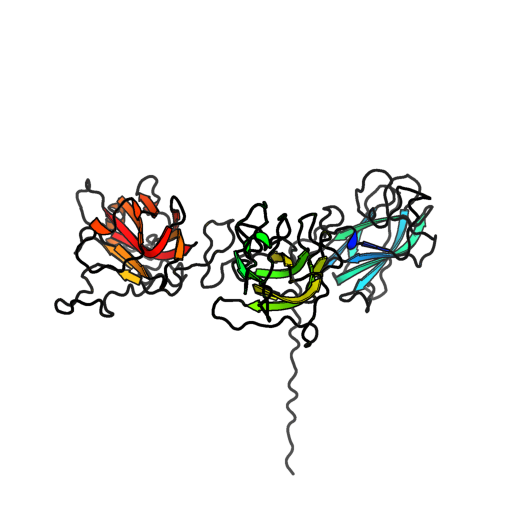45 1.00 91.00 496 PRO A N 1
ATOM 3994 C CA . PRO A 1 496 ? -8.443 8.249 22.764 1.00 91.00 496 PRO A CA 1
ATOM 3995 C C . PRO A 1 496 ? -8.516 7.919 24.261 1.00 91.00 496 PRO A C 1
ATOM 3997 O O . PRO A 1 496 ? -7.667 8.349 25.050 1.00 91.00 496 PRO A O 1
ATOM 4000 N N . MET A 1 497 ? -9.545 7.174 24.662 1.00 93.31 497 MET A N 1
ATOM 4001 C CA . MET A 1 497 ? -9.803 6.806 26.056 1.00 93.31 497 MET A CA 1
ATOM 4002 C C . MET A 1 497 ? -9.572 5.313 26.260 1.00 93.31 497 MET A C 1
ATOM 4004 O O . MET A 1 497 ? -10.119 4.499 25.526 1.00 93.31 497 MET A O 1
ATOM 4008 N N . ASN A 1 498 ? -8.810 4.935 27.285 1.00 93.50 498 ASN A N 1
ATOM 4009 C CA . ASN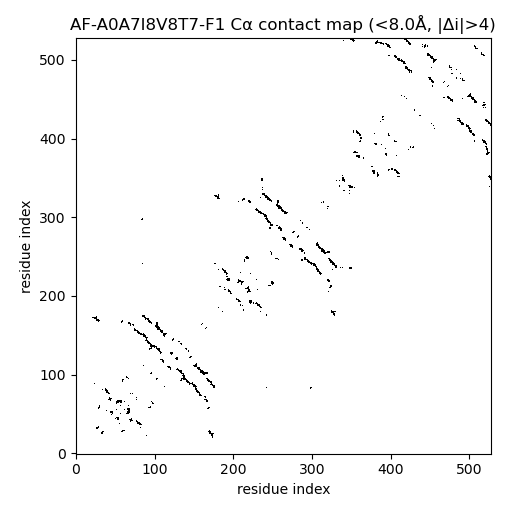 A 1 498 ? -8.636 3.529 27.641 1.00 93.50 498 ASN A CA 1
ATOM 4010 C C . ASN A 1 498 ? -9.769 3.069 28.560 1.00 93.50 498 ASN A C 1
ATOM 4012 O O . ASN A 1 498 ? -9.970 3.638 29.634 1.00 93.50 498 ASN A O 1
ATOM 4016 N N . GLY A 1 499 ? -10.467 2.006 28.172 1.00 92.12 499 GLY A N 1
ATOM 4017 C CA . GLY A 1 499 ? -11.464 1.368 29.023 1.00 92.12 499 GLY A CA 1
ATOM 4018 C C . GLY A 1 499 ? -11.889 0.006 28.500 1.00 92.12 499 GLY A C 1
ATOM 4019 O O . GLY A 1 499 ? -11.597 -0.370 27.369 1.00 92.12 499 GLY A O 1
ATOM 4020 N N . ARG A 1 500 ? -12.570 -0.759 29.352 1.00 92.25 500 ARG A N 1
ATOM 4021 C CA . ARG A 1 500 ? -13.128 -2.075 29.004 1.00 92.25 500 ARG A CA 1
ATOM 4022 C C . ARG A 1 500 ? -14.612 -2.000 28.647 1.00 92.25 500 ARG A C 1
ATOM 4024 O O . ARG A 1 500 ? -15.105 -2.823 27.883 1.00 92.25 500 ARG A O 1
ATOM 4031 N N . TYR A 1 501 ? -15.325 -1.043 29.225 1.00 91.00 501 TYR A N 1
ATOM 4032 C CA . TYR A 1 501 ? -16.767 -0.903 29.104 1.00 91.00 501 TYR A CA 1
ATOM 4033 C C . TYR A 1 501 ? -17.107 0.399 28.392 1.00 91.00 501 TYR A C 1
ATOM 4035 O O . TYR A 1 501 ? -16.649 1.473 28.791 1.00 91.00 501 TYR A O 1
ATOM 4043 N N . LEU A 1 502 ? -17.950 0.283 27.373 1.00 92.94 502 LEU A N 1
ATOM 4044 C CA . LEU A 1 502 ? -18.562 1.403 26.674 1.00 92.94 502 LEU A CA 1
ATOM 4045 C C . LEU A 1 502 ? -19.993 1.571 27.179 1.00 92.94 502 LEU A C 1
ATOM 4047 O O . LEU A 1 502 ? -20.722 0.586 27.220 1.00 92.94 502 LEU A O 1
ATOM 4051 N N . TYR A 1 503 ? -20.402 2.783 27.542 1.00 91.62 503 TYR A N 1
ATOM 4052 C CA . TYR A 1 503 ? -21.765 3.089 27.975 1.00 91.62 503 TYR A CA 1
ATOM 4053 C C . TYR A 1 503 ? -22.377 4.149 27.064 1.00 91.62 503 TYR A C 1
ATOM 4055 O O . TYR A 1 503 ? -21.795 5.214 26.891 1.00 91.62 503 TYR A O 1
ATOM 4063 N N . ILE A 1 504 ? -23.563 3.877 26.530 1.00 93.00 504 ILE A N 1
ATOM 4064 C CA . ILE A 1 504 ? -24.380 4.830 25.778 1.00 93.00 504 ILE A CA 1
ATOM 4065 C C . ILE A 1 504 ? -25.585 5.159 26.644 1.00 93.00 504 ILE A C 1
ATOM 4067 O O . ILE A 1 504 ? -26.442 4.305 26.863 1.00 93.00 504 ILE A O 1
ATOM 4071 N N . GLU A 1 505 ? -25.624 6.373 27.169 1.00 91.69 505 GLU A N 1
ATOM 4072 C CA . GLU A 1 505 ? -26.700 6.872 28.019 1.00 91.69 505 GLU A CA 1
ATOM 4073 C C . GLU A 1 505 ? -27.648 7.754 27.208 1.00 91.69 505 GLU A C 1
ATOM 4075 O O . GLU A 1 505 ? -27.198 8.613 26.445 1.00 91.69 505 GLU A O 1
ATOM 4080 N N . ALA A 1 506 ? -28.951 7.550 27.392 1.00 91.19 506 ALA A N 1
ATOM 4081 C CA . ALA A 1 506 ? -29.992 8.346 26.760 1.00 91.19 506 ALA A CA 1
ATOM 4082 C C . ALA A 1 506 ? -30.674 9.278 27.768 1.00 91.19 506 ALA A C 1
ATOM 4084 O O . ALA A 1 506 ? -30.991 8.880 28.891 1.00 91.19 506 ALA A O 1
ATOM 4085 N N . GLU A 1 507 ? -30.916 10.516 27.342 1.00 90.56 507 GLU A N 1
ATOM 4086 C CA . GLU A 1 507 ? -31.518 11.578 28.146 1.00 90.56 507 GLU A CA 1
ATOM 4087 C C . GLU A 1 507 ? -32.635 12.272 27.356 1.00 90.56 507 GLU A C 1
ATOM 4089 O O . GLU A 1 507 ? -32.477 12.600 26.174 1.00 90.56 507 GLU A O 1
ATOM 4094 N N . GLY A 1 508 ? -33.779 12.467 28.011 1.00 88.69 508 GLY A N 1
ATOM 4095 C CA . GLY A 1 508 ? -34.961 13.102 27.437 1.00 88.69 508 GLY A CA 1
ATOM 4096 C C . GLY A 1 508 ? -34.974 14.620 27.593 1.00 88.69 508 GLY A C 1
ATOM 4097 O O . GLY A 1 508 ? -34.208 15.193 28.361 1.00 88.69 508 GLY A O 1
ATOM 4098 N N . ALA A 1 509 ? -35.864 15.274 26.856 1.00 85.25 509 ALA A N 1
ATOM 4099 C CA . ALA A 1 509 ? -36.137 16.697 26.990 1.00 85.25 509 ALA A CA 1
ATOM 4100 C C . ALA A 1 509 ? -36.950 16.976 28.267 1.00 85.25 509 ALA A C 1
ATOM 4102 O O . ALA A 1 509 ? -37.982 16.346 28.502 1.00 85.25 509 ALA A O 1
ATOM 4103 N N . GLU A 1 510 ? -36.479 17.906 29.100 1.00 76.50 510 GLU A N 1
ATOM 4104 C CA . GLU A 1 510 ? -37.112 18.249 30.384 1.00 76.50 510 GLU A CA 1
ATOM 4105 C C . GLU A 1 510 ? -38.333 19.171 30.221 1.00 76.50 510 GLU A C 1
ATOM 4107 O O . GLU A 1 510 ? -39.220 19.188 31.071 1.00 76.50 510 GLU A O 1
ATOM 4112 N N . ASP A 1 511 ? -38.393 19.892 29.102 1.00 73.31 511 ASP A N 1
ATOM 4113 C CA . ASP A 1 511 ? -39.354 20.938 28.743 1.00 73.31 511 ASP A CA 1
ATOM 4114 C C . ASP A 1 511 ? -40.553 20.429 27.915 1.00 73.31 511 ASP A C 1
ATOM 4116 O O . ASP A 1 511 ? -41.333 21.211 27.373 1.00 73.31 511 ASP A O 1
ATOM 4120 N N . ARG A 1 512 ? -40.730 19.107 27.803 1.00 73.88 512 ARG A N 1
ATOM 4121 C CA . ARG A 1 512 ? -41.839 18.486 27.060 1.00 73.88 512 ARG A CA 1
ATOM 4122 C C . ARG A 1 512 ? -42.971 18.052 27.989 1.00 73.88 512 ARG A C 1
ATOM 4124 O O . ARG A 1 512 ? -42.736 17.533 29.077 1.00 73.88 512 ARG A O 1
ATOM 4131 N N . TRP A 1 513 ? -44.212 18.177 27.505 1.00 67.25 513 TRP A N 1
ATOM 4132 C CA . TRP A 1 513 ? -45.415 17.718 28.218 1.00 67.25 513 TRP A CA 1
ATOM 4133 C C . TRP A 1 513 ? -45.330 16.229 28.579 1.00 67.25 513 TRP A C 1
ATOM 4135 O O . TRP A 1 513 ? -45.609 15.829 29.708 1.00 67.25 513 TRP A O 1
ATOM 4145 N N . SER A 1 514 ? -44.910 15.396 27.621 1.00 74.25 514 SER A N 1
ATOM 4146 C CA . SER A 1 514 ? -44.577 13.998 27.883 1.00 74.25 514 SER A CA 1
ATOM 4147 C C . SER A 1 514 ? -43.098 13.883 28.228 1.00 74.25 514 SER A C 1
ATOM 4149 O O . SER A 1 514 ? -42.238 14.113 27.381 1.00 74.25 514 SER A O 1
ATOM 4151 N N . LYS A 1 515 ? -42.808 13.462 29.462 1.00 80.81 515 LYS A N 1
ATOM 4152 C CA . LYS A 1 515 ? -41.445 13.136 29.909 1.00 80.81 515 LYS A CA 1
ATOM 4153 C C . LYS A 1 515 ? -40.974 11.762 29.422 1.00 80.81 515 LYS A C 1
ATOM 4155 O O . LYS A 1 515 ? -39.843 11.376 29.706 1.00 80.81 515 LYS A O 1
ATOM 4160 N N . VAL A 1 516 ? -41.829 11.000 28.733 1.00 84.62 516 VAL A N 1
ATOM 4161 C CA . VAL A 1 516 ? -41.481 9.677 28.203 1.00 84.62 516 VAL A CA 1
ATOM 4162 C C . VAL A 1 516 ? -40.656 9.844 26.935 1.00 84.62 516 VAL A C 1
ATOM 4164 O O . VAL A 1 516 ? -41.096 10.506 25.993 1.00 84.62 516 VAL A O 1
ATOM 4167 N N . PHE A 1 517 ? -39.487 9.212 26.896 1.00 88.88 517 PHE A N 1
ATOM 4168 C CA . PHE A 1 517 ? -38.618 9.189 25.726 1.00 88.88 517 PHE A CA 1
ATOM 4169 C C . PHE A 1 517 ? -38.121 7.778 25.418 1.00 88.88 517 PHE A C 1
ATOM 4171 O O . PHE A 1 517 ? -38.163 6.868 26.250 1.00 88.88 517 PHE A O 1
ATOM 4178 N N . SER A 1 518 ? -37.650 7.583 24.189 1.00 87.69 518 SER A N 1
ATOM 4179 C CA . SER A 1 518 ? -37.017 6.336 23.766 1.00 87.69 518 SER A CA 1
ATOM 4180 C C . SER A 1 518 ? -35.868 6.615 22.803 1.00 87.69 518 SER A C 1
ATOM 4182 O O . SER A 1 518 ? -35.981 7.483 21.947 1.00 87.69 518 SER A O 1
ATOM 4184 N N . ALA A 1 519 ? -34.780 5.858 22.907 1.00 89.31 519 ALA A N 1
ATOM 4185 C CA . ALA A 1 519 ? -33.744 5.758 21.886 1.00 89.31 519 ALA A CA 1
ATOM 4186 C C . ALA A 1 519 ? -33.759 4.339 21.310 1.00 89.31 519 ALA A C 1
ATOM 4188 O O . ALA A 1 519 ? -33.620 3.367 22.053 1.00 89.31 519 ALA A O 1
ATOM 4189 N N . VAL A 1 520 ? -33.949 4.216 19.996 1.00 89.00 520 VAL A N 1
ATOM 4190 C CA . VAL A 1 520 ? -33.990 2.925 19.294 1.00 89.00 520 VAL A CA 1
ATOM 4191 C C . VAL A 1 520 ? -32.700 2.767 18.493 1.00 89.00 520 VAL A C 1
ATOM 4193 O O . VAL A 1 520 ? -32.516 3.401 17.452 1.00 89.00 520 VAL A O 1
ATOM 4196 N N . LEU A 1 521 ? -31.788 1.951 19.018 1.00 91.25 521 LEU A N 1
ATOM 4197 C CA . LEU A 1 521 ? -30.407 1.825 18.560 1.00 91.25 521 LEU A CA 1
ATOM 4198 C C . LEU A 1 521 ? -30.185 0.418 17.986 1.00 91.25 521 LEU A C 1
ATOM 4200 O O . LEU A 1 521 ? -30.339 -0.571 18.695 1.00 91.25 521 LEU A O 1
ATOM 4204 N N . CYS A 1 522 ? -29.868 0.319 16.699 1.00 89.56 522 CYS A N 1
ATOM 4205 C CA . CYS A 1 522 ? -29.856 -0.928 15.930 1.00 89.56 522 CYS A CA 1
ATOM 4206 C C . CYS A 1 522 ? -28.487 -1.583 15.778 1.00 89.56 522 CYS A C 1
ATOM 4208 O O . CYS A 1 522 ? -28.441 -2.774 15.519 1.00 89.56 522 CYS A O 1
ATOM 4210 N N . GLU A 1 523 ? -27.398 -0.839 15.966 1.00 92.88 523 GLU A N 1
ATOM 4211 C CA . GLU A 1 523 ? -26.039 -1.388 16.024 1.00 92.88 523 GLU A CA 1
ATOM 4212 C C . GLU A 1 523 ? -25.131 -0.397 16.757 1.00 92.88 523 GLU A C 1
ATOM 4214 O O . GLU A 1 523 ? -25.262 0.819 16.579 1.00 92.88 523 GLU A O 1
ATOM 4219 N N . VAL A 1 524 ? -24.211 -0.908 17.575 1.00 93.69 524 VAL A N 1
ATOM 4220 C CA . VAL A 1 524 ? -23.162 -0.119 18.228 1.00 93.69 524 VAL A CA 1
ATOM 4221 C C . VAL A 1 524 ? -21.806 -0.656 17.815 1.00 93.69 524 VAL A C 1
ATOM 4223 O O . VAL A 1 524 ? -21.414 -1.760 18.175 1.00 93.69 524 VAL A O 1
ATOM 4226 N N . MET A 1 525 ? -21.048 0.176 17.117 1.00 94.44 525 MET A N 1
ATOM 4227 C CA . MET A 1 525 ? -19.696 -0.135 16.685 1.00 94.44 525 MET A CA 1
ATOM 4228 C C . MET A 1 525 ? -18.720 0.824 17.350 1.00 94.44 525 MET A C 1
ATOM 4230 O O . MET A 1 525 ? -19.001 2.013 17.475 1.00 94.44 525 MET A O 1
ATOM 4234 N N . ALA A 1 526 ? -17.555 0.331 17.747 1.00 94.25 526 ALA A N 1
ATOM 4235 C CA . ALA A 1 526 ? -16.501 1.159 18.325 1.00 94.25 526 ALA A CA 1
ATOM 4236 C C . ALA A 1 526 ? -15.194 0.947 17.565 1.00 94.25 526 ALA A C 1
ATOM 4238 O O . ALA A 1 526 ? -14.962 -0.138 17.031 1.00 94.25 526 ALA A O 1
ATOM 4239 N N . TYR A 1 527 ? -14.344 1.972 17.537 1.00 92.19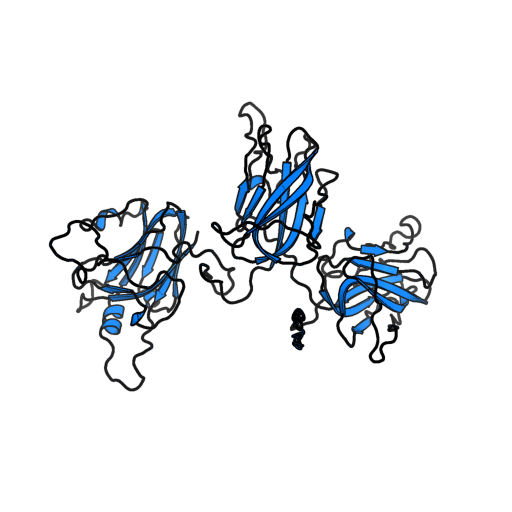 527 TYR A N 1
ATOM 4240 C CA . TYR A 1 527 ? -13.022 1.912 16.915 1.00 92.19 527 TYR A CA 1
ATOM 4241 C C . TYR A 1 527 ? -11.955 2.561 17.806 1.00 92.19 527 TYR A C 1
ATOM 4243 O O . TYR A 1 527 ? -12.257 3.387 18.675 1.00 92.19 527 TYR A O 1
ATOM 4251 N N . SER A 1 528 ? -10.705 2.144 17.592 1.00 87.88 528 SER A N 1
ATOM 4252 C CA . SER A 1 528 ? -9.502 2.645 18.271 1.00 87.88 528 SER A CA 1
ATOM 4253 C C . SER A 1 528 ? -8.779 3.683 17.441 1.00 87.88 528 SER A C 1
ATOM 4255 O O . SER A 1 528 ? -8.813 3.589 16.199 1.00 87.88 528 SER A O 1
#